Protein 4X7Q (pdb70)

Nearest PDB structures (foldseek):
  4x7q-assembly1_B  TM=1.004E+00  e=2.949E-51  Homo sapiens
  2iwi-assembly2_B  TM=9.816E-01  e=7.744E-43  Homo sapiens
  4k18-assembly1_A  TM=9.569E-01  e=2.328E-33  Homo sapiens
  4eny-assembly1_A  TM=9.696E-01  e=7.432E-33  Homo sapiens
  7zun-assembly1_A  TM=9.514E-01  e=7.432E-33  Homo sapiens

CATH classification: 3.30.200.20 (+1 more: 1.10.510.10)

B-factor: mean 42.1, std 15.11, range [13.43, 113.51]

GO terms:
  GO:0043066 negative regulation of apoptotic process (P, IDA)
  GO:0008285 negative regulation of cell population proliferation (P, IDA)
  GO:0000082 G1/S transition of mitotic cell cycle (P, IDA)
  GO:0050821 protein stabilization (P, IMP)
  GO:0005515 protein binding (F, IPI)
  GO:0004674 protein serine/threonine kinase activity (F, IDA)
  GO:0009615 response to virus (P, IEP)

Foldseek 3Di:
DPVVQKDFAAWPDQVLHTKTWIAGPPPRQIWIKHDDPDVAVLVVLLCLLPPPNHDPQAWHWDDADDCGMTTTHQAPPKDFQLVVCVVPNAPALVLLLVALVQNLVSQVSSVVSQKFQQADARNQWMQNPVVRYTHGDRSNQMDGHDQDWDLSGDYDVLLAALCCLPPVTGGRFLSSLSSSLQRSLCRHHVHGQADDSVCRNVLDGDHDPPDDVLSVVLSCQSRPNDSVSHDGSVVSCVRPSSD/DAWADWDDDDPQATWTWGPVPIKIKGDDPPCLVVLLVLCCPQLAWHFDDCDVITITHQQPPKDFQLVVCVPPNAQDLVLLLQALLSVLVSQVSSVVSVKFQQEDARRQWMARPVVGYTHGHDSVVIVPYDVLLFALCCLPPVDDDRQLRVLSSSLQRSLCNRHVDGQDDDNVCRQVVPGDRPDPQDPLSVVLSCQSSPNDSVSHDGSVVSCVRPSSD

Organism: Homo sapiens (NCBI:txid9606)

Solvent-accessible surface area: 20593 Å² total; per-residue (Å²): 97,13,155,69,67,6,40,85,29,99,104,106,24,75,104,78,17,30,34,41,9,1,46,65,81,129,92,138,75,53,0,10,0,5,46,29,95,141,107,32,88,6,9,46,0,7,52,100,0,19,64,86,77,25,48,87,4,7,4,28,37,64,41,108,30,68,144,60,19,0,0,19,46,52,16,110,71,40,53,30,0,90,70,53,14,97,126,143,23,60,20,32,34,46,68,0,69,67,25,0,15,52,1,0,37,0,2,47,22,0,25,97,73,22,0,0,5,14,14,3,29,7,78,8,0,27,8,14,77,75,101,38,22,2,20,1,43,28,1,46,29,4,7,92,48,59,148,104,52,12,46,60,11,80,28,33,120,28,15,2,1,9,8,21,9,5,68,46,55,5,49,4,87,32,2,6,1,0,8,0,0,0,0,0,22,6,0,1,24,27,84,25,26,4,112,135,32,44,71,0,11,78,12,88,20,131,37,48,113,112,9,34,112,79,0,16,56,0,0,122,88,0,3,14,86,49,34,112,78,15,4,55,16,96,79,0,49,125,8,90,1,26,159,130,63,109,31,101,95,100,23,24,10,81,79,11,37,30,48,5,1,84,75,151,56,0,10,12,10,38,45,98,287,134,10,29,55,11,7,204,104,6,80,58,105,5,10,7,42,41,94,64,119,132,133,90,0,3,17,42,31,9,98,72,37,38,26,0,16,49,48,14,83,118,87,22,80,20,34,33,43,66,0,70,62,17,0,13,45,1,0,37,0,2,55,31,1,51,81,111,56,0,28,4,93,17,2,31,10,32,9,0,27,1,2,73,67,189,28,32,1,20,1,40,34,1,40,28,3,73,138,41,30,23,2,12,13,2,13,12,58,19,60,148,114,97,91,125,24,50,22,5,5,5,0,11,0,0,0,0,0,16,6,0,14,22,28,55,12,23,0,58,73,29,97,61,1,86,118,15,38,16,151,41,60,99,176,14,34,114,69,0,22,49,0,0,127,90,0,2,13,76,52,48,115,73,19,6,50,13,87,91,0,65,144,11,98,4,20,119

Structure (mmCIF, N/CA/C/O backbone):
data_4X7Q
#
_entry.id   4X7Q
#
_cell.length_a   142.265
_cell.length_b   142.265
_cell.length_c   61.750
_cell.angle_alpha   90.000
_cell.angle_beta   90.000
_cell.angle_gamma   120.000
#
_symmetry.space_group_name_H-M   'H 3'
#
loop_
_entity.id
_entity.type
_entity.pdbx_description
1 polymer 'Serine/threonine-protein kinase pim-2'
2 non-polymer 2-(2,6-difluorophenyl)-N-{4-[(3S)-pyrrolidin-3-yloxy]pyridin-3-yl}-1,3-thiazole-4-carboxamide
3 non-polymer 'PHOSPHATE ION'
4 water water
#
loop_
_atom_site.group_PDB
_atom_site.id
_atom_site.type_symbol
_atom_site.label_atom_id
_atom_site.label_alt_id
_atom_site.label_comp_id
_atom_site.label_asym_id
_atom_site.label_entity_id
_atom_site.label_seq_id
_atom_site.pdbx_PDB_ins_code
_atom_site.Cartn_x
_atom_site.Cartn_y
_atom_site.Cartn_z
_atom_site.occupancy
_atom_site.B_iso_or_equiv
_atom_site.auth_seq_id
_atom_site.auth_comp_id
_atom_site.auth_asym_id
_atom_site.auth_atom_id
_atom_site.pdbx_PDB_model_num
ATOM 1 N N . ALA A 1 28 ? 64.739 0.252 0.246 1.00 60.63 27 ALA B N 1
ATOM 2 C CA . ALA A 1 28 ? 65.072 1.243 -0.829 1.00 61.79 27 ALA B CA 1
ATOM 3 C C . ALA A 1 28 ? 64.882 2.694 -0.393 1.00 61.16 27 ALA B C 1
ATOM 4 O O . ALA A 1 28 ? 65.748 3.531 -0.661 1.00 61.14 27 ALA B O 1
ATOM 6 N N . PHE A 1 29 ? 63.773 3.007 0.276 1.00 57.33 28 PHE B N 1
ATOM 7 C CA . PHE A 1 29 ? 63.572 4.377 0.695 1.00 58.45 28 PHE B CA 1
ATOM 8 C C . PHE A 1 29 ? 64.743 4.778 1.559 1.00 57.75 28 PHE B C 1
ATOM 9 O O . PHE A 1 29 ? 65.422 5.747 1.280 1.00 53.74 28 PHE B O 1
ATOM 17 N N . GLU A 1 30 ? 64.945 4.003 2.619 1.00 61.35 29 GLU B N 1
ATOM 18 C CA . GLU A 1 30 ? 65.986 4.247 3.600 1.00 63.74 29 GLU B CA 1
ATOM 19 C C . GLU A 1 30 ? 67.385 4.140 3.001 1.00 60.02 29 GLU B C 1
ATOM 20 O O . GLU A 1 30 ? 68.352 4.539 3.640 1.00 57.14 29 GLU B O 1
ATOM 26 N N . ALA A 1 31 ? 67.488 3.613 1.783 1.00 58.75 30 ALA B N 1
ATOM 27 C CA . ALA A 1 31 ? 68.738 3.666 1.037 1.00 58.88 30 ALA B CA 1
ATOM 28 C C . ALA A 1 31 ? 68.960 5.022 0.378 1.00 53.25 30 ALA B C 1
ATOM 29 O O . ALA A 1 31 ? 70.051 5.544 0.489 1.00 53.02 30 ALA B O 1
ATOM 31 N N . GLU A 1 32 ? 67.964 5.586 -0.310 1.00 50.47 31 GLU B N 1
ATOM 32 C CA . GLU A 1 32 ? 68.169 6.865 -1.057 1.00 49.61 31 GLU B CA 1
ATOM 33 C C . GLU A 1 32 ? 67.940 8.204 -0.322 1.00 45.50 31 GLU B C 1
ATOM 34 O O . GLU A 1 32 ? 68.230 9.260 -0.889 1.00 42.14 31 GLU B O 1
ATOM 40 N N . TYR A 1 33 ? 67.411 8.167 0.898 1.00 41.69 32 TYR B N 1
ATOM 41 C CA . TYR A 1 33 ? 66.902 9.360 1.551 1.00 43.13 32 TYR B CA 1
ATOM 42 C C . TYR A 1 33 ? 67.062 9.208 3.040 1.00 45.17 32 TYR B C 1
ATOM 43 O O . TYR A 1 33 ? 66.903 8.109 3.568 1.00 49.25 32 TYR B O 1
ATOM 52 N N . ARG A 1 34 ? 67.414 10.308 3.698 1.00 45.71 33 ARG B N 1
ATOM 53 C CA . ARG A 1 34 ? 67.502 10.361 5.149 1.00 47.81 33 ARG B CA 1
ATOM 54 C C . ARG A 1 34 ? 66.465 11.364 5.654 1.00 48.93 33 ARG B C 1
ATOM 55 O O . ARG A 1 34 ? 66.430 12.509 5.218 1.00 49.12 33 ARG B O 1
ATOM 57 N N . LEU A 1 35 ? 65.598 10.897 6.540 1.00 50.69 34 LEU B N 1
ATOM 58 C CA . LEU A 1 35 ? 64.591 11.717 7.148 1.00 51.64 34 LEU B CA 1
ATOM 59 C C . LEU A 1 35 ? 65.269 12.562 8.188 1.00 48.31 34 LEU B C 1
ATOM 60 O O . LEU A 1 35 ? 66.048 12.049 8.993 1.00 46.69 34 LEU B O 1
ATOM 65 N N . GLY A 1 36 ? 64.940 13.846 8.177 1.00 42.87 35 GLY B N 1
ATOM 66 C CA . GLY A 1 36 ? 65.362 14.763 9.201 1.00 40.19 35 GLY B CA 1
ATOM 67 C C . GLY A 1 36 ? 64.167 15.186 10.018 1.00 39.38 35 GLY B C 1
ATOM 68 O O . GLY A 1 36 ? 63.198 14.435 10.172 1.00 38.01 35 GLY B O 1
ATOM 69 N N . PRO A 1 37 ? 64.212 16.409 10.539 1.00 39.47 36 PRO B N 1
ATOM 70 C CA . PRO A 1 37 ? 63.175 16.800 11.483 1.00 39.48 36 PRO B CA 1
ATOM 71 C C . PRO A 1 37 ? 61.751 16.888 10.900 1.00 37.05 36 PRO B C 1
ATOM 72 O O . PRO A 1 37 ? 61.541 17.233 9.742 1.00 36.31 36 PRO B O 1
ATOM 76 N N . LEU A 1 38 ? 60.802 16.540 11.743 1.00 35.66 37 LEU B N 1
ATOM 77 C CA . LEU A 1 38 ? 59.397 16.754 11.522 1.00 36.54 37 LEU B CA 1
ATOM 78 C C . LEU A 1 38 ? 59.102 18.237 11.261 1.00 36.92 37 LEU B C 1
ATOM 79 O O . LEU A 1 38 ? 59.480 19.086 12.037 1.00 36.04 37 LEU B O 1
ATOM 84 N N . LEU A 1 39 ? 58.464 18.540 10.136 1.00 38.52 38 LEU B N 1
ATOM 85 C CA . LEU A 1 39 ? 58.079 19.917 9.788 1.00 41.20 38 LEU B CA 1
ATOM 86 C C . LEU A 1 39 ? 56.576 20.188 10.032 1.00 47.63 38 LEU B C 1
ATOM 87 O O . LEU A 1 39 ? 56.163 21.327 10.241 1.00 50.35 38 LEU B O 1
ATOM 92 N N . GLY A 1 40 ? 55.756 19.143 9.991 1.00 54.17 39 GLY B N 1
ATOM 93 C CA . GLY A 1 40 ? 54.348 19.275 10.327 1.00 58.41 39 GLY B CA 1
ATOM 94 C C . GLY A 1 40 ? 53.673 17.936 10.188 1.00 62.67 39 GLY B C 1
ATOM 95 O O . GLY A 1 40 ? 54.064 17.148 9.326 1.00 64.24 39 GLY B O 1
ATOM 96 N N . LYS A 1 41 ? 52.653 17.700 11.018 1.00 69.10 40 LYS B N 1
ATOM 97 C CA . LYS A 1 41 ? 51.961 16.396 11.129 1.00 74.17 40 LYS B CA 1
ATOM 98 C C . LYS A 1 41 ? 50.445 16.464 10.894 1.00 73.50 40 LYS B C 1
ATOM 99 O O . LYS A 1 41 ? 49.895 17.498 10.534 1.00 71.54 40 LYS B O 1
ATOM 101 N N . GLY A 1 43 ? 46.961 15.987 9.329 1.00 72.28 42 GLY B N 1
ATOM 102 C CA . GLY A 1 43 ? 45.841 16.013 8.376 1.00 73.82 42 GLY B CA 1
ATOM 103 C C . GLY A 1 43 ? 46.289 15.470 7.028 1.00 71.57 42 GLY B C 1
ATOM 104 O O . GLY A 1 43 ? 45.830 14.432 6.573 1.00 73.32 42 GLY B O 1
ATOM 105 N N . PHE A 1 44 ? 47.209 16.196 6.409 1.00 69.85 43 PHE B N 1
ATOM 106 C CA . PHE A 1 44 ? 47.952 15.736 5.231 1.00 67.71 43 PHE B CA 1
ATOM 107 C C . PHE A 1 44 ? 48.582 14.347 5.407 1.00 70.23 43 PHE B C 1
ATOM 108 O O . PHE A 1 44 ? 48.754 13.582 4.447 1.00 72.74 43 PHE B O 1
ATOM 116 N N . GLY A 1 45 ? 48.896 14.024 6.654 1.00 68.65 44 GLY B N 1
ATOM 117 C CA . GLY A 1 45 ? 49.811 12.956 6.965 1.00 66.25 44 GLY B CA 1
ATOM 118 C C . GLY A 1 45 ? 50.929 13.652 7.707 1.00 61.31 44 GLY B C 1
ATOM 119 O O . GLY A 1 45 ? 50.708 14.217 8.791 1.00 59.53 44 GLY B O 1
ATOM 120 N N . THR A 1 46 ? 52.117 13.675 7.114 1.00 53.06 45 THR B N 1
ATOM 121 C CA . THR A 1 46 ? 53.278 14.119 7.855 1.00 46.94 45 THR B CA 1
ATOM 122 C C . THR A 1 46 ? 54.426 14.450 6.969 1.00 39.58 45 THR B C 1
ATOM 123 O O . THR A 1 46 ? 54.772 13.674 6.113 1.00 45.01 45 THR B O 1
ATOM 127 N N . VAL A 1 47 ? 55.015 15.608 7.178 1.00 35.91 46 VAL B N 1
ATOM 128 C CA . VAL A 1 47 ? 56.093 16.103 6.339 1.00 36.13 46 VAL B CA 1
ATOM 129 C C . VAL A 1 47 ? 57.390 16.301 7.119 1.00 35.77 46 VAL B C 1
ATOM 130 O O . VAL A 1 47 ? 57.382 16.836 8.240 1.00 34.10 46 VAL B O 1
ATOM 134 N N . PHE A 1 48 ? 58.488 15.885 6.503 1.00 33.06 47 PHE B N 1
ATOM 135 C CA . PHE A 1 48 ? 59.773 15.914 7.169 1.00 35.62 47 PHE B CA 1
ATOM 136 C C . PHE A 1 48 ? 60.696 16.715 6.312 1.00 34.38 47 PHE B C 1
ATOM 137 O O . PHE A 1 48 ? 60.515 16.739 5.090 1.00 35.17 47 PHE B O 1
ATOM 145 N N . ALA A 1 49 ? 61.702 17.315 6.931 1.00 31.53 48 ALA B N 1
ATOM 146 C CA . ALA A 1 49 ? 62.854 17.718 6.160 1.00 33.88 48 ALA B CA 1
ATOM 147 C C . ALA A 1 49 ? 63.679 16.458 5.914 1.00 36.54 48 ALA B C 1
ATOM 148 O O . ALA A 1 49 ? 63.699 15.527 6.719 1.00 40.02 48 ALA B O 1
ATOM 150 N N . GLY A 1 50 ? 64.315 16.376 4.768 1.00 36.48 49 GLY B N 1
ATOM 151 C CA . GLY A 1 50 ? 65.277 15.322 4.588 1.00 35.85 49 GLY B CA 1
ATOM 152 C C . GLY A 1 50 ? 66.347 15.679 3.602 1.00 33.79 49 GLY B C 1
ATOM 153 O O . GLY A 1 50 ? 66.427 16.817 3.133 1.00 29.95 49 GLY B O 1
ATOM 154 N N . HIS A 1 51 ? 67.158 14.678 3.284 1.00 35.17 50 HIS B N 1
ATOM 155 C CA . HIS A 1 51 ? 68.158 14.808 2.231 1.00 37.08 50 HIS B CA 1
ATOM 156 C C . HIS A 1 51 ? 68.105 13.592 1.353 1.00 36.62 50 HIS B C 1
ATOM 157 O O . HIS A 1 51 ? 67.792 12.503 1.803 1.00 37.28 50 HIS B O 1
ATOM 164 N N . ARG A 1 52 ? 68.382 13.775 0.079 1.00 37.78 51 ARG B N 1
ATOM 165 C CA . ARG A 1 52 ? 68.619 12.637 -0.783 1.00 40.05 51 ARG B CA 1
ATOM 166 C C . ARG A 1 52 ? 70.080 12.220 -0.538 1.00 39.97 51 ARG B C 1
ATOM 167 O O . ARG A 1 52 ? 70.988 13.021 -0.675 1.00 38.58 51 ARG B O 1
ATOM 175 N N . LEU A 1 53 ? 70.278 10.973 -0.143 1.00 40.81 52 LEU B N 1
ATOM 176 C CA . LEU A 1 53 ? 71.582 10.469 0.250 1.00 44.34 52 LEU B CA 1
ATOM 177 C C . LEU A 1 53 ? 72.721 10.738 -0.718 1.00 43.66 52 LEU B C 1
ATOM 178 O O . LEU A 1 53 ? 73.750 11.240 -0.303 1.00 44.10 52 LEU B O 1
ATOM 183 N N . THR A 1 54 ? 72.553 10.421 -1.993 1.00 42.46 53 THR B N 1
ATOM 184 C CA . THR A 1 54 ? 73.685 10.440 -2.908 1.00 44.55 53 THR B CA 1
ATOM 185 C C . THR A 1 54 ? 74.396 11.785 -2.970 1.00 42.84 53 THR B C 1
ATOM 186 O O . THR A 1 54 ? 75.627 11.851 -2.895 1.00 40.54 53 THR B O 1
ATOM 190 N N . ASP A 1 55 ? 73.615 12.834 -3.152 1.00 42.83 54 ASP B N 1
ATOM 191 C CA . ASP A 1 55 ? 74.137 14.183 -3.365 1.00 45.08 54 ASP B CA 1
ATOM 192 C C . ASP A 1 55 ? 73.728 15.183 -2.267 1.00 43.43 54 ASP B C 1
ATOM 193 O O . ASP A 1 55 ? 73.943 16.381 -2.409 1.00 43.82 54 ASP B O 1
ATOM 198 N N . ARG A 1 56 ? 73.103 14.693 -1.203 1.00 43.97 55 ARG B N 1
ATOM 199 C CA . ARG A 1 56 ? 72.528 15.548 -0.158 1.00 44.86 55 ARG B CA 1
ATOM 200 C C . ARG A 1 56 ? 71.673 16.722 -0.628 1.00 40.84 55 ARG B C 1
ATOM 201 O O . ARG A 1 56 ? 71.612 17.746 0.026 1.00 39.70 55 ARG B O 1
ATOM 209 N N . LEU A 1 57 ? 70.998 16.571 -1.745 1.00 39.00 56 LEU B N 1
ATOM 210 C CA . LEU A 1 57 ? 69.925 17.486 -2.052 1.00 39.17 56 LEU B CA 1
ATOM 211 C C . LEU A 1 57 ? 68.910 17.476 -0.896 1.00 37.44 56 LEU B C 1
ATOM 212 O O . LEU A 1 57 ? 68.462 16.405 -0.446 1.00 35.41 56 LEU B O 1
ATOM 217 N N . GLN A 1 58 ? 68.545 18.680 -0.471 1.00 36.29 57 GLN B N 1
ATOM 218 C CA . GLN A 1 58 ? 67.498 18.917 0.498 1.00 36.94 57 GLN B CA 1
ATOM 219 C C . GLN A 1 58 ? 66.161 18.687 -0.140 1.00 34.05 57 GLN B C 1
ATOM 220 O O . GLN A 1 58 ? 65.896 19.134 -1.241 1.00 34.07 57 GLN B O 1
ATOM 226 N N . VAL A 1 59 ? 65.325 17.977 0.581 1.00 33.38 58 VAL B N 1
ATOM 227 C CA . VAL A 1 59 ? 64.008 17.627 0.139 1.00 32.99 58 VAL B CA 1
ATOM 228 C C . VAL A 1 59 ? 63.080 17.638 1.338 1.00 32.74 58 VAL B C 1
ATOM 229 O O . VAL A 1 59 ? 63.496 17.740 2.511 1.00 34.92 58 VAL B O 1
ATOM 233 N N . ALA A 1 60 ? 61.816 17.456 1.043 1.00 32.40 59 ALA B N 1
ATOM 234 C CA . ALA A 1 60 ? 60.833 17.246 2.072 1.00 31.86 59 ALA B CA 1
ATOM 235 C C . ALA A 1 60 ? 60.217 15.907 1.714 1.00 31.50 59 ALA B C 1
ATOM 236 O O . ALA A 1 60 ? 60.097 15.554 0.571 1.00 33.28 59 ALA B O 1
ATOM 238 N N . ILE A 1 61 ? 59.852 15.164 2.709 1.00 32.36 60 ILE B N 1
ATOM 239 C CA . ILE A 1 61 ? 59.379 13.826 2.539 1.00 34.01 60 ILE B CA 1
ATOM 240 C C . ILE A 1 61 ? 58.070 13.809 3.224 1.00 32.94 60 ILE B C 1
ATOM 241 O O . ILE A 1 61 ? 58.008 14.133 4.394 1.00 32.89 60 ILE B O 1
ATOM 246 N N . LYS A 1 62 ? 57.019 13.478 2.482 1.00 33.08 61 LYS B N 1
ATOM 247 C CA . LYS A 1 62 ? 55.676 13.530 3.035 1.00 33.46 61 LYS B CA 1
ATOM 248 C C . LYS A 1 62 ? 55.193 12.111 3.150 1.00 36.20 61 LYS B C 1
ATOM 249 O O . LYS A 1 62 ? 55.151 11.379 2.181 1.00 35.40 61 LYS B O 1
ATOM 255 N N . VAL A 1 63 ? 54.838 11.730 4.353 1.00 41.64 62 VAL B N 1
ATOM 256 C CA . VAL A 1 63 ? 54.384 10.387 4.613 1.00 46.23 62 VAL B CA 1
ATOM 257 C C . VAL A 1 63 ? 52.878 10.415 4.613 1.00 48.93 62 VAL B C 1
ATOM 258 O O . VAL A 1 63 ? 52.278 11.293 5.237 1.00 45.23 62 VAL B O 1
ATOM 262 N N . ILE A 1 64 ? 52.284 9.448 3.914 1.00 54.92 63 ILE B N 1
ATOM 263 C CA . ILE A 1 64 ? 50.831 9.201 3.950 1.00 59.48 63 ILE B CA 1
ATOM 264 C C . ILE A 1 64 ? 50.544 7.715 4.287 1.00 65.02 63 ILE B C 1
ATOM 265 O O . ILE A 1 64 ? 51.252 6.823 3.792 1.00 66.92 63 ILE B O 1
ATOM 270 N N . PRO A 1 65 ? 49.515 7.444 5.125 1.00 71.88 64 PRO B N 1
ATOM 271 C CA . PRO A 1 65 ? 48.977 6.084 5.331 1.00 75.63 64 PRO B CA 1
ATOM 272 C C . PRO A 1 65 ? 47.614 5.810 4.648 1.00 75.69 64 PRO B C 1
ATOM 273 O O . PRO A 1 65 ? 46.712 6.645 4.722 1.00 71.76 64 PRO B O 1
ATOM 277 N N . ARG A 1 66 ? 47.460 4.640 4.023 1.00 78.97 65 ARG B N 1
ATOM 278 C CA . ARG A 1 66 ? 46.158 4.196 3.505 1.00 77.41 65 ARG B CA 1
ATOM 279 C C . ARG A 1 66 ? 45.613 5.122 2.402 1.00 79.22 65 ARG B C 1
ATOM 280 O O . ARG A 1 66 ? 44.781 6.010 2.645 1.00 76.76 65 ARG B O 1
ATOM 282 N N . CYS A 1 81 ? 47.778 3.677 -5.581 1.00 78.22 80 CYS B N 1
ATOM 283 C CA . CYS A 1 81 ? 48.599 4.897 -5.580 1.00 79.04 80 CYS B CA 1
ATOM 284 C C . CYS A 1 81 ? 47.777 6.169 -5.274 1.00 70.02 80 CYS B C 1
ATOM 285 O O . CYS A 1 81 ? 46.729 6.389 -5.860 1.00 68.38 80 CYS B O 1
ATOM 288 N N . PRO A 1 82 ? 48.260 7.028 -4.367 1.00 67.37 81 PRO B N 1
ATOM 289 C CA . PRO A 1 82 ? 47.325 8.064 -3.978 1.00 63.67 81 PRO B CA 1
ATOM 290 C C . PRO A 1 82 ? 47.242 9.128 -5.050 1.00 58.22 81 PRO B C 1
ATOM 291 O O . PRO A 1 82 ? 48.194 9.298 -5.836 1.00 53.75 81 PRO B O 1
ATOM 295 N N . LEU A 1 83 ? 46.107 9.834 -5.056 1.00 53.26 82 LEU B N 1
ATOM 296 C CA . LEU A 1 83 ? 45.785 10.832 -6.086 1.00 48.46 82 LEU B CA 1
ATOM 297 C C . LEU A 1 83 ? 46.856 11.916 -6.161 1.00 43.41 82 LEU B C 1
ATOM 298 O O . LEU A 1 83 ? 47.201 12.396 -7.233 1.00 41.88 82 LEU B O 1
ATOM 303 N N . GLU A 1 84 ? 47.390 12.265 -5.005 1.00 40.68 83 GLU B N 1
ATOM 304 C CA . GLU A 1 84 ? 48.355 13.334 -4.895 1.00 41.19 83 GLU B CA 1
ATOM 305 C C . GLU A 1 84 ? 49.545 13.129 -5.811 1.00 40.20 83 GLU B C 1
ATOM 306 O O . GLU A 1 84 ? 50.032 14.093 -6.397 1.00 39.18 83 GLU B O 1
ATOM 312 N N . VAL A 1 85 ? 50.004 11.888 -5.938 1.00 38.16 84 VAL B N 1
ATOM 313 C CA . VAL A 1 85 ? 51.150 11.630 -6.782 1.00 40.08 84 VAL B CA 1
ATOM 314 C C . VAL A 1 85 ? 50.792 11.955 -8.230 1.00 39.34 84 VAL B C 1
ATOM 315 O O . VAL A 1 85 ? 51.600 12.511 -8.984 1.00 37.90 84 VAL B O 1
ATOM 319 N N . ALA A 1 86 ? 49.568 11.614 -8.607 1.00 40.61 85 ALA B N 1
ATOM 320 C CA . ALA A 1 86 ? 49.116 11.797 -9.991 1.00 41.52 85 ALA B CA 1
ATOM 321 C C . ALA A 1 86 ? 48.929 13.268 -10.271 1.00 39.62 85 ALA B C 1
ATOM 322 O O . ALA A 1 86 ? 49.352 13.775 -11.310 1.00 41.49 85 ALA B O 1
ATOM 324 N N . LEU A 1 87 ? 48.315 13.965 -9.328 1.00 36.31 86 LEU B N 1
ATOM 325 C CA . LEU A 1 87 ? 48.105 15.383 -9.504 1.00 33.76 86 LEU B CA 1
ATOM 326 C C . LEU A 1 87 ? 49.427 16.093 -9.537 1.00 33.10 86 LEU B C 1
ATOM 327 O O . LEU A 1 87 ? 49.623 16.984 -10.364 1.00 31.50 86 LEU B O 1
ATOM 332 N N . LEU A 1 88 ? 50.345 15.717 -8.651 1.00 33.41 87 LEU B N 1
ATOM 333 C CA . LEU A 1 88 ? 51.656 16.361 -8.682 1.00 34.88 87 LEU B CA 1
ATOM 334 C C . LEU A 1 88 ? 52.335 16.069 -10.024 1.00 38.23 87 LEU B C 1
ATOM 335 O O . LEU A 1 88 ? 52.913 16.966 -10.641 1.00 40.05 87 LEU B O 1
ATOM 340 N N . TRP A 1 89 ? 52.241 14.826 -10.484 1.00 41.51 88 TRP B N 1
ATOM 341 C CA . TRP A 1 89 ? 52.820 14.451 -11.776 1.00 44.37 88 TRP B CA 1
ATOM 342 C C . TRP A 1 89 ? 52.307 15.365 -12.870 1.00 43.87 88 TRP B C 1
ATOM 343 O O . TRP A 1 89 ? 53.098 16.036 -13.530 1.00 44.76 88 TRP B O 1
ATOM 345 N N . LYS A 1 90 ? 50.982 15.449 -13.008 1.00 43.41 89 LYS B N 1
ATOM 346 C CA . LYS A 1 90 ? 50.368 16.226 -14.091 1.00 44.40 89 LYS B CA 1
ATOM 347 C C . LYS A 1 90 ? 50.831 17.669 -14.119 1.00 42.03 89 LYS B C 1
ATOM 348 O O . LYS A 1 90 ? 51.059 18.249 -15.192 1.00 42.09 89 LYS B O 1
ATOM 354 N N . VAL A 1 91 ? 50.991 18.243 -12.936 1.00 39.85 90 VAL B N 1
ATOM 355 C CA . VAL A 1 91 ? 51.301 19.660 -12.797 1.00 38.84 90 VAL B CA 1
ATOM 356 C C . VAL A 1 91 ? 52.807 19.894 -12.838 1.00 39.18 90 VAL B C 1
ATOM 357 O O . VAL A 1 91 ? 53.257 20.997 -13.113 1.00 38.30 90 VAL B O 1
ATOM 361 N N . GLY A 1 92 ? 53.591 18.861 -12.546 1.00 40.97 91 GLY B N 1
ATOM 362 C CA . GLY A 1 92 ? 55.047 18.956 -12.646 1.00 44.97 91 GLY B CA 1
ATOM 363 C C . GLY A 1 92 ? 55.537 18.720 -14.075 1.00 48.17 91 GLY B C 1
ATOM 364 O O . GLY A 1 92 ? 56.110 19.598 -14.698 1.00 51.97 91 GLY B O 1
ATOM 365 N N . ALA A 1 93 ? 55.305 17.518 -14.584 1.00 51.84 92 ALA B N 1
ATOM 366 C CA . ALA A 1 93 ? 55.577 17.155 -15.992 1.00 53.00 92 ALA B CA 1
ATOM 367 C C . ALA A 1 93 ? 56.093 18.310 -16.832 1.00 52.37 92 ALA B C 1
ATOM 368 O O . ALA A 1 93 ? 55.380 19.312 -17.035 1.00 50.08 92 ALA B O 1
ATOM 370 N N . GLY A 1 94 ? 57.334 18.152 -17.294 1.00 53.41 93 GLY B N 1
ATOM 371 C CA . GLY A 1 94 ? 57.973 19.077 -18.205 1.00 57.46 93 GLY B CA 1
ATOM 372 C C . GLY A 1 94 ? 58.132 20.462 -17.635 1.00 58.81 93 GLY B C 1
ATOM 373 O O . GLY A 1 94 ? 57.687 21.433 -18.243 1.00 61.30 93 GLY B O 1
ATOM 374 N N . GLY A 1 95 ? 58.757 20.548 -16.462 1.00 59.87 94 GLY B N 1
ATOM 375 C CA . GLY A 1 95 ? 58.926 21.828 -15.753 1.00 60.53 94 GLY B CA 1
ATOM 376 C C . GLY A 1 95 ? 58.334 21.736 -14.351 1.00 62.01 94 GLY B C 1
ATOM 377 O O . GLY A 1 95 ? 59.075 21.599 -13.366 1.00 65.87 94 GLY B O 1
ATOM 378 N N . GLY A 1 96 ? 57.015 21.852 -14.204 1.00 59.19 95 GLY B N 1
ATOM 379 C CA . GLY A 1 96 ? 56.134 22.504 -15.156 1.00 56.88 95 GLY B CA 1
ATOM 380 C C . GLY A 1 96 ? 56.022 23.951 -14.719 1.00 52.39 95 GLY B C 1
ATOM 381 O O . GLY A 1 96 ? 55.911 24.848 -15.579 1.00 50.43 95 GLY B O 1
ATOM 382 N N . HIS A 1 97 ? 56.068 24.184 -13.389 1.00 47.31 96 HIS B N 1
ATOM 383 C CA . HIS A 1 97 ? 55.825 25.521 -12.852 1.00 45.05 96 HIS B CA 1
ATOM 384 C C . HIS A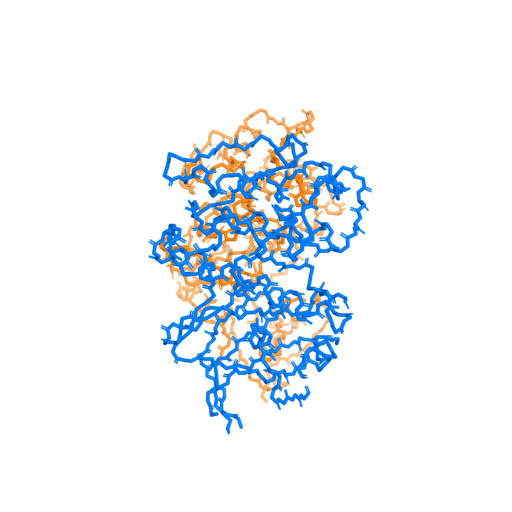 1 97 ? 56.563 25.932 -11.580 1.00 46.35 96 HIS B C 1
ATOM 385 O O . HIS A 1 97 ? 56.642 25.164 -10.590 1.00 46.60 96 HIS B O 1
ATOM 392 N N . PRO A 1 98 ? 57.058 27.184 -11.575 1.00 43.83 97 PRO B N 1
ATOM 393 C CA . PRO A 1 98 ? 57.816 27.596 -10.423 1.00 40.83 97 PRO B CA 1
ATOM 394 C C . PRO A 1 98 ? 56.955 27.947 -9.225 1.00 38.76 97 PRO B C 1
ATOM 395 O O . PRO A 1 98 ? 57.476 28.023 -8.135 1.00 39.96 97 PRO B O 1
ATOM 399 N N . GLY A 1 99 ? 55.676 28.223 -9.426 1.00 36.23 98 GLY B N 1
ATOM 400 C CA . GLY A 1 99 ? 54.719 28.314 -8.344 1.00 32.78 98 GLY B CA 1
ATOM 401 C C . GLY A 1 99 ? 54.202 26.998 -7.790 1.00 31.50 98 GLY B C 1
ATOM 402 O O . GLY A 1 99 ? 53.283 26.993 -7.018 1.00 27.98 98 GLY B O 1
ATOM 403 N N . VAL A 1 100 ? 54.807 25.871 -8.124 1.00 32.99 99 VAL B N 1
ATOM 404 C CA . VAL A 1 100 ? 54.334 24.608 -7.572 1.00 32.54 99 VAL B CA 1
ATOM 405 C C . VAL A 1 100 ? 55.476 23.759 -7.094 1.00 32.51 99 VAL B C 1
ATOM 406 O O . VAL A 1 100 ? 56.408 23.558 -7.818 1.00 34.55 99 VAL B O 1
ATOM 410 N N . ILE A 1 101 ? 55.435 23.297 -5.846 1.00 33.19 100 ILE B N 1
ATOM 411 C CA . ILE A 1 101 ? 56.511 22.456 -5.334 1.00 33.85 100 ILE B CA 1
ATOM 412 C C . ILE A 1 101 ? 56.491 21.212 -6.228 1.00 35.39 100 ILE B C 1
ATOM 413 O O . ILE A 1 101 ? 55.447 20.658 -6.501 1.00 38.41 100 ILE B O 1
ATOM 418 N N . ARG A 1 102 ? 57.650 20.831 -6.727 1.00 36.53 101 ARG B N 1
ATOM 419 C CA . ARG A 1 102 ? 57.827 19.668 -7.577 1.00 37.20 101 ARG B CA 1
ATOM 420 C C . ARG A 1 102 ? 57.859 18.375 -6.755 1.00 36.90 101 ARG B C 1
ATOM 421 O O . ARG A 1 102 ? 58.371 18.349 -5.662 1.00 38.00 101 ARG B O 1
ATOM 423 N N . LEU A 1 103 ? 57.267 17.313 -7.287 1.00 37.82 102 LEU B N 1
ATOM 424 C CA . LEU A 1 103 ? 57.432 15.947 -6.774 1.00 38.45 102 LEU B CA 1
ATOM 425 C C . LEU A 1 103 ? 58.715 15.418 -7.396 1.00 38.98 102 LEU B C 1
ATOM 426 O O . LEU A 1 103 ? 58.948 15.642 -8.577 1.00 37.96 102 LEU B O 1
ATOM 431 N N . LEU A 1 104 ? 59.572 14.771 -6.621 1.00 39.07 103 LEU B N 1
ATOM 432 C CA . LEU A 1 104 ? 60.789 14.200 -7.207 1.00 42.93 103 LEU B CA 1
ATOM 433 C C . LEU A 1 104 ? 60.809 12.671 -7.192 1.00 42.90 103 LEU B C 1
ATOM 434 O O . LEU A 1 104 ? 61.507 12.078 -7.988 1.00 43.91 103 LEU B O 1
ATOM 439 N N . ASP A 1 105 ? 60.036 12.031 -6.319 1.00 42.43 104 ASP B N 1
ATOM 440 C CA . ASP A 1 105 ? 60.133 10.580 -6.135 1.00 45.36 104 ASP B CA 1
ATOM 441 C C . ASP A 1 105 ? 59.005 10.120 -5.211 1.00 43.28 104 ASP B C 1
ATOM 442 O O . ASP A 1 105 ? 58.525 10.912 -4.403 1.00 41.48 104 ASP B O 1
ATOM 447 N N . TRP A 1 106 ? 58.568 8.863 -5.329 1.00 45.00 105 TRP B N 1
ATOM 448 C CA . TRP A 1 106 ? 57.650 8.291 -4.332 1.00 45.16 105 TRP B CA 1
ATOM 449 C C . TRP A 1 106 ? 57.839 6.787 -4.084 1.00 47.87 105 TRP B C 1
ATOM 450 O O . TRP A 1 106 ? 58.396 6.098 -4.914 1.00 47.33 105 TRP B O 1
ATOM 461 N N . PHE A 1 107 ? 57.403 6.315 -2.911 1.00 49.99 106 PHE B N 1
ATOM 462 C CA . PHE A 1 107 ? 57.657 4.953 -2.428 1.00 55.68 106 PHE B CA 1
ATOM 463 C C . PHE A 1 107 ? 56.474 4.404 -1.654 1.00 59.16 106 PHE B C 1
ATOM 464 O O . PHE A 1 107 ? 55.733 5.175 -1.039 1.00 56.27 106 PHE B O 1
ATOM 472 N N . GLU A 1 108 ? 56.349 3.071 -1.626 1.00 63.25 107 GLU B N 1
ATOM 473 C CA . GLU A 1 108 ? 55.155 2.407 -1.074 1.00 69.66 107 GLU B CA 1
ATOM 474 C C . GLU A 1 108 ? 55.179 2.147 0.442 1.00 73.28 107 GLU B C 1
ATOM 475 O O . GLU A 1 108 ? 54.408 2.761 1.184 1.00 79.21 107 GLU B O 1
ATOM 477 N N . THR A 1 109 ? 56.041 1.246 0.904 1.00 75.33 108 THR B N 1
ATOM 478 C CA . THR A 1 109 ? 55.984 0.763 2.299 1.00 79.85 108 THR B CA 1
ATOM 479 C C . THR A 1 109 ? 54.563 0.752 2.897 1.00 77.67 108 THR B C 1
ATOM 480 O O . THR A 1 109 ? 54.374 0.530 4.098 1.00 73.68 108 THR B O 1
ATOM 484 N N . PHE A 1 113 ? 52.993 5.071 2.132 1.00 50.12 112 PHE B N 1
ATOM 485 C CA . PHE A 1 113 ? 53.309 5.946 0.990 1.00 52.06 112 PHE B CA 1
ATOM 486 C C . PHE A 1 113 ? 54.163 7.140 1.358 1.00 50.48 112 PHE B C 1
ATOM 487 O O . PHE A 1 113 ? 53.854 7.846 2.307 1.00 51.70 112 PHE B O 1
ATOM 495 N N . MET A 1 114 ? 55.200 7.398 0.571 1.00 49.30 113 MET B N 1
ATOM 496 C CA . MET A 1 114 ? 56.097 8.473 0.856 1.00 49.40 113 MET B CA 1
ATOM 497 C C . MET A 1 114 ? 56.483 9.249 -0.367 1.00 46.60 113 MET B C 1
ATOM 498 O O . MET A 1 114 ? 57.020 8.680 -1.301 1.00 43.14 113 MET B O 1
ATOM 503 N N . LEU A 1 115 ? 56.208 10.558 -0.335 1.00 45.11 114 LEU B N 1
ATOM 504 C CA . LEU A 1 115 ? 56.499 11.474 -1.456 1.00 41.85 114 LEU B CA 1
ATOM 505 C C . LEU A 1 115 ? 57.713 12.324 -1.150 1.00 37.69 114 LEU B C 1
ATOM 506 O O . LEU A 1 115 ? 57.843 12.893 -0.068 1.00 37.46 114 LEU B O 1
ATOM 511 N N . VAL A 1 116 ? 58.571 12.449 -2.136 1.00 36.74 115 VAL B N 1
ATOM 512 C CA . VAL A 1 116 ? 59.788 13.220 -1.987 1.00 35.97 115 VAL B CA 1
ATOM 513 C C . VAL A 1 116 ? 59.564 14.479 -2.759 1.00 33.26 115 VAL B C 1
ATOM 514 O O . VAL A 1 116 ? 59.351 14.445 -3.959 1.00 33.20 115 VAL B O 1
ATOM 518 N N . LEU A 1 117 ? 59.570 15.586 -2.054 1.00 31.23 116 LEU B N 1
ATOM 519 C CA . LEU A 1 117 ? 59.228 16.866 -2.647 1.00 31.28 116 LEU B CA 1
ATOM 520 C C . LEU A 1 117 ? 60.421 17.795 -2.698 1.00 31.48 116 LEU B C 1
ATOM 521 O O . LEU A 1 117 ? 61.307 17.703 -1.841 1.00 31.04 116 LEU B O 1
ATOM 526 N N . GLU A 1 118 ? 60.445 18.756 -3.607 1.00 32.50 117 GLU B N 1
ATOM 527 C CA . GLU A 1 118 ? 61.491 19.747 -3.439 1.00 35.55 117 GLU B CA 1
ATOM 528 C C . GLU A 1 118 ? 61.343 20.489 -2.108 1.00 35.50 117 GLU B C 1
ATOM 529 O O . GLU A 1 118 ? 60.242 20.619 -1.534 1.00 31.98 117 GLU B O 1
ATOM 535 N N . ARG A 1 119 ? 62.473 20.962 -1.613 1.00 35.46 118 ARG B N 1
ATOM 536 C CA . ARG A 1 119 ? 62.478 21.825 -0.446 1.00 34.35 118 ARG B CA 1
ATOM 537 C C . ARG A 1 119 ? 63.354 23.038 -0.700 1.00 33.46 118 ARG B C 1
ATOM 538 O O . ARG A 1 119 ? 64.558 22.957 -0.701 1.00 34.94 118 ARG B O 1
ATOM 546 N N . PRO A 1 120 ? 62.741 24.181 -0.938 1.00 33.79 119 PRO B N 1
ATOM 547 C CA . PRO A 1 120 ? 63.585 25.353 -1.113 1.00 33.42 119 PRO B CA 1
ATOM 548 C C . PRO A 1 120 ? 64.258 25.684 0.188 1.00 34.99 119 PRO B C 1
ATOM 549 O O . PRO A 1 120 ? 63.714 25.444 1.259 1.00 36.00 119 PRO B O 1
ATOM 553 N N . LEU A 1 121 ? 65.435 26.242 0.087 1.00 38.54 120 LEU B N 1
ATOM 554 C CA . LEU A 1 121 ? 66.264 26.502 1.227 1.00 43.00 120 LEU B CA 1
ATOM 555 C C . LEU A 1 121 ? 66.700 27.946 1.054 1.00 42.68 120 LEU B C 1
ATOM 556 O O . LEU A 1 121 ? 67.476 28.217 0.146 1.00 44.18 120 LEU B O 1
ATOM 561 N N . PRO A 1 122 ? 66.230 28.873 1.888 1.00 41.07 121 PRO B N 1
ATOM 562 C CA . PRO A 1 122 ? 65.400 28.596 3.047 1.00 40.03 121 PRO B CA 1
ATOM 563 C C . PRO A 1 122 ? 63.942 28.916 2.739 1.00 38.68 121 PRO B C 1
ATOM 564 O O . PRO A 1 122 ? 63.660 29.730 1.871 1.00 38.40 121 PRO B O 1
ATOM 568 N N . ALA A 1 123 ? 63.024 28.294 3.464 1.00 37.12 122 ALA B N 1
ATOM 569 C CA . ALA A 1 123 ? 61.614 28.402 3.131 1.00 34.92 122 ALA B CA 1
ATOM 570 C C . ALA A 1 123 ? 60.760 28.455 4.378 1.00 34.95 122 ALA B C 1
ATOM 571 O O . ALA A 1 123 ? 61.124 27.957 5.457 1.00 32.81 122 ALA B O 1
ATOM 573 N N . GLN A 1 124 ? 59.594 29.047 4.222 1.00 33.77 123 GLN B N 1
ATOM 574 C CA . GLN A 1 124 ? 58.681 29.168 5.328 1.00 34.36 123 GLN B CA 1
ATOM 575 C C . GLN A 1 124 ? 57.323 29.222 4.731 1.00 30.38 123 GLN B C 1
ATOM 576 O O . GLN A 1 124 ? 57.128 29.927 3.756 1.00 29.35 123 GLN B O 1
ATOM 582 N N . ASP A 1 125 ? 56.359 28.516 5.296 1.00 28.62 124 ASP B N 1
ATOM 583 C CA . ASP A 1 125 ? 55.038 28.777 4.839 1.00 29.18 124 ASP B CA 1
ATOM 584 C C . ASP A 1 125 ? 54.536 30.150 5.265 1.00 25.82 124 ASP B C 1
ATOM 585 O O . ASP A 1 125 ? 55.052 30.780 6.195 1.00 24.44 124 ASP B O 1
ATOM 590 N N . LEU A 1 126 ? 53.504 30.567 4.558 1.00 22.71 125 LEU B N 1
ATOM 591 C CA . LEU A 1 126 ? 52.965 31.863 4.678 1.00 22.98 125 LEU B CA 1
ATOM 592 C C . LEU A 1 126 ? 52.245 32.047 6.015 1.00 22.79 125 LEU B C 1
ATOM 593 O O . LEU A 1 126 ? 52.247 33.152 6.568 1.00 22.58 125 LEU B O 1
ATOM 598 N N . PHE A 1 127 ? 51.635 30.997 6.532 1.00 22.36 126 PHE B N 1
ATOM 599 C CA . PHE A 1 127 ? 50.963 31.111 7.820 1.00 23.62 126 PHE B CA 1
ATOM 600 C C . PHE A 1 127 ? 51.971 31.515 8.910 1.00 25.90 126 PHE B C 1
ATOM 601 O O . PHE A 1 127 ? 51.738 32.491 9.676 1.00 25.65 126 PHE B O 1
ATOM 609 N N . ASP A 1 128 ? 53.094 30.788 8.963 1.00 28.34 127 ASP B N 1
ATOM 610 C CA . ASP A 1 128 ? 54.169 31.078 9.939 1.00 29.60 127 ASP B CA 1
ATOM 611 C C . ASP A 1 128 ? 54.815 32.425 9.685 1.00 28.08 127 ASP B C 1
ATOM 612 O O . ASP A 1 128 ? 55.197 33.120 10.622 1.00 27.04 127 ASP B O 1
ATOM 617 N N . TYR A 1 129 ? 55.008 32.767 8.417 1.00 26.76 128 TYR B N 1
ATOM 618 C CA . TYR A 1 129 ? 55.487 34.072 8.104 1.00 27.20 128 TYR B CA 1
ATOM 619 C C . TYR A 1 129 ? 54.586 35.154 8.755 1.00 25.55 128 TYR B C 1
ATOM 620 O O . TYR A 1 129 ? 55.049 36.059 9.484 1.00 24.09 128 TYR B O 1
ATOM 629 N N . ILE A 1 130 ? 53.304 35.060 8.475 1.00 24.56 129 ILE B N 1
ATOM 630 C CA . ILE A 1 130 ? 52.354 36.028 8.983 1.00 25.79 129 ILE B CA 1
ATOM 631 C C . ILE A 1 130 ? 52.333 36.003 10.508 1.00 26.71 129 ILE B C 1
ATOM 632 O O . ILE A 1 130 ? 52.311 37.016 11.134 1.00 28.26 129 ILE B O 1
ATOM 637 N N . THR A 1 131 ? 52.413 34.838 11.093 1.00 27.48 130 THR B N 1
ATOM 638 C CA . THR A 1 131 ? 52.478 34.751 12.552 1.00 29.03 1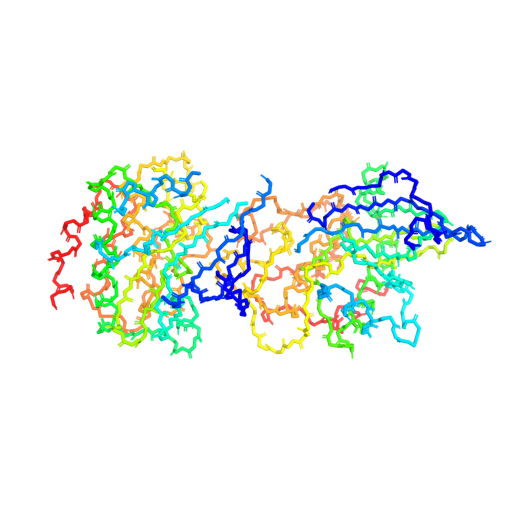30 THR B CA 1
ATOM 639 C C . THR A 1 131 ? 53.627 35.548 13.100 1.00 28.22 130 THR B C 1
ATOM 640 O O . THR A 1 131 ? 53.464 36.222 14.069 1.00 27.36 130 THR B O 1
ATOM 644 N N . GLU A 1 132 ? 54.781 35.478 12.449 1.00 28.44 131 GLU B N 1
ATOM 645 C CA . GLU A 1 132 ? 55.963 36.080 12.966 1.00 29.94 131 GLU B CA 1
ATOM 646 C C . GLU A 1 132 ? 56.050 37.543 12.607 1.00 28.61 131 GLU B C 1
ATOM 647 O O . GLU A 1 132 ? 56.584 38.345 13.378 1.00 27.55 131 GLU B O 1
ATOM 653 N N . LYS A 1 133 ? 55.515 37.906 11.451 1.00 28.01 132 LYS B N 1
ATOM 654 C CA . LYS A 1 133 ? 55.797 39.211 10.871 1.00 29.39 132 LYS B CA 1
ATOM 655 C C . LYS A 1 133 ? 54.588 40.076 10.654 1.00 26.82 132 LYS B C 1
ATOM 656 O O . LYS A 1 133 ? 54.725 41.238 10.368 1.00 27.26 132 LYS B O 1
ATOM 662 N N . GLY A 1 134 ? 53.402 39.528 10.815 1.00 25.60 133 GLY B N 1
ATOM 663 C CA . GLY A 1 134 ? 52.196 40.286 10.618 1.00 25.78 133 GLY B CA 1
ATOM 664 C C . GLY A 1 134 ? 51.778 40.261 9.178 1.00 26.81 133 GLY B C 1
ATOM 665 O O . GLY A 1 134 ? 52.416 39.591 8.373 1.00 25.22 133 GLY B O 1
ATOM 666 N N . PRO A 1 135 ? 50.709 41.008 8.834 1.00 27.67 134 PRO B N 1
ATOM 667 C CA . PRO A 1 135 ? 50.254 40.996 7.463 1.00 28.04 134 PRO B CA 1
ATOM 668 C C . PRO A 1 135 ? 51.354 41.457 6.519 1.00 28.46 134 PRO B C 1
ATOM 669 O O . PRO A 1 135 ? 52.178 42.277 6.891 1.00 27.72 134 PRO B O 1
ATOM 673 N N . LEU A 1 136 ? 51.339 40.935 5.307 1.00 27.97 135 LEU B N 1
ATOM 674 C CA . LEU A 1 136 ? 52.319 41.295 4.322 1.00 30.58 135 LEU B CA 1
ATOM 675 C C . LEU A 1 136 ? 52.223 42.736 3.891 1.00 31.39 135 LEU B C 1
ATOM 676 O O . LEU A 1 136 ? 53.203 43.302 3.498 1.00 36.28 135 LEU B O 1
ATOM 681 N N . GLY A 1 137 ? 51.092 43.390 3.912 1.00 32.04 136 GLY B N 1
ATOM 682 C CA . GLY A 1 137 ? 51.210 44.755 3.332 1.00 35.58 136 GLY B CA 1
ATOM 683 C C . GLY A 1 137 ? 51.105 44.671 1.790 1.00 33.16 136 GLY B C 1
ATOM 684 O O . GLY A 1 137 ? 51.472 43.660 1.162 1.00 30.32 136 GLY B O 1
ATOM 685 N N . GLU A 1 138 ? 50.524 45.697 1.200 1.00 32.13 137 GLU B N 1
ATOM 686 C CA . GLU A 1 138 ? 49.865 45.490 -0.091 1.00 33.15 137 GLU B CA 1
ATOM 687 C C . GLU A 1 138 ? 50.860 45.292 -1.240 1.00 32.49 137 GLU B C 1
ATOM 688 O O . GLU A 1 138 ? 50.598 44.517 -2.113 1.00 33.28 137 GLU B O 1
ATOM 694 N N . GLY A 1 139 ? 52.008 45.950 -1.200 1.00 32.64 138 GLY B N 1
ATOM 695 C CA . GLY A 1 139 ? 53.043 45.729 -2.190 1.00 32.40 138 GLY B CA 1
ATOM 696 C C . GLY A 1 139 ? 53.513 44.303 -2.349 1.00 30.86 138 GLY B C 1
ATOM 697 O O . GLY A 1 139 ? 53.442 43.746 -3.408 1.00 30.28 138 GLY B O 1
ATOM 698 N N . PRO A 1 140 ? 53.982 43.679 -1.280 1.00 32.14 139 PRO B N 1
ATOM 699 C CA . PRO A 1 140 ? 54.345 42.249 -1.429 1.00 31.08 139 PRO B CA 1
ATOM 700 C C . PRO A 1 140 ? 53.197 41.217 -1.557 1.00 30.66 139 PRO B C 1
ATOM 701 O O . PRO A 1 140 ? 53.394 40.128 -2.106 1.00 32.08 139 PRO B O 1
ATOM 705 N N . SER A 1 141 ? 52.019 41.522 -1.022 1.00 30.25 140 SER B N 1
ATOM 706 C CA . SER A 1 141 ? 50.837 40.714 -1.260 1.00 28.93 140 SER B CA 1
ATOM 707 C C . SER A 1 141 ? 50.499 40.635 -2.727 1.00 29.91 140 SER B C 1
ATOM 708 O O . SER A 1 141 ? 50.241 39.586 -3.265 1.00 30.54 140 SER B O 1
ATOM 711 N N . ARG A 1 142 ? 50.509 41.765 -3.386 1.00 33.27 141 ARG B N 1
ATOM 712 C CA . ARG A 1 142 ? 50.201 41.828 -4.815 1.00 37.38 141 ARG B CA 1
ATOM 713 C C . ARG A 1 142 ? 51.088 40.852 -5.593 1.00 35.89 141 ARG B C 1
ATOM 714 O O . ARG A 1 142 ? 50.621 39.972 -6.310 1.00 34.75 141 ARG B O 1
ATOM 722 N N . CYS A 1 143 ? 52.374 40.944 -5.352 1.00 37.07 142 CYS B N 1
ATOM 723 C CA . CYS A 1 143 ? 53.330 40.036 -5.959 1.00 38.39 142 CYS B CA 1
ATOM 724 C C . CYS A 1 143 ? 53.087 38.584 -5.603 1.00 34.17 142 CYS B C 1
ATOM 725 O O . CYS A 1 143 ? 53.011 37.744 -6.511 1.00 32.96 142 CYS B O 1
ATOM 728 N N . PHE A 1 144 ? 52.937 38.266 -4.311 1.00 30.27 143 PHE B N 1
ATOM 729 C CA . PHE A 1 144 ? 52.671 36.879 -3.916 1.00 29.37 143 PHE B CA 1
ATOM 730 C C . PHE A 1 144 ? 51.298 36.422 -4.347 1.00 28.00 143 PHE B C 1
ATOM 731 O O . PHE A 1 144 ? 51.127 35.271 -4.773 1.00 27.94 143 PHE B O 1
ATOM 739 N N . PHE A 1 145 ? 50.312 37.309 -4.277 1.00 26.18 144 PHE B N 1
ATOM 740 C CA . PHE A 1 145 ? 48.993 36.920 -4.665 1.00 26.26 144 PHE B CA 1
ATOM 741 C C . PHE A 1 145 ? 49.003 36.590 -6.137 1.00 27.06 144 PHE B C 1
ATOM 742 O O . PHE A 1 145 ? 48.465 35.575 -6.559 1.00 27.76 144 PHE B O 1
ATOM 750 N N . GLY A 1 146 ? 49.601 37.482 -6.908 1.00 29.69 145 GLY B N 1
ATOM 751 C CA . GLY A 1 146 ? 49.887 37.242 -8.327 1.00 30.32 145 GLY B CA 1
ATOM 752 C C . GLY A 1 146 ? 50.498 35.890 -8.591 1.00 29.71 145 GLY B C 1
ATOM 753 O O . GLY A 1 146 ? 50.000 35.137 -9.416 1.00 28.71 145 GLY B O 1
ATOM 754 N N . GLN A 1 147 ? 51.578 35.554 -7.887 1.00 30.18 146 GLN B N 1
ATOM 755 C CA . GLN A 1 147 ? 52.201 34.262 -8.124 1.00 29.17 146 GLN B CA 1
ATOM 756 C C . GLN A 1 147 ? 51.237 33.128 -7.845 1.00 27.24 146 GLN B C 1
ATOM 757 O O . GLN A 1 147 ? 51.173 32.203 -8.599 1.00 26.40 146 GLN B O 1
ATOM 763 N N . VAL A 1 148 ? 50.451 33.213 -6.769 1.00 26.03 147 VAL B N 1
ATOM 764 C CA . VAL A 1 148 ? 49.564 32.101 -6.435 1.00 24.96 147 VAL B CA 1
ATOM 765 C C . VAL A 1 148 ? 48.548 31.931 -7.522 1.00 24.53 147 VAL B C 1
ATOM 766 O O . VAL A 1 148 ? 48.259 30.820 -7.958 1.00 25.22 147 VAL B O 1
ATOM 770 N N . VAL A 1 149 ? 47.984 33.033 -7.964 1.00 24.89 148 VAL B N 1
ATOM 771 C CA . VAL A 1 149 ? 47.004 32.945 -9.005 1.00 26.32 148 VAL B CA 1
ATOM 772 C C . VAL A 1 149 ? 47.572 32.271 -10.251 1.00 27.86 148 VAL B C 1
ATOM 773 O O . VAL A 1 149 ? 46.906 31.437 -10.835 1.00 29.05 148 VAL B O 1
ATOM 777 N N . ALA A 1 150 ? 48.794 32.608 -10.650 1.00 27.96 149 ALA B N 1
ATOM 778 C CA . ALA A 1 150 ? 49.375 31.977 -11.836 1.00 29.38 149 ALA B CA 1
ATOM 779 C C . ALA A 1 150 ? 49.644 30.497 -11.610 1.00 28.94 149 ALA B C 1
ATOM 780 O O . ALA A 1 150 ? 49.498 29.685 -12.526 1.00 29.72 149 ALA B O 1
ATOM 782 N N . ALA A 1 151 ? 50.062 30.133 -10.406 1.00 27.18 150 ALA B N 1
ATOM 783 C CA . ALA A 1 151 ? 50.245 28.712 -10.092 1.00 27.25 150 ALA B CA 1
ATOM 784 C C . ALA A 1 151 ? 48.891 27.971 -10.244 1.00 27.17 150 ALA B C 1
ATOM 785 O O . ALA A 1 151 ? 48.802 26.864 -10.806 1.00 28.85 150 ALA B O 1
ATOM 787 N N . ILE A 1 152 ? 47.830 28.613 -9.799 1.00 26.44 151 ILE B N 1
ATOM 788 C CA . ILE A 1 152 ? 46.485 28.024 -9.881 1.00 27.09 151 ILE B CA 1
ATOM 789 C C . ILE A 1 152 ? 46.029 27.920 -11.339 1.00 29.28 151 ILE B C 1
ATOM 790 O O . ILE A 1 152 ? 45.591 26.861 -11.808 1.00 29.63 151 ILE B O 1
ATOM 795 N N . GLN A 1 153 ? 46.133 29.011 -12.064 1.00 30.88 152 GLN B N 1
ATOM 796 C CA . GLN A 1 153 ? 45.928 28.943 -13.510 1.00 36.03 152 GLN B CA 1
ATOM 797 C C . GLN A 1 153 ? 46.727 27.826 -14.143 1.00 35.00 152 GLN B C 1
ATOM 798 O O . GLN A 1 153 ? 46.207 27.065 -14.940 1.00 37.09 152 GLN B O 1
ATOM 804 N N . HIS A 1 154 ? 47.997 27.724 -13.793 1.00 34.48 153 HIS B N 1
ATOM 805 C CA . HIS A 1 154 ? 48.827 26.642 -14.333 1.00 35.20 153 HIS B CA 1
ATOM 806 C C . HIS A 1 154 ? 48.174 25.310 -14.069 1.00 34.23 153 HIS B C 1
ATOM 807 O O . HIS A 1 154 ? 47.917 24.566 -15.006 1.00 34.72 153 HIS B O 1
ATOM 814 N N . CYS A 1 155 ? 47.895 25.020 -12.793 1.00 32.84 154 CYS B N 1
ATOM 815 C CA . CYS A 1 155 ? 47.221 23.792 -12.394 1.00 32.23 154 CYS B CA 1
ATOM 816 C C . CYS A 1 155 ? 45.939 23.513 -13.151 1.00 32.88 154 CYS B C 1
ATOM 817 O O . CYS A 1 155 ? 45.713 22.388 -13.576 1.00 31.16 154 CYS B O 1
ATOM 820 N N . HIS A 1 156 ? 45.097 24.524 -13.300 1.00 34.73 155 HIS B N 1
ATOM 821 C CA . HIS A 1 156 ? 43.874 24.362 -14.017 1.00 38.11 155 HIS B CA 1
ATOM 822 C C . HIS A 1 156 ? 44.191 23.949 -15.471 1.00 40.34 155 HIS B C 1
ATOM 823 O O . HIS A 1 156 ? 43.523 23.076 -16.020 1.00 38.43 155 HIS B O 1
ATOM 830 N N . SER A 1 157 ? 45.234 24.538 -16.065 1.00 41.89 156 SER B N 1
ATOM 831 C CA . SER A 1 157 ? 45.717 24.131 -17.433 1.00 44.52 156 SER B CA 1
ATOM 832 C C . SER A 1 157 ? 46.115 22.663 -17.557 1.00 43.25 156 SER B C 1
ATOM 833 O O . SER A 1 157 ? 46.077 22.112 -18.634 1.00 41.97 156 SER B O 1
ATOM 836 N N . ARG A 1 158 ? 46.546 22.056 -16.458 1.00 40.75 157 ARG B N 1
ATOM 837 C CA . ARG A 1 158 ? 46.832 20.642 -16.446 1.00 40.09 157 ARG B CA 1
ATOM 838 C C . ARG A 1 158 ? 45.608 19.843 -16.017 1.00 39.72 157 ARG B C 1
ATOM 839 O O . ARG A 1 158 ? 45.737 18.655 -15.740 1.00 41.31 157 ARG B O 1
ATOM 847 N N . GLY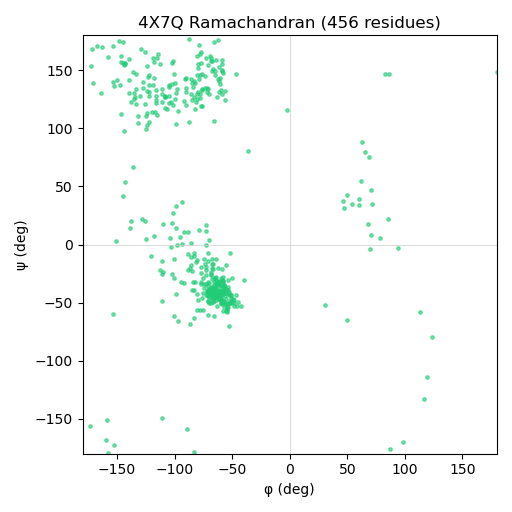 A 1 159 ? 44.440 20.493 -15.946 1.00 38.25 158 GLY B N 1
ATOM 848 C CA . GLY A 1 159 ? 43.232 19.899 -15.380 1.00 38.00 158 GLY B CA 1
ATOM 849 C C . GLY A 1 159 ? 43.309 19.471 -13.923 1.00 36.93 158 GLY B C 1
ATOM 850 O O . GLY A 1 159 ? 42.714 18.464 -13.555 1.00 37.23 158 GLY B O 1
ATOM 851 N N . VAL A 1 160 ? 43.984 20.258 -13.077 1.00 35.03 159 VAL B N 1
ATOM 852 C CA . VAL A 1 160 ? 44.056 19.988 -11.643 1.00 31.89 159 VAL B CA 1
ATOM 853 C C . VAL A 1 160 ? 43.523 21.164 -10.845 1.00 31.54 159 VAL B C 1
ATOM 854 O O . VAL A 1 160 ? 43.914 22.318 -11.069 1.00 30.95 159 VAL B O 1
ATOM 858 N N . VAL A 1 161 ? 42.641 20.856 -9.889 1.00 31.66 160 VAL B N 1
ATOM 859 C CA . VAL A 1 161 ? 42.160 21.808 -8.890 1.00 31.43 160 VAL B CA 1
ATOM 860 C C . VAL A 1 161 ? 42.773 21.420 -7.559 1.00 29.30 160 VAL B C 1
ATOM 861 O O . VAL A 1 161 ? 42.653 20.304 -7.126 1.00 29.78 160 VAL B O 1
ATOM 865 N N . HIS A 1 162 ? 43.413 22.372 -6.916 1.00 27.10 161 HIS B N 1
ATOM 866 C CA . HIS A 1 162 ? 44.107 22.135 -5.697 1.00 25.61 161 HIS B CA 1
ATOM 867 C C . HIS A 1 162 ? 43.102 21.878 -4.551 1.00 26.85 161 HIS B C 1
ATOM 868 O O . HIS A 1 162 ? 43.245 20.889 -3.821 1.00 25.91 161 HIS B O 1
ATOM 875 N N . ARG A 1 163 ? 42.092 22.763 -4.430 1.00 27.40 162 ARG B N 1
ATOM 876 C CA . ARG A 1 163 ? 40.967 22.667 -3.463 1.00 27.47 162 ARG B CA 1
ATOM 877 C C . ARG A 1 163 ? 41.259 22.885 -2.014 1.00 26.82 162 ARG B C 1
ATOM 878 O O . ARG A 1 163 ? 40.395 22.704 -1.162 1.00 30.01 162 ARG B O 1
ATOM 886 N N . ASP A 1 164 ? 42.458 23.301 -1.724 1.00 25.27 163 ASP B N 1
ATOM 887 C CA . ASP A 1 164 ? 42.861 23.570 -0.384 1.00 25.20 163 ASP B CA 1
ATOM 888 C C . ASP A 1 164 ? 43.826 24.743 -0.368 1.00 23.62 163 ASP B C 1
ATOM 889 O O . ASP A 1 164 ? 44.835 24.743 0.317 1.00 23.09 163 ASP B O 1
ATOM 894 N N . ILE A 1 165 ? 43.528 25.758 -1.168 1.00 24.36 164 ILE B N 1
ATOM 895 C CA . ILE A 1 165 ? 44.323 26.951 -1.159 1.00 23.96 164 ILE B CA 1
ATOM 896 C C . ILE A 1 165 ? 44.183 27.567 0.243 1.00 23.50 164 ILE B C 1
ATOM 897 O O . ILE A 1 165 ? 43.092 27.702 0.758 1.00 24.20 164 ILE B O 1
ATOM 902 N N . LYS A 1 166 ? 45.298 27.841 0.894 1.00 22.96 165 LYS B N 1
ATOM 903 C CA . LYS A 1 166 ? 45.276 28.573 2.146 1.00 21.80 165 LYS B CA 1
ATOM 904 C C . LYS A 1 166 ? 46.678 28.879 2.503 1.00 21.73 165 LYS B C 1
ATOM 905 O O . LYS A 1 166 ? 47.595 28.339 1.929 1.00 20.78 165 LYS B O 1
ATOM 911 N N . ASP A 1 167 ? 46.866 29.752 3.482 1.00 23.44 166 ASP B N 1
ATOM 912 C CA . ASP A 1 167 ? 48.216 30.205 3.750 1.00 23.03 166 ASP B CA 1
ATOM 913 C C . ASP A 1 167 ? 49.170 29.158 4.331 1.00 22.82 166 ASP B C 1
ATOM 914 O O . ASP A 1 167 ? 50.382 29.217 4.079 1.00 22.89 166 ASP B O 1
ATOM 919 N N . GLU A 1 168 ? 48.638 28.155 4.994 1.00 22.88 167 GLU B N 1
ATOM 920 C CA . GLU A 1 168 ? 49.461 26.996 5.387 1.00 24.85 167 GLU B CA 1
ATOM 921 C C . GLU A 1 168 ? 50.032 26.238 4.194 1.00 24.02 167 GLU B C 1
ATOM 922 O O . GLU A 1 168 ? 51.002 25.497 4.357 1.00 23.37 167 GLU B O 1
ATOM 928 N N . ASN A 1 169 ? 49.413 26.419 3.016 1.00 22.49 168 ASN B N 1
ATOM 929 C CA . ASN A 1 169 ? 49.751 25.686 1.823 1.00 22.96 168 ASN B CA 1
ATOM 930 C C . ASN A 1 169 ? 50.418 26.484 0.754 1.00 23.36 168 ASN B C 1
ATOM 931 O O . ASN A 1 169 ? 50.443 26.087 -0.401 1.00 23.73 168 ASN B O 1
ATOM 936 N N . ILE A 1 170 ? 50.943 27.635 1.138 1.00 23.53 169 ILE B N 1
ATOM 937 C CA . ILE A 1 170 ? 51.737 28.438 0.270 1.00 23.32 169 ILE B CA 1
ATOM 938 C C . ILE A 1 170 ? 53.119 28.454 0.941 1.00 25.48 169 ILE B C 1
ATOM 939 O O . ILE A 1 170 ? 53.274 28.850 2.095 1.00 25.40 169 ILE B O 1
ATOM 944 N N . LEU A 1 171 ? 54.130 27.999 0.223 1.00 27.31 170 LEU B N 1
ATOM 945 C CA . LEU A 1 171 ? 55.452 28.024 0.751 1.00 30.58 170 LEU B CA 1
ATOM 946 C C . LEU A 1 171 ? 56.139 29.222 0.193 1.00 31.19 170 LEU B C 1
ATOM 947 O O . LEU A 1 171 ? 56.083 29.411 -0.992 1.00 31.60 170 LEU B O 1
ATOM 952 N N . ILE A 1 172 ? 56.775 30.038 1.034 1.00 32.59 171 ILE B N 1
ATOM 953 C CA . ILE A 1 172 ? 57.548 31.173 0.568 1.00 34.07 171 ILE B CA 1
ATOM 954 C C . ILE A 1 172 ? 59.024 30.748 0.502 1.00 37.95 171 ILE B C 1
ATOM 955 O O . ILE A 1 172 ? 59.627 30.412 1.519 1.00 38.01 171 ILE B O 1
ATOM 960 N N . ASP A 1 173 ? 59.586 30.724 -0.704 1.00 41.74 172 ASP B N 1
ATOM 961 C CA . ASP A 1 173 ? 61.011 30.419 -0.905 1.00 44.07 172 ASP B CA 1
ATOM 962 C C . ASP A 1 173 ? 61.703 31.753 -0.764 1.00 48.15 172 ASP B C 1
ATOM 963 O O . ASP A 1 173 ? 61.609 32.611 -1.662 1.00 47.63 172 ASP B O 1
ATOM 968 N N . LEU A 1 174 ? 62.375 31.928 0.377 1.00 51.21 173 LEU B N 1
ATOM 969 C CA . LEU A 1 174 ? 62.786 33.258 0.856 1.00 54.51 173 LEU B CA 1
ATOM 970 C C . LEU A 1 174 ? 64.081 33.742 0.221 1.00 57.00 173 LEU B C 1
ATOM 971 O O . LEU A 1 174 ? 64.443 34.894 0.398 1.00 60.23 173 LEU B O 1
ATOM 976 N N . ARG A 1 175 ? 64.783 32.865 -0.497 1.00 59.76 174 ARG B N 1
ATOM 977 C CA . ARG A 1 175 ? 65.930 33.281 -1.310 1.00 60.46 174 ARG B CA 1
ATOM 978 C C . ARG A 1 175 ? 65.433 33.984 -2.573 1.00 60.46 174 ARG B C 1
ATOM 979 O O . ARG A 1 175 ? 65.783 35.141 -2.820 1.00 62.05 174 ARG B O 1
ATOM 981 N N . ARG A 1 176 ? 64.589 33.294 -3.345 1.00 56.91 175 ARG B N 1
ATOM 982 C CA . ARG A 1 176 ? 64.090 3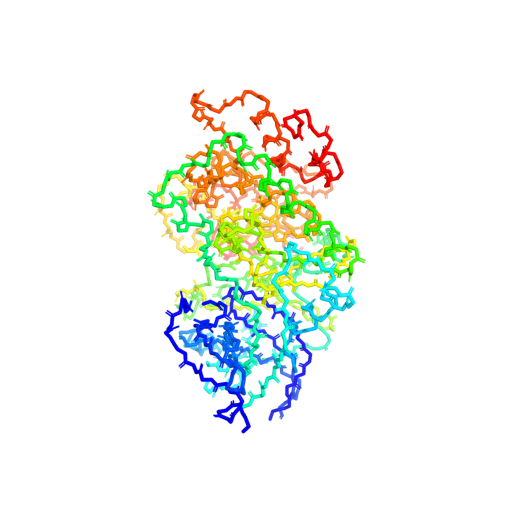3.808 -4.628 1.00 55.14 175 ARG B CA 1
ATOM 983 C C . ARG A 1 176 ? 62.876 34.764 -4.563 1.00 53.02 175 ARG B C 1
ATOM 984 O O . ARG A 1 176 ? 62.513 35.326 -5.587 1.00 52.68 175 ARG B O 1
ATOM 987 N N . GLY A 1 177 ? 62.267 34.952 -3.386 1.00 50.89 176 GLY B N 1
ATOM 988 C CA . GLY A 1 177 ? 61.090 35.818 -3.230 1.00 50.01 176 GLY B CA 1
ATOM 989 C C . GLY A 1 177 ? 59.819 35.271 -3.865 1.00 49.99 176 GLY B C 1
ATOM 990 O O . GLY A 1 177 ? 59.057 35.983 -4.521 1.00 49.22 176 GLY B O 1
ATOM 991 N N . CYS A 1 178 ? 59.538 34.008 -3.616 1.00 49.30 177 CYS B N 1
ATOM 992 C CA . CYS A 1 178 ? 58.652 33.291 -4.492 1.00 48.11 177 CYS B CA 1
ATOM 993 C C . CYS A 1 178 ? 57.688 32.363 -3.738 1.00 41.12 177 CYS B C 1
ATOM 994 O O . CYS A 1 178 ? 58.109 31.599 -2.842 1.00 38.14 177 CYS B O 1
ATOM 997 N N . ALA A 1 179 ? 56.399 32.467 -4.079 1.00 34.59 178 ALA B N 1
ATOM 998 C CA . ALA A 1 179 ? 55.349 31.617 -3.502 1.00 32.74 178 ALA B CA 1
ATOM 999 C C . ALA A 1 179 ? 55.258 30.321 -4.257 1.00 32.32 178 ALA B C 1
ATOM 1000 O O . ALA A 1 179 ? 55.324 30.305 -5.485 1.00 35.43 178 ALA B O 1
ATOM 1002 N N . LYS A 1 180 ? 55.091 29.228 -3.532 1.00 29.66 179 LYS B N 1
ATOM 1003 C CA . LYS A 1 180 ? 54.877 27.950 -4.157 1.00 29.74 179 LYS B CA 1
ATOM 1004 C C . LYS A 1 180 ? 53.729 27.236 -3.494 1.00 27.91 179 LYS B C 1
ATOM 1005 O O . LYS A 1 180 ? 53.676 27.211 -2.271 1.00 28.59 179 LYS B O 1
ATOM 1011 N N . LEU A 1 181 ? 52.823 26.673 -4.289 1.00 25.24 180 LEU B N 1
ATOM 1012 C CA . LEU A 1 181 ? 51.765 25.812 -3.801 1.00 25.29 180 LEU B CA 1
ATOM 1013 C C . LEU A 1 181 ? 52.244 24.443 -3.313 1.00 24.92 180 LEU B C 1
ATOM 1014 O O . LEU A 1 181 ? 52.972 23.765 -3.998 1.00 23.90 180 LEU B O 1
ATOM 1019 N N . ILE A 1 182 ? 51.768 24.016 -2.146 1.00 24.70 181 ILE B N 1
ATOM 1020 C CA . ILE A 1 182 ? 52.061 22.699 -1.623 1.00 23.65 181 ILE B CA 1
ATOM 1021 C C . ILE A 1 182 ? 50.783 22.043 -1.231 1.00 24.68 181 ILE B C 1
ATOM 1022 O O . ILE A 1 182 ? 49.712 22.693 -1.219 1.00 24.64 181 ILE B O 1
ATOM 1027 N N . ASP A 1 183 ? 50.899 20.747 -0.968 1.00 26.23 182 ASP B N 1
ATOM 1028 C CA . ASP A 1 183 ? 49.828 19.888 -0.438 1.00 29.73 182 ASP B CA 1
ATOM 1029 C C . ASP A 1 183 ? 48.655 19.606 -1.368 1.00 29.87 182 ASP B C 1
ATOM 1030 O O . ASP A 1 183 ? 47.554 20.068 -1.124 1.00 35.00 182 ASP B O 1
ATOM 1035 N N . PHE A 1 184 ? 48.874 18.743 -2.346 1.00 28.36 183 PHE B N 1
ATOM 1036 C CA . PHE A 1 184 ? 47.829 18.376 -3.264 1.00 27.50 183 PHE B CA 1
ATOM 1037 C C . PHE A 1 184 ? 47.014 17.215 -2.784 1.00 28.82 183 PHE B C 1
ATOM 1038 O O . PHE A 1 184 ? 46.164 16.708 -3.511 1.00 28.71 183 PHE B O 1
ATOM 1046 N N . GLY A 1 185 ? 47.210 16.853 -1.526 1.00 30.07 184 GLY B N 1
ATOM 1047 C CA . GLY A 1 185 ? 46.493 15.737 -0.938 1.00 32.45 184 GLY B CA 1
ATOM 1048 C C . GLY A 1 185 ? 44.974 15.770 -0.984 1.00 33.02 184 GLY B C 1
ATOM 1049 O O . GLY A 1 185 ? 44.351 14.741 -0.804 1.00 36.84 184 GLY B O 1
ATOM 1050 N N . SER A 1 186 ? 44.370 16.920 -1.222 1.00 31.43 185 SER B N 1
ATOM 1051 C CA . SER A 1 186 ? 42.939 16.993 -1.274 1.00 32.50 185 SER B CA 1
ATOM 1052 C C . SER A 1 186 ? 42.393 17.623 -2.575 1.00 30.55 185 SER B C 1
ATOM 1053 O O . SER A 1 186 ? 41.250 18.032 -2.647 1.00 30.48 185 SER B O 1
ATOM 1056 N N . GLY A 1 187 ? 43.220 17.619 -3.620 1.00 30.54 186 GLY B N 1
ATOM 1057 C CA . GLY A 1 187 ? 42.861 18.129 -4.918 1.00 29.47 186 GLY B CA 1
ATOM 1058 C C . GLY A 1 187 ? 42.099 17.080 -5.698 1.00 31.03 186 GLY B C 1
ATOM 1059 O O . GLY A 1 187 ? 41.831 15.963 -5.235 1.00 30.48 186 GLY B O 1
ATOM 1060 N N . ALA A 1 188 ? 41.765 17.464 -6.910 1.00 31.29 187 ALA B N 1
ATOM 1061 C CA . ALA A 1 188 ? 41.052 16.615 -7.809 1.00 33.35 187 ALA B CA 1
ATOM 1062 C C . ALA A 1 188 ? 41.384 17.032 -9.238 1.00 35.24 187 ALA B C 1
ATOM 1063 O O . ALA A 1 188 ? 42.011 18.053 -9.462 1.00 33.44 187 ALA B O 1
ATOM 1065 N N . LEU A 1 189 ? 40.942 16.220 -10.187 1.00 40.14 188 LEU B N 1
ATOM 1066 C CA . LEU A 1 189 ? 40.989 16.569 -11.591 1.00 44.33 188 LEU B CA 1
ATOM 1067 C C . LEU A 1 189 ? 39.907 17.605 -11.833 1.00 47.15 188 LEU B C 1
ATOM 1068 O O . LEU A 1 189 ? 38.864 17.584 -11.204 1.00 48.14 188 LEU B O 1
ATOM 1073 N N . LEU A 1 190 ? 40.175 18.536 -12.730 1.00 51.41 189 LEU B N 1
ATOM 1074 C CA . LEU A 1 190 ? 39.303 19.677 -12.913 1.00 54.98 189 LEU B CA 1
ATOM 1075 C C . LEU A 1 190 ? 38.175 19.347 -13.863 1.00 59.29 189 LEU B C 1
ATOM 1076 O O . LEU A 1 190 ? 38.423 18.837 -14.937 1.00 59.66 189 LEU B O 1
ATOM 1081 N N . HIS A 1 191 ? 36.938 19.637 -13.459 1.00 63.96 190 HIS B N 1
ATOM 1082 C CA . HIS A 1 191 ? 35.791 19.619 -14.364 1.00 66.25 190 HIS B CA 1
ATOM 1083 C C . HIS A 1 191 ? 34.757 20.739 -14.084 1.00 69.82 190 HIS B C 1
ATOM 1084 O O . HIS A 1 191 ? 34.682 21.317 -12.982 1.00 64.35 190 HIS B O 1
ATOM 1091 N N . ASP A 1 192 ? 34.007 21.044 -15.142 1.00 74.01 191 ASP B N 1
ATOM 1092 C CA . ASP A 1 192 ? 32.794 21.872 -15.114 1.00 73.82 191 ASP B CA 1
ATOM 1093 C C . ASP A 1 192 ? 31.772 21.402 -14.080 1.00 71.14 191 ASP B C 1
ATOM 1094 O O . ASP A 1 192 ? 31.133 22.209 -13.407 1.00 67.34 191 ASP B O 1
ATOM 1099 N N . GLU A 1 193 ? 31.614 20.085 -13.990 1.00 73.29 192 GLU B N 1
ATOM 1100 C CA . GLU A 1 193 ? 30.658 19.446 -13.088 1.00 75.73 192 GLU B CA 1
ATOM 1101 C C . GLU A 1 193 ? 31.020 19.776 -11.629 1.00 71.44 192 GLU B C 1
ATOM 1102 O O . GLU A 1 193 ? 32.186 19.880 -11.277 1.00 75.22 192 GLU B O 1
ATOM 1108 N N . PRO A 1 194 ? 30.016 19.990 -10.794 1.00 70.17 193 PRO B N 1
ATOM 1109 C CA . PRO A 1 194 ? 30.197 20.207 -9.361 1.00 68.97 193 PRO B CA 1
ATOM 1110 C C . PRO A 1 194 ? 30.695 19.011 -8.546 1.00 63.63 193 PRO B C 1
ATOM 1111 O O . PRO A 1 194 ? 30.521 17.855 -8.943 1.00 66.07 193 PRO B O 1
ATOM 1115 N N . TYR A 1 195 ? 31.282 19.307 -7.388 1.00 56.65 194 TYR B N 1
ATOM 1116 C CA . TYR A 1 195 ? 31.763 18.277 -6.481 1.00 53.69 194 TYR B CA 1
ATOM 1117 C C . TYR A 1 195 ? 31.020 18.220 -5.132 1.00 53.46 194 TYR B C 1
ATOM 1118 O O . TYR A 1 195 ? 30.249 19.125 -4.739 1.00 52.71 194 TYR B O 1
ATOM 1127 N N . THR A 1 196 ? 31.257 17.070 -4.495 1.00 55.04 195 THR B N 1
ATOM 1128 C CA . THR A 1 196 ? 30.979 16.747 -3.088 1.00 54.56 195 THR B CA 1
ATOM 1129 C C . THR A 1 196 ? 31.975 15.705 -2.550 1.00 55.80 195 THR B C 1
ATOM 1130 O O . THR A 1 196 ? 31.829 15.209 -1.436 1.00 59.57 195 THR B O 1
ATOM 1134 N N . ASP A 1 197 ? 32.930 15.329 -3.400 1.00 56.10 196 ASP B N 1
ATOM 1135 C CA . ASP A 1 197 ? 34.210 14.718 -3.047 1.00 53.78 196 ASP B CA 1
ATOM 1136 C C . ASP A 1 197 ? 35.040 15.497 -1.973 1.00 50.93 196 ASP B C 1
ATOM 1137 O O . ASP A 1 197 ? 36.084 15.029 -1.508 1.00 49.12 196 ASP B O 1
ATOM 1142 N N . PHE A 1 198 ? 34.582 16.692 -1.611 1.00 48.55 197 PHE B N 1
ATOM 1143 C CA . PHE A 1 198 ? 35.422 17.714 -0.968 1.00 44.28 197 PHE B CA 1
ATOM 1144 C C . PHE A 1 198 ? 35.696 17.427 0.505 1.00 47.43 197 PHE B C 1
ATOM 1145 O O . PHE A 1 198 ? 34.763 17.099 1.270 1.00 50.08 197 PHE B O 1
ATOM 1153 N N . ASP A 1 199 ? 36.975 17.548 0.881 1.00 49.52 198 ASP B N 1
ATOM 1154 C CA . ASP A 1 199 ? 37.407 17.571 2.283 1.00 51.23 198 ASP B CA 1
ATOM 1155 C C . ASP A 1 199 ? 38.452 18.666 2.513 1.00 48.56 198 ASP B C 1
ATOM 1156 O O . ASP A 1 199 ? 39.621 18.403 2.776 1.00 51.96 198 ASP B O 1
ATOM 1161 N N . GLY A 1 200 ? 38.044 19.914 2.376 1.00 49.13 199 GLY B N 1
ATOM 1162 C CA . GLY A 1 200 ? 39.013 21.002 2.463 1.00 45.44 199 GLY B CA 1
ATOM 1163 C C . GLY A 1 200 ? 39.169 21.481 3.890 1.00 42.24 199 GLY B C 1
ATOM 1164 O O . GLY A 1 200 ? 38.881 20.770 4.870 1.00 40.82 199 GLY B O 1
ATOM 1165 N N . THR A 1 201 ? 39.666 22.701 3.981 1.00 38.40 200 THR B N 1
ATOM 1166 C CA . THR A 1 201 ? 39.676 23.454 5.206 1.00 33.84 200 THR B CA 1
ATOM 1167 C C . THR A 1 201 ? 38.404 24.256 5.218 1.00 31.11 200 THR B C 1
ATOM 1168 O O . THR A 1 201 ? 38.161 25.039 4.293 1.00 27.08 200 THR B O 1
ATOM 1172 N N . ARG A 1 202 ? 37.618 24.070 6.267 1.00 29.92 201 ARG B N 1
ATOM 1173 C CA . ARG A 1 202 ? 36.353 24.731 6.419 1.00 31.74 201 ARG B CA 1
ATOM 1174 C C . ARG A 1 202 ? 36.392 26.241 6.267 1.00 29.78 201 ARG B C 1
ATOM 1175 O O . ARG A 1 202 ? 35.575 26.828 5.532 1.00 27.63 201 ARG B O 1
ATOM 1183 N N . VAL A 1 203 ? 37.339 26.892 6.949 1.00 28.16 202 VAL B N 1
ATOM 1184 C CA . VAL A 1 203 ? 37.357 28.350 6.956 1.00 25.29 202 VAL B CA 1
ATOM 1185 C C . VAL A 1 203 ? 37.694 28.936 5.593 1.00 24.49 202 VAL B C 1
ATOM 1186 O O . VAL A 1 203 ? 37.517 30.131 5.401 1.00 25.35 202 VAL B O 1
ATOM 1190 N N . TYR A 1 204 ? 38.172 28.115 4.650 1.00 22.34 203 TYR B N 1
ATOM 1191 C CA . TYR A 1 204 ? 38.406 28.542 3.285 1.00 22.08 203 TYR B CA 1
ATOM 1192 C C . TYR A 1 204 ? 37.364 28.055 2.287 1.00 21.66 203 TYR B C 1
ATOM 1193 O O . TYR A 1 204 ? 37.508 28.257 1.098 1.00 21.19 203 TYR B O 1
ATOM 1202 N N . SER A 1 205 ? 36.327 27.416 2.797 1.00 22.05 204 SER B N 1
ATOM 1203 C CA . SER A 1 205 ? 35.262 26.895 2.028 1.00 21.73 204 SER B CA 1
ATOM 1204 C C . SER A 1 205 ? 34.182 27.964 1.907 1.00 21.25 204 SER B C 1
ATOM 1205 O O . SER A 1 205 ? 33.882 28.682 2.877 1.00 20.71 204 SER B O 1
ATOM 1208 N N . PRO A 1 206 ? 33.557 28.031 0.735 1.00 19.61 205 PRO B N 1
ATOM 1209 C CA . PRO A 1 206 ? 32.576 29.037 0.405 1.00 19.37 205 PRO B CA 1
ATOM 1210 C C . PRO A 1 206 ? 31.228 28.700 0.984 1.00 19.54 205 PRO B C 1
ATOM 1211 O O . PRO A 1 206 ? 31.012 27.590 1.342 1.00 19.72 205 PRO B O 1
ATOM 1215 N N . PRO A 1 207 ? 30.333 29.680 1.081 1.00 19.73 206 PRO B N 1
ATOM 1216 C CA . PRO A 1 207 ? 29.057 29.537 1.697 1.00 20.66 206 PRO B CA 1
ATOM 1217 C C . PRO A 1 207 ? 28.214 28.417 1.107 1.00 22.22 206 PRO B C 1
ATOM 1218 O O . PRO A 1 207 ? 27.496 27.766 1.846 1.00 22.16 206 PRO B O 1
ATOM 1222 N N . GLU A 1 208 ? 28.277 28.241 -0.219 1.00 23.32 207 GLU B N 1
ATOM 1223 C CA . GLU A 1 208 ? 27.440 27.269 -0.895 1.00 25.41 207 GLU B CA 1
ATOM 1224 C C . GLU A 1 208 ? 27.925 25.867 -0.617 1.00 25.91 207 GLU B C 1
ATOM 1225 O O . GLU A 1 208 ? 27.215 24.907 -0.873 1.00 27.16 207 GLU B O 1
ATOM 1231 N N . TRP A 1 209 ? 29.147 25.711 -0.131 1.00 25.90 208 TRP B N 1
ATOM 1232 C CA . TRP A 1 209 ? 29.569 24.410 0.344 1.00 26.88 208 TRP B CA 1
ATOM 1233 C C . TRP A 1 209 ? 29.015 24.221 1.729 1.00 27.43 208 TRP B C 1
ATOM 1234 O O . TRP A 1 209 ? 28.572 23.137 2.049 1.00 28.65 208 TRP B O 1
ATOM 1245 N N . ILE A 1 210 ? 29.089 25.262 2.554 1.00 27.04 209 ILE B N 1
ATOM 1246 C CA . ILE A 1 210 ? 28.667 25.155 3.949 1.00 27.67 209 ILE B CA 1
ATOM 1247 C C . ILE A 1 210 ? 27.176 24.997 3.925 1.00 27.79 209 ILE B C 1
ATOM 1248 O O . ILE A 1 210 ? 26.641 24.194 4.652 1.00 28.16 209 ILE B O 1
ATOM 1253 N N . SER A 1 211 ? 26.508 25.764 3.079 1.00 27.52 210 SER B N 1
ATOM 1254 C CA . SER A 1 211 ? 25.073 25.776 3.115 1.00 28.90 210 SER B CA 1
ATOM 1255 C C . SER A 1 211 ? 24.462 24.593 2.311 1.00 31.43 210 SER B C 1
ATOM 1256 O O . SER A 1 211 ? 23.493 23.985 2.759 1.00 32.40 210 SER B O 1
ATOM 1259 N N . ARG A 1 212 ? 25.048 24.258 1.169 1.00 32.19 211 ARG B N 1
ATOM 1260 C CA . ARG A 1 212 ? 24.402 23.367 0.210 1.00 35.21 211 ARG B CA 1
ATOM 1261 C C . ARG A 1 212 ? 25.215 22.161 -0.180 1.00 36.44 211 ARG B C 1
ATOM 1262 O O . ARG A 1 212 ? 24.803 21.395 -1.027 1.00 37.55 211 ARG B O 1
ATOM 1270 N N . HIS A 1 213 ? 26.367 21.975 0.438 1.00 36.34 212 HIS B N 1
ATOM 1271 C CA . HIS A 1 213 ? 27.250 20.933 0.013 1.00 38.66 212 HIS B CA 1
ATOM 1272 C C . HIS A 1 213 ? 27.548 21.055 -1.508 1.00 38.17 212 HIS B C 1
ATOM 1273 O O . HIS A 1 213 ? 27.701 20.065 -2.210 1.00 40.88 212 HIS B O 1
ATOM 1280 N N . GLN A 1 214 ? 27.619 22.281 -1.999 1.00 39.12 213 GLN B N 1
ATOM 1281 C CA . GLN A 1 214 ? 27.862 22.542 -3.408 1.00 41.28 213 GLN B CA 1
ATOM 1282 C C . GLN A 1 214 ? 29.285 23.010 -3.550 1.00 37.20 213 GLN B C 1
ATOM 1283 O O . GLN A 1 214 ? 29.675 23.987 -2.920 1.00 35.19 213 GLN B O 1
ATOM 1289 N N . TYR A 1 215 ? 30.062 22.291 -4.352 1.00 36.81 214 TYR B N 1
ATOM 1290 C CA . TYR A 1 215 ? 31.457 22.624 -4.618 1.00 35.60 214 TYR B CA 1
ATOM 1291 C C . TYR A 1 215 ? 31.653 22.765 -6.141 1.00 35.80 214 TYR B C 1
ATOM 1292 O O . TYR A 1 215 ? 31.698 21.777 -6.861 1.00 39.17 214 TYR B O 1
ATOM 1301 N N . HIS A 1 216 ? 31.726 24.002 -6.604 1.00 34.55 215 HIS B N 1
ATOM 1302 C CA . HIS A 1 216 ? 32.061 24.329 -7.968 1.00 34.19 215 HIS B CA 1
ATOM 1303 C C . HIS A 1 216 ? 33.518 24.772 -8.006 1.00 32.13 215 HIS B C 1
ATOM 1304 O O . HIS A 1 216 ? 33.921 25.738 -7.317 1.00 29.63 215 HIS B O 1
ATOM 1311 N N . ALA A 1 217 ? 34.321 24.051 -8.778 1.00 32.02 216 ALA B N 1
ATOM 1312 C CA . ALA A 1 217 ? 35.777 24.138 -8.640 1.00 32.52 216 ALA B CA 1
ATOM 1313 C C . ALA A 1 217 ? 36.265 25.575 -8.747 1.00 30.97 216 ALA B C 1
ATOM 1314 O O . ALA A 1 217 ? 36.936 26.074 -7.840 1.00 29.51 216 ALA B O 1
ATOM 1316 N N . LEU A 1 218 ? 35.894 26.260 -9.830 1.00 30.27 217 LEU B N 1
ATOM 1317 C CA . LEU A 1 218 ? 36.435 27.593 -10.060 1.00 29.84 217 LEU B CA 1
ATOM 1318 C C . LEU A 1 218 ? 35.910 28.613 -9.073 1.00 28.22 217 LEU B C 1
ATOM 1319 O O . LEU A 1 218 ? 36.706 29.339 -8.493 1.00 26.64 217 LEU B O 1
ATOM 1324 N N . PRO A 1 219 ? 34.562 28.694 -8.882 1.00 26.45 218 PRO B N 1
ATOM 1325 C CA . PRO A 1 219 ? 34.091 29.678 -7.927 1.00 24.43 218 PRO B CA 1
ATOM 1326 C C . PRO A 1 219 ? 34.591 29.428 -6.489 1.00 22.89 218 PRO B C 1
ATOM 1327 O O . PRO A 1 219 ? 34.725 30.399 -5.700 1.00 20.82 218 PRO B O 1
ATOM 1331 N N . ALA A 1 220 ? 34.772 28.152 -6.132 1.00 22.02 219 ALA B N 1
ATOM 1332 C CA . ALA A 1 220 ? 35.231 27.802 -4.787 1.00 21.78 219 ALA B CA 1
ATOM 1333 C C . ALA A 1 220 ? 36.715 28.102 -4.631 1.00 20.85 219 ALA B C 1
ATOM 1334 O O . ALA A 1 220 ? 37.131 28.537 -3.567 1.00 20.39 219 ALA B O 1
ATOM 1336 N N . THR A 1 221 ? 37.477 27.932 -5.705 1.00 20.64 220 THR B N 1
ATOM 1337 C CA . THR A 1 221 ? 38.875 28.352 -5.751 1.00 20.08 220 THR B CA 1
ATOM 1338 C C . THR A 1 221 ? 39.043 29.865 -5.549 1.00 19.70 220 THR B C 1
ATOM 1339 O O . THR A 1 221 ? 39.897 30.343 -4.769 1.00 18.69 220 THR B O 1
ATOM 1343 N N . VAL A 1 222 ? 38.238 30.607 -6.268 1.00 18.82 221 VAL B N 1
ATOM 1344 C CA . VAL A 1 222 ? 38.278 32.020 -6.165 1.00 18.55 221 VAL B CA 1
ATOM 1345 C C . VAL A 1 222 ? 37.835 32.516 -4.780 1.00 17.38 221 VAL B C 1
ATOM 1346 O O . VAL A 1 222 ? 38.403 33.445 -4.249 1.00 17.67 221 VAL B O 1
ATOM 1350 N N . TRP A 1 223 ? 36.806 31.921 -4.217 1.00 16.69 222 TRP B N 1
ATOM 1351 C CA . TRP A 1 223 ? 36.413 32.223 -2.875 1.00 15.87 222 TRP B CA 1
ATOM 1352 C C . TRP A 1 223 ? 37.650 32.057 -1.976 1.00 16.28 222 TRP B C 1
ATOM 1353 O O . TRP A 1 223 ? 38.012 32.958 -1.221 1.00 16.53 222 TRP B O 1
ATOM 1364 N N . SER A 1 224 ? 38.328 30.927 -2.094 1.00 16.63 223 SER B N 1
ATOM 1365 C CA . SER A 1 224 ? 39.442 30.653 -1.207 1.00 16.51 223 SER B CA 1
ATOM 1366 C C . SER A 1 224 ? 40.594 31.630 -1.426 1.00 15.77 223 SER B C 1
ATOM 1367 O O . SER A 1 224 ? 41.332 31.963 -0.487 1.00 15.13 223 SER B O 1
ATOM 1370 N N . LEU A 1 225 ? 40.765 32.084 -2.662 1.00 15.91 224 LEU B N 1
ATOM 1371 C CA . LEU A 1 225 ? 41.736 33.150 -2.974 1.00 15.85 224 LEU B CA 1
ATOM 1372 C C . LEU A 1 225 ? 41.390 34.469 -2.261 1.00 16.03 224 LEU B C 1
ATOM 1373 O O . LEU A 1 225 ? 42.255 35.253 -1.915 1.00 16.03 224 LEU B O 1
ATOM 1378 N N . GLY A 1 226 ? 40.113 34.704 -2.058 1.00 16.39 225 GLY B N 1
ATOM 1379 C CA . GLY A 1 226 ? 39.669 35.893 -1.385 1.00 16.39 225 GLY B CA 1
ATOM 1380 C C . GLY A 1 226 ? 39.933 35.804 0.082 1.00 15.92 225 GLY B C 1
ATOM 1381 O O . GLY A 1 226 ? 40.258 36.772 0.737 1.00 15.99 225 GLY B O 1
ATOM 1382 N N . ILE A 1 227 ? 39.757 34.615 0.612 1.00 16.00 226 ILE B N 1
ATOM 1383 C CA . ILE A 1 227 ? 40.114 34.370 1.982 1.00 16.06 226 ILE B CA 1
ATOM 1384 C C . ILE A 1 227 ? 41.613 34.592 2.167 1.00 16.15 226 ILE B C 1
ATOM 1385 O O . ILE A 1 227 ? 42.047 35.218 3.146 1.00 16.49 226 ILE B O 1
ATOM 1390 N N . LEU A 1 228 ? 42.389 34.073 1.223 1.00 15.71 227 LEU B N 1
ATOM 1391 C CA . LEU A 1 228 ? 43.817 34.088 1.339 1.00 15.55 227 LEU B CA 1
ATOM 1392 C C . LEU A 1 228 ? 44.273 35.526 1.255 1.00 16.77 227 LEU B C 1
ATOM 1393 O O . LEU A 1 228 ? 45.124 35.983 2.037 1.00 16.87 227 LEU B O 1
ATOM 1398 N N . LEU A 1 229 ? 43.742 36.259 0.272 1.00 17.16 228 LEU B N 1
ATOM 1399 C CA . LEU A 1 229 ? 44.161 37.599 0.130 1.00 17.71 228 LEU B CA 1
ATOM 1400 C C . LEU A 1 229 ? 43.793 38.397 1.384 1.00 17.57 228 LEU B C 1
ATOM 1401 O O . LEU A 1 229 ? 44.578 39.264 1.841 1.00 17.01 228 LEU B O 1
ATOM 1406 N N . TYR A 1 230 ? 42.600 38.189 1.913 1.00 16.86 229 TYR B N 1
ATOM 1407 C CA . TYR A 1 230 ? 42.248 38.919 3.139 1.00 17.75 229 TYR B CA 1
ATOM 1408 C C . TYR A 1 230 ? 43.245 38.540 4.238 1.00 17.99 229 TYR B C 1
ATOM 1409 O O . TYR A 1 230 ? 43.724 39.381 4.973 1.00 17.45 229 TYR B O 1
ATOM 1418 N N . ASP A 1 231 ? 43.526 37.249 4.351 1.00 19.33 230 ASP B N 1
ATOM 1419 C CA . ASP A 1 231 ? 44.522 36.750 5.260 1.00 22.48 230 ASP B CA 1
ATOM 1420 C C . ASP A 1 231 ? 45.819 37.529 5.147 1.00 23.77 230 ASP B C 1
ATOM 1421 O O . ASP A 1 231 ? 46.362 37.996 6.153 1.00 25.68 230 ASP B O 1
ATOM 1426 N N . MET A 1 232 ? 46.324 37.641 3.924 1.00 23.21 231 MET B N 1
ATOM 1427 C CA . MET A 1 232 ? 47.640 38.205 3.665 1.00 24.51 231 MET B CA 1
ATOM 1428 C C . MET A 1 232 ? 47.731 39.686 4.041 1.00 23.38 231 MET B C 1
ATOM 1429 O O . MET A 1 232 ? 48.715 40.092 4.635 1.00 21.77 231 MET B O 1
ATOM 1434 N N . VAL A 1 233 ? 46.725 40.480 3.669 1.00 22.42 232 VAL B N 1
ATOM 1435 C CA . VAL A 1 233 ? 46.751 41.856 3.947 1.00 23.68 232 VAL B CA 1
ATOM 1436 C C . VAL A 1 233 ? 46.238 42.232 5.314 1.00 25.49 232 VAL B C 1
ATOM 1437 O O . VAL A 1 233 ? 46.566 43.330 5.774 1.00 25.48 232 VAL B O 1
ATOM 1441 N N . CYS A 1 234 ? 45.489 41.348 5.994 1.00 26.00 233 CYS B N 1
ATOM 1442 C CA . CYS A 1 234 ? 44.914 41.688 7.346 1.00 25.68 233 CYS B CA 1
ATOM 1443 C C . CYS A 1 234 ? 45.533 40.960 8.476 1.00 25.69 233 CYS B C 1
A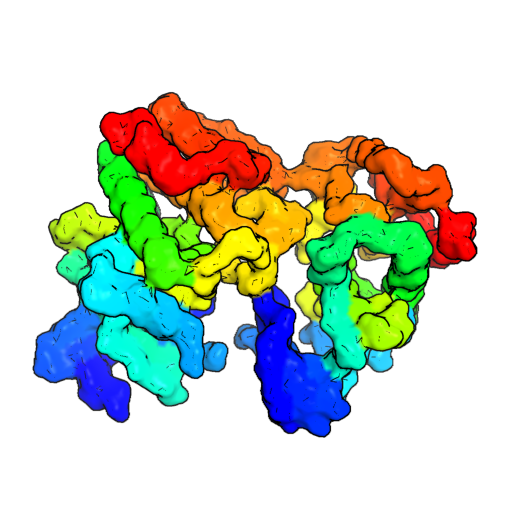TOM 1444 O O . CYS A 1 234 ? 45.440 41.400 9.604 1.00 28.12 233 CYS B O 1
ATOM 1447 N N . GLY A 1 235 ? 46.116 39.811 8.191 1.00 26.52 234 GLY B N 1
ATOM 1448 C CA . GLY A 1 235 ? 46.798 39.024 9.180 1.00 27.78 234 GLY B CA 1
ATOM 1449 C C . GLY A 1 235 ? 45.917 37.970 9.808 1.00 29.32 234 GLY B C 1
ATOM 1450 O O . GLY A 1 235 ? 46.382 37.226 10.626 1.00 31.05 234 GLY B O 1
ATOM 1451 N N . ASP A 1 236 ? 44.647 37.914 9.445 1.00 31.46 235 ASP B N 1
ATOM 1452 C CA . ASP A 1 236 ? 43.791 36.821 9.898 1.00 32.13 235 ASP B CA 1
ATOM 1453 C C . ASP A 1 236 ? 42.775 36.480 8.839 1.00 29.04 235 ASP B C 1
ATOM 1454 O O . ASP A 1 236 ? 42.496 37.261 7.941 1.00 27.95 235 ASP B O 1
ATOM 1459 N N . ILE A 1 237 ? 42.198 35.306 8.948 1.00 28.41 236 ILE B N 1
ATOM 1460 C CA . ILE A 1 237 ? 41.029 34.980 8.128 1.00 27.99 236 ILE B CA 1
ATOM 1461 C C . ILE A 1 237 ? 39.797 35.821 8.469 1.00 25.72 236 ILE B C 1
ATOM 1462 O O . ILE A 1 237 ? 39.606 36.231 9.585 1.00 26.01 236 ILE B O 1
ATOM 1467 N N . PRO A 1 238 ? 38.930 36.055 7.492 1.00 23.67 237 PRO B N 1
ATOM 1468 C CA . PRO A 1 238 ? 37.751 36.894 7.758 1.00 24.13 237 PRO B CA 1
ATOM 1469 C C . PRO A 1 238 ? 36.644 36.216 8.569 1.00 25.61 237 PRO B C 1
ATOM 1470 O O . PRO A 1 238 ? 35.879 36.899 9.250 1.00 24.54 237 PRO B O 1
ATOM 1474 N N . PHE A 1 239 ? 36.543 34.897 8.456 1.00 26.08 238 PHE B N 1
ATOM 1475 C CA . PHE A 1 239 ? 35.384 34.191 8.986 1.00 27.70 238 PHE B CA 1
ATOM 1476 C C . PHE A 1 239 ? 35.920 33.011 9.749 1.00 30.01 238 PHE B C 1
ATOM 1477 O O . PHE A 1 239 ? 36.628 32.211 9.183 1.00 30.98 238 PHE B O 1
ATOM 1485 N N . GLU A 1 240 ? 35.629 32.919 11.034 1.00 34.81 239 GLU B N 1
ATOM 1486 C CA . GLU A 1 240 ? 36.100 31.780 11.815 1.00 41.06 239 GLU B CA 1
ATOM 1487 C C . GLU A 1 240 ? 35.070 30.643 11.923 1.00 39.09 239 GLU B C 1
ATOM 1488 O O . GLU A 1 240 ? 35.457 29.507 12.013 1.00 41.61 239 GLU B O 1
ATOM 1494 N N . ARG A 1 241 ? 33.780 30.975 11.945 1.00 42.11 240 ARG B N 1
ATOM 1495 C CA . ARG A 1 241 ? 32.671 30.045 12.215 1.00 41.54 240 ARG B CA 1
ATOM 1496 C C . ARG A 1 241 ? 31.812 29.920 10.970 1.00 37.29 240 ARG B C 1
ATOM 1497 O O . ARG A 1 241 ? 31.828 30.801 10.146 1.00 34.84 240 ARG B O 1
ATOM 1505 N N . ASP A 1 242 ? 31.018 28.851 10.881 1.00 37.26 241 ASP B N 1
ATOM 1506 C CA . ASP A 1 242 ? 30.132 28.579 9.741 1.00 35.90 241 ASP B CA 1
ATOM 1507 C C . ASP A 1 242 ? 29.181 29.733 9.511 1.00 34.05 241 ASP B C 1
ATOM 1508 O O . ASP A 1 242 ? 28.973 30.172 8.394 1.00 29.89 241 ASP B O 1
ATOM 1513 N N . GLN A 1 243 ? 28.626 30.229 10.598 1.00 35.05 242 GLN B N 1
ATOM 1514 C CA . GLN A 1 243 ? 27.669 31.323 10.544 1.00 36.92 242 GLN B CA 1
ATOM 1515 C C . GLN A 1 243 ? 28.305 32.555 9.895 1.00 34.03 242 GLN B C 1
ATOM 1516 O O . GLN A 1 243 ? 27.655 33.282 9.122 1.00 30.24 242 GLN B O 1
ATOM 1522 N N . GLU A 1 244 ? 29.586 32.778 10.179 1.00 33.35 243 GLU B N 1
ATOM 1523 C CA . GLU A 1 244 ? 30.244 33.968 9.605 1.00 34.65 243 GLU B CA 1
ATOM 1524 C C . GLU A 1 244 ? 30.460 33.766 8.101 1.00 30.06 243 GLU B C 1
ATOM 1525 O O . GLU A 1 244 ? 30.202 34.665 7.305 1.00 27.70 243 GLU B O 1
ATOM 1531 N N . ILE A 1 245 ? 30.858 32.566 7.719 1.00 27.90 244 ILE B N 1
ATOM 1532 C CA . ILE A 1 245 ? 31.004 32.253 6.295 1.00 28.57 244 ILE B CA 1
ATOM 1533 C C . ILE A 1 245 ? 29.701 32.449 5.561 1.00 28.00 244 ILE B C 1
ATOM 1534 O O . ILE A 1 245 ? 29.664 33.123 4.540 1.00 27.60 244 ILE B O 1
ATOM 1539 N N . LEU A 1 246 ? 28.635 31.907 6.122 1.00 29.12 245 LEU B N 1
ATOM 1540 C CA . LEU A 1 246 ? 27.319 31.960 5.493 1.00 30.78 245 LEU B CA 1
ATOM 1541 C C . LEU A 1 246 ? 26.813 33.378 5.348 1.00 31.81 245 LEU B C 1
ATOM 1542 O O . LEU A 1 246 ? 26.181 33.679 4.337 1.00 30.80 245 LEU B O 1
ATOM 1547 N N . GLU A 1 247 ? 27.059 34.239 6.336 1.00 32.12 246 GLU B N 1
ATOM 1548 C CA . GLU A 1 247 ? 26.643 35.627 6.204 1.00 35.85 246 GLU B CA 1
ATOM 1549 C C . GLU A 1 247 ? 27.621 36.383 5.272 1.00 34.25 246 GLU B C 1
ATOM 1550 O O . GLU A 1 247 ? 27.244 37.298 4.561 1.00 32.81 246 GLU B O 1
ATOM 1556 N N . ALA A 1 248 ? 28.887 36.014 5.313 1.00 33.61 247 ALA B N 1
ATOM 1557 C CA . ALA A 1 248 ? 29.861 36.570 4.396 1.00 35.34 247 ALA B CA 1
ATOM 1558 C C . ALA A 1 248 ? 29.992 38.098 4.533 1.00 34.99 247 ALA B C 1
ATOM 1559 O O . ALA A 1 248 ? 30.189 38.783 3.521 1.00 34.29 247 ALA B O 1
ATOM 1561 N N . GLU A 1 249 ? 29.843 38.635 5.742 1.00 35.27 248 GLU B N 1
ATOM 1562 C CA . GLU A 1 249 ? 29.873 40.099 5.906 1.00 39.10 248 GLU B CA 1
ATOM 1563 C C . GLU A 1 249 ? 31.319 40.511 6.160 1.00 35.23 248 GLU B C 1
ATOM 1564 O O . GLU A 1 249 ? 32.012 39.920 6.974 1.00 31.14 248 GLU B O 1
ATOM 1570 N N . LEU A 1 250 ? 31.778 41.513 5.430 1.00 34.51 249 LEU B N 1
ATOM 1571 C CA . LEU A 1 250 ? 33.177 41.899 5.505 1.00 32.25 249 LEU B CA 1
ATOM 1572 C C . LEU A 1 250 ? 33.335 43.213 6.230 1.00 31.30 249 LEU B C 1
ATOM 1573 O O . LEU A 1 250 ? 32.712 44.163 5.885 1.00 30.56 249 LEU B O 1
ATOM 1578 N N . HIS A 1 251 ? 34.195 43.246 7.223 1.00 32.14 250 HIS B N 1
ATOM 1579 C CA . HIS A 1 251 ? 34.548 44.508 7.898 1.00 36.18 250 HIS B CA 1
ATOM 1580 C C . HIS A 1 251 ? 36.003 44.674 7.781 1.00 32.98 250 HIS B C 1
ATOM 1581 O O . HIS A 1 251 ? 36.738 43.979 8.409 1.00 33.97 250 HIS B O 1
ATOM 1588 N N . PHE A 1 252 ? 36.428 45.569 6.927 1.00 32.16 251 PHE B N 1
ATOM 1589 C CA . PHE A 1 252 ? 37.834 45.694 6.680 1.00 30.69 251 PHE B CA 1
ATOM 1590 C C . PHE A 1 252 ? 38.538 46.537 7.729 1.00 30.45 251 PHE B C 1
ATOM 1591 O O . PHE A 1 252 ? 38.051 47.563 8.145 1.00 31.25 251 PHE B O 1
ATOM 1599 N N . PRO A 1 253 ? 39.719 46.123 8.138 1.00 31.38 252 PRO B N 1
ATOM 1600 C CA . PRO A 1 253 ? 40.513 47.065 8.924 1.00 32.53 252 PRO B CA 1
ATOM 1601 C C . PRO A 1 253 ? 40.750 48.306 8.114 1.00 32.30 252 PRO B C 1
ATOM 1602 O O . PRO A 1 253 ? 40.698 48.260 6.898 1.00 31.88 252 PRO B O 1
ATOM 1606 N N . ALA A 1 254 ? 40.991 49.412 8.799 1.00 34.40 253 ALA B N 1
ATOM 1607 C CA . ALA A 1 254 ? 41.110 50.726 8.158 1.00 35.18 253 ALA B CA 1
ATOM 1608 C C . ALA A 1 254 ? 42.313 50.826 7.221 1.00 34.83 253 ALA B C 1
ATOM 1609 O O . ALA A 1 254 ? 42.278 51.568 6.218 1.00 34.93 253 ALA B O 1
ATOM 1611 N N . HIS A 1 255 ? 43.367 50.062 7.526 1.00 33.00 254 HIS B N 1
ATOM 1612 C CA . HIS A 1 255 ? 44.553 50.089 6.679 1.00 32.00 254 HIS B CA 1
ATOM 1613 C C . HIS A 1 255 ? 44.405 49.440 5.307 1.00 30.64 254 HIS B C 1
ATOM 1614 O O . HIS A 1 255 ? 45.269 49.619 4.491 1.00 30.10 254 HIS B O 1
ATOM 1621 N N . VAL A 1 256 ? 43.355 48.658 5.055 1.00 28.31 255 VAL B N 1
ATOM 1622 C CA . VAL A 1 256 ? 43.243 48.014 3.753 1.00 26.55 255 VAL B CA 1
ATOM 1623 C C . VAL A 1 256 ? 42.762 49.044 2.754 1.00 26.80 255 VAL B C 1
ATOM 1624 O O . VAL A 1 256 ? 41.751 49.690 2.935 1.00 26.92 255 VAL B O 1
ATOM 1628 N N . SER A 1 257 ? 43.499 49.181 1.682 1.00 28.86 256 SER B N 1
ATOM 1629 C CA . SER A 1 257 ? 43.099 50.082 0.603 1.00 30.67 256 SER B CA 1
ATOM 1630 C C . SER A 1 257 ? 41.748 49.684 0.041 1.00 31.09 256 SER B C 1
ATOM 1631 O O . SER A 1 257 ? 41.395 48.492 0.060 1.00 30.25 256 SER B O 1
ATOM 1634 N N . PRO A 1 258 ? 40.976 50.668 -0.460 1.00 32.87 257 PRO B N 1
ATOM 1635 C CA . PRO A 1 258 ? 39.726 50.354 -1.128 1.00 32.92 257 PRO B CA 1
ATOM 1636 C C . PRO A 1 258 ? 39.868 49.506 -2.386 1.00 31.51 257 PRO B C 1
ATOM 1637 O O . PRO A 1 258 ? 38.960 48.754 -2.714 1.00 33.06 257 PRO B O 1
ATOM 1641 N N . ASP A 1 259 ? 40.957 49.652 -3.111 1.00 32.02 258 ASP B N 1
ATOM 1642 C CA . ASP A 1 259 ? 41.240 48.761 -4.245 1.00 32.61 258 ASP B CA 1
ATOM 1643 C C . ASP A 1 259 ? 41.337 47.321 -3.742 1.00 29.77 258 ASP B C 1
ATOM 1644 O O . ASP A 1 259 ? 40.794 46.394 -4.333 1.00 27.95 258 ASP B O 1
ATOM 1649 N N . CYS A 1 260 ? 42.052 47.123 -2.649 1.00 27.96 259 CYS B N 1
ATOM 1650 C CA . CYS A 1 260 ? 42.212 45.780 -2.166 1.00 27.06 259 CYS B CA 1
ATOM 1651 C C . CYS A 1 260 ? 40.881 45.229 -1.657 1.00 25.60 259 CYS B C 1
ATOM 1652 O O . CYS A 1 260 ? 40.507 44.087 -1.973 1.00 22.89 259 CYS B O 1
ATOM 1655 N N . CYS A 1 261 ? 40.152 46.069 -0.915 1.00 26.29 260 CYS B N 1
ATOM 1656 C CA . CYS A 1 261 ? 38.773 45.755 -0.506 1.00 27.11 260 CYS B CA 1
ATOM 1657 C C . CYS A 1 261 ? 37.888 45.320 -1.642 1.00 25.36 260 CYS B C 1
ATOM 1658 O O . CYS A 1 261 ? 37.158 44.346 -1.503 1.00 26.33 260 CYS B O 1
ATOM 1661 N N . ALA A 1 262 ? 37.906 46.047 -2.746 1.00 24.97 261 ALA B N 1
ATOM 1662 C CA . ALA A 1 262 ? 36.918 45.808 -3.799 1.00 24.49 261 ALA B CA 1
ATOM 1663 C C . ALA A 1 262 ? 37.157 44.471 -4.421 1.00 23.56 261 ALA B C 1
ATOM 1664 O O . ALA A 1 262 ? 36.224 43.740 -4.655 1.00 24.47 261 ALA B O 1
ATOM 1666 N N . LEU A 1 263 ? 38.410 44.141 -4.668 1.00 23.27 262 LEU B N 1
ATOM 1667 C CA . LEU A 1 263 ? 38.794 42.822 -5.189 1.00 23.70 262 LEU B CA 1
ATOM 1668 C C . LEU A 1 263 ? 38.419 41.656 -4.261 1.00 23.36 262 LEU B C 1
ATOM 1669 O O . LEU A 1 263 ? 37.870 40.627 -4.699 1.00 23.53 262 LEU B O 1
ATOM 1674 N N . ILE A 1 264 ? 38.735 41.807 -2.981 1.00 22.95 263 ILE B N 1
ATOM 1675 C CA . ILE A 1 264 ? 38.363 40.807 -1.974 1.00 22.87 263 ILE B CA 1
ATOM 1676 C C . ILE A 1 264 ? 36.850 40.658 -1.880 1.00 23.79 263 ILE B C 1
ATOM 1677 O O . ILE A 1 264 ? 36.336 39.538 -1.834 1.00 23.52 263 ILE B O 1
ATOM 1682 N N . ARG A 1 265 ? 36.118 41.756 -1.850 1.00 26.14 264 ARG B N 1
ATOM 1683 C CA . ARG A 1 265 ? 34.653 41.640 -1.882 1.00 27.84 264 ARG B CA 1
ATOM 1684 C C . ARG A 1 265 ? 34.171 40.896 -3.117 1.00 27.14 264 ARG B C 1
ATOM 1685 O O . ARG A 1 265 ? 33.255 40.115 -3.001 1.00 26.06 264 ARG B O 1
ATOM 1693 N N . ARG A 1 266 ? 34.754 41.171 -4.283 1.00 28.21 265 ARG B N 1
ATOM 1694 C CA . ARG A 1 266 ? 34.441 40.438 -5.496 1.00 30.36 265 ARG B CA 1
ATOM 1695 C C . ARG A 1 266 ? 34.665 38.934 -5.339 1.00 28.59 265 ARG B C 1
ATOM 1696 O O . ARG A 1 266 ? 33.762 38.142 -5.654 1.00 26.29 265 ARG B O 1
ATOM 1704 N N . CYS A 1 267 ? 35.854 38.536 -4.860 1.00 27.06 266 CYS B N 1
ATOM 1705 C CA . CYS A 1 267 ? 36.137 37.118 -4.688 1.00 25.84 266 CYS B CA 1
ATOM 1706 C C . CYS A 1 267 ? 35.241 36.470 -3.661 1.00 24.15 266 CYS B C 1
ATOM 1707 O O . CYS A 1 267 ? 35.009 35.282 -3.718 1.00 23.68 266 CYS B O 1
ATOM 1710 N N . LEU A 1 268 ? 34.813 37.232 -2.670 1.00 23.34 267 LEU B N 1
ATOM 1711 C CA . LEU A 1 268 ? 33.993 36.688 -1.596 1.00 22.02 267 LEU B CA 1
ATOM 1712 C C . LEU A 1 268 ? 32.512 37.021 -1.784 1.00 22.97 267 LEU B C 1
ATOM 1713 O O . LEU A 1 268 ? 31.711 37.052 -0.843 1.00 21.94 267 LEU B O 1
ATOM 1718 N N . ALA A 1 269 ? 32.098 37.213 -3.023 1.00 24.89 268 ALA B N 1
ATOM 1719 C CA . ALA A 1 269 ? 30.679 37.348 -3.254 1.00 25.71 268 ALA B CA 1
ATOM 1720 C C . ALA A 1 269 ? 30.021 36.058 -2.790 1.00 27.21 268 ALA B C 1
ATOM 1721 O O . ALA A 1 269 ? 30.544 34.965 -3.068 1.00 27.41 268 ALA B O 1
ATOM 1723 N N . PRO A 1 270 ? 28.876 36.170 -2.104 1.00 27.84 269 PRO B N 1
ATOM 1724 C CA . PRO A 1 270 ? 28.115 35.047 -1.610 1.00 28.64 269 PRO B CA 1
ATOM 1725 C C . PRO A 1 270 ? 27.610 34.113 -2.707 1.00 29.08 269 PRO B C 1
ATOM 1726 O O . PRO A 1 270 ? 27.632 32.884 -2.545 1.00 29.59 269 PRO B O 1
ATOM 1730 N N . LYS A 1 271 ? 27.085 34.699 -3.773 1.00 29.90 270 LYS B N 1
ATOM 1731 C CA . LYS A 1 271 ? 26.613 33.917 -4.913 1.00 30.56 270 LYS B CA 1
ATOM 1732 C C . LYS A 1 271 ? 27.829 33.540 -5.760 1.00 28.84 270 LYS B C 1
ATOM 1733 O O . LYS A 1 271 ? 28.593 34.399 -6.183 1.00 29.64 270 LYS B O 1
ATOM 1735 N N . PRO A 1 272 ? 28.016 32.260 -6.016 1.00 28.36 271 PRO B N 1
ATOM 1736 C CA . PRO A 1 272 ? 29.238 31.854 -6.687 1.00 29.26 271 PRO B CA 1
ATOM 1737 C C . PRO A 1 272 ? 29.419 32.387 -8.134 1.00 31.33 271 PRO B C 1
ATOM 1738 O O . PRO A 1 272 ? 30.549 32.577 -8.566 1.00 31.30 271 PRO B O 1
ATOM 1742 N N . SER A 1 273 ? 28.339 32.650 -8.859 1.00 33.79 272 SER B N 1
ATOM 1743 C CA . SER A 1 273 ? 28.465 33.151 -10.232 1.00 37.01 272 SER B CA 1
ATOM 1744 C C . SER A 1 273 ? 28.749 34.659 -10.256 1.00 35.35 272 SER B C 1
ATOM 1745 O O . SER A 1 273 ? 29.130 35.195 -11.264 1.00 33.53 272 SER B O 1
ATOM 1748 N N . SER A 1 274 ? 28.584 35.348 -9.129 1.00 36.12 273 SER B N 1
ATOM 1749 C CA . SER A 1 274 ? 28.996 36.743 -9.059 1.00 34.55 273 SER B CA 1
ATOM 1750 C C . SER A 1 274 ? 30.525 36.841 -8.977 1.00 32.50 273 SER B C 1
ATOM 1751 O O . SER A 1 274 ? 31.067 37.932 -9.145 1.00 33.18 273 SER B O 1
ATOM 1754 N N . ARG A 1 275 ? 31.215 35.722 -8.727 1.00 28.37 274 ARG B N 1
ATOM 1755 C CA . ARG A 1 275 ? 32.642 35.789 -8.426 1.00 27.58 274 ARG B CA 1
ATOM 1756 C C . ARG A 1 275 ? 33.501 35.929 -9.661 1.00 28.48 274 ARG B C 1
ATOM 1757 O O . ARG A 1 275 ? 33.206 35.377 -10.701 1.00 31.24 274 ARG B O 1
ATOM 1765 N N . PRO A 1 276 ? 34.596 36.649 -9.550 1.00 28.31 275 PRO B N 1
ATOM 1766 C CA . PRO A 1 276 ? 35.359 36.734 -10.786 1.00 30.38 275 PRO B CA 1
ATOM 1767 C C . PRO A 1 276 ? 35.982 35.405 -11.187 1.00 31.38 275 PRO B C 1
ATOM 1768 O O . PRO A 1 276 ? 36.178 34.532 -10.370 1.00 31.23 275 PRO B O 1
ATOM 1772 N N . SER A 1 277 ? 36.339 35.282 -12.448 1.00 33.76 276 SER B N 1
ATOM 1773 C CA . SER A 1 277 ? 37.229 34.220 -12.871 1.00 33.95 276 SER B CA 1
ATOM 1774 C C . SER A 1 277 ? 38.647 34.621 -12.502 1.00 32.11 276 SER B C 1
ATOM 1775 O O . SER A 1 277 ? 38.882 35.754 -12.092 1.00 32.96 276 SER B O 1
ATOM 1778 N N . LEU A 1 278 ? 39.580 33.692 -12.660 1.00 32.25 277 LEU B N 1
ATOM 1779 C CA . LEU A 1 278 ? 41.004 33.952 -12.449 1.00 33.20 277 LEU B CA 1
ATOM 1780 C C . LEU A 1 278 ? 41.573 35.066 -13.301 1.00 35.11 277 LEU B C 1
ATOM 1781 O O . LEU A 1 278 ? 42.441 35.812 -12.834 1.00 36.01 277 LEU B O 1
ATOM 1786 N N . GLU A 1 279 ? 41.090 35.196 -14.540 1.00 36.63 278 GLU B N 1
ATOM 1787 C CA . GLU A 1 279 ? 41.582 36.238 -15.443 1.00 37.43 278 GLU B CA 1
ATOM 1788 C C . GLU A 1 279 ? 41.123 37.586 -14.999 1.00 35.07 278 GLU B C 1
ATOM 1789 O O . GLU A 1 279 ? 41.908 38.523 -14.990 1.00 34.27 278 GLU B O 1
ATOM 1795 N N . GLU A 1 280 ? 39.855 37.693 -14.631 1.00 33.87 279 GLU B N 1
ATOM 1796 C CA . GLU A 1 280 ? 39.359 38.935 -14.081 1.00 35.54 279 GLU B CA 1
ATOM 1797 C C . GLU A 1 280 ? 40.211 39.398 -12.901 1.00 33.97 279 GLU B C 1
ATOM 1798 O O . GLU A 1 280 ? 40.485 40.598 -12.757 1.00 32.37 279 GLU B O 1
ATOM 1804 N N . ILE A 1 281 ? 40.640 38.448 -12.057 1.00 32.26 280 ILE B N 1
ATOM 1805 C CA . ILE A 1 281 ? 41.387 38.791 -10.867 1.00 30.81 280 ILE B CA 1
ATOM 1806 C C . ILE A 1 281 ? 42.721 39.336 -11.286 1.00 30.87 280 ILE B C 1
ATOM 1807 O O . ILE A 1 281 ? 43.180 40.325 -10.721 1.00 29.26 280 ILE B O 1
ATOM 1812 N N . LEU A 1 282 ? 43.352 38.719 -12.278 1.00 32.12 281 LEU B N 1
ATOM 1813 C CA . LEU A 1 282 ? 44.667 39.196 -12.700 1.00 34.58 281 LEU B CA 1
ATOM 1814 C C . LEU A 1 282 ? 44.592 40.557 -13.330 1.00 35.28 281 LEU B C 1
ATOM 1815 O O . LEU A 1 282 ? 45.604 41.261 -13.428 1.00 34.65 281 LEU B O 1
ATOM 1820 N N . LEU A 1 283 ? 43.403 40.908 -13.790 1.00 36.11 282 LEU B N 1
ATOM 1821 C CA . LEU A 1 283 ? 43.212 42.176 -14.456 1.00 39.90 282 LEU B CA 1
ATOM 1822 C C . LEU A 1 283 ? 42.659 43.203 -13.550 1.00 38.16 282 LEU B C 1
ATOM 1823 O O . LEU A 1 283 ? 42.481 44.327 -13.956 1.00 40.00 282 LEU B O 1
ATOM 1828 N N . ASP A 1 284 ? 42.413 42.836 -12.303 1.00 36.81 283 ASP B N 1
ATOM 1829 C CA . ASP A 1 284 ? 41.899 43.780 -11.349 1.00 34.93 283 ASP B CA 1
ATOM 1830 C C . ASP A 1 284 ? 42.864 44.936 -11.123 1.00 33.95 283 ASP B C 1
ATOM 1831 O O . ASP A 1 284 ? 44.065 44.726 -11.058 1.00 31.34 283 ASP B O 1
ATOM 1836 N N . PRO A 1 285 ? 42.326 46.161 -10.990 1.00 34.14 284 PRO B N 1
ATOM 1837 C CA . PRO A 1 285 ? 43.211 47.309 -10.825 1.00 35.93 284 PRO B CA 1
ATOM 1838 C C . PRO A 1 285 ? 44.148 47.209 -9.605 1.00 35.66 284 PRO B C 1
ATOM 1839 O O . PRO A 1 285 ? 45.280 47.710 -9.661 1.00 36.44 284 PRO B O 1
ATOM 1843 N N . TRP A 1 286 ? 43.711 46.558 -8.531 1.00 33.81 285 TRP B N 1
ATOM 1844 C CA . TRP A 1 286 ? 44.609 46.377 -7.378 1.00 33.79 285 TRP B CA 1
ATOM 1845 C C . TRP A 1 286 ? 45.791 45.526 -7.769 1.00 34.86 285 TRP B C 1
ATOM 1846 O O . TRP A 1 286 ? 46.841 45.755 -7.281 1.00 32.75 285 TRP B O 1
ATOM 1857 N N . MET A 1 287 ? 45.598 44.559 -8.672 1.00 38.96 286 MET B N 1
ATOM 1858 C CA . MET A 1 287 ? 46.684 43.711 -9.178 1.00 42.29 286 MET B CA 1
ATOM 1859 C C . MET A 1 287 ? 47.663 44.375 -10.138 1.00 47.29 286 MET B C 1
ATOM 1860 O O . MET A 1 287 ? 48.454 43.672 -10.763 1.00 50.08 286 MET B O 1
ATOM 1865 N N . GLN A 1 288 ? 47.625 45.693 -10.281 1.00 51.51 287 GLN B N 1
ATOM 1866 C CA . GLN A 1 288 ? 48.652 46.384 -11.059 1.00 57.28 287 GLN B CA 1
ATOM 1867 C C . GLN A 1 288 ? 49.255 47.532 -10.245 1.00 59.31 287 GLN B C 1
ATOM 1868 O O . GLN A 1 288 ? 48.597 48.554 -10.017 1.00 62.90 287 GLN B O 1
ATOM 1874 N N . TYR B 1 33 ? 36.229 -9.984 2.591 1.00 72.35 32 TYR A N 1
ATOM 1875 C CA . TYR B 1 33 ? 35.735 -8.670 2.066 1.00 73.84 32 TYR A CA 1
ATOM 1876 C C . TYR B 1 33 ? 36.610 -8.050 0.965 1.00 74.53 32 TYR A C 1
ATOM 1877 O O . TYR B 1 33 ? 37.727 -7.625 1.242 1.00 79.69 32 TYR A O 1
ATOM 1886 N N . ARG B 1 34 ? 36.108 -7.974 -0.267 1.00 72.35 33 ARG A N 1
ATOM 1887 C CA . ARG B 1 34 ? 36.818 -7.256 -1.348 1.00 74.82 33 ARG A CA 1
ATOM 1888 C C . ARG B 1 34 ? 36.388 -5.784 -1.405 1.00 70.66 33 ARG A C 1
ATOM 1889 O O . ARG B 1 34 ? 35.216 -5.500 -1.601 1.00 68.15 33 ARG A O 1
ATOM 1891 N N . LEU B 1 35 ? 37.327 -4.855 -1.234 1.00 69.81 34 LEU A N 1
ATOM 1892 C CA . LEU B 1 35 ? 37.013 -3.428 -1.356 1.00 70.69 34 LEU A CA 1
ATOM 1893 C C . LEU B 1 35 ? 36.540 -3.155 -2.754 1.00 69.32 34 LEU A C 1
ATOM 1894 O O . LEU B 1 35 ? 36.545 -4.044 -3.595 1.00 76.90 34 LEU A O 1
ATOM 1899 N N . GLY B 1 36 ? 36.142 -1.917 -3.014 1.00 65.78 35 GLY A N 1
ATOM 1900 C CA . GLY B 1 36 ? 35.768 -1.532 -4.358 1.00 58.27 35 GLY A CA 1
ATOM 1901 C C . GLY B 1 36 ? 35.846 -0.048 -4.561 1.00 53.63 35 GLY A C 1
ATOM 1902 O O . GLY B 1 36 ? 36.657 0.623 -3.945 1.00 54.62 35 GLY A O 1
ATOM 1903 N N . PRO B 1 37 ? 35.012 0.471 -5.456 1.00 49.87 36 PRO A N 1
ATOM 1904 C CA . PRO B 1 37 ? 35.109 1.860 -5.772 1.00 48.01 36 PRO A CA 1
ATOM 1905 C C . PRO B 1 37 ? 34.625 2.771 -4.653 1.00 48.32 36 PRO A C 1
ATOM 1906 O O . PRO B 1 37 ? 33.814 2.381 -3.802 1.00 48.42 36 PRO A O 1
ATOM 1910 N N . LEU B 1 38 ? 35.169 3.983 -4.658 1.00 46.37 37 LEU A N 1
ATOM 1911 C CA . LEU B 1 38 ? 34.903 4.966 -3.628 1.00 45.81 37 LEU A CA 1
ATOM 1912 C C . LEU B 1 38 ? 33.474 5.473 -3.820 1.00 43.23 37 LEU A C 1
ATOM 1913 O O . LEU B 1 38 ? 33.057 5.791 -4.932 1.00 42.61 37 LEU A O 1
ATOM 1918 N N . LEU B 1 39 ? 32.715 5.486 -2.738 1.00 41.59 38 LEU A N 1
ATOM 1919 C CA . LEU B 1 39 ? 31.342 5.951 -2.745 1.00 39.97 38 LEU A CA 1
ATOM 1920 C C . LEU B 1 39 ? 31.202 7.350 -2.206 1.00 41.54 38 LEU A C 1
ATOM 1921 O O . LEU B 1 39 ? 30.269 8.057 -2.579 1.00 46.66 38 LEU A O 1
ATOM 1926 N N . GLY B 1 40 ? 32.096 7.747 -1.308 1.00 41.38 39 GLY A N 1
ATOM 1927 C CA . GLY B 1 40 ? 31.918 8.986 -0.557 1.00 40.27 39 GLY A CA 1
ATOM 1928 C C . GLY B 1 40 ? 33.176 9.302 0.206 1.00 39.23 39 GLY A C 1
ATOM 1929 O O . GLY B 1 40 ? 33.813 8.394 0.720 1.00 39.98 39 GLY A O 1
ATOM 1930 N N . LYS B 1 41 ? 33.564 10.577 0.228 1.00 40.09 40 LYS A N 1
ATOM 1931 C CA . LYS B 1 41 ? 34.726 11.044 1.014 1.00 42.10 40 LYS A CA 1
ATOM 1932 C C . LYS B 1 41 ? 34.333 12.332 1.730 1.00 42.85 40 LYS A C 1
ATOM 1933 O O . LYS B 1 41 ? 33.770 13.242 1.125 1.00 45.73 40 LYS A O 1
ATOM 1935 N N . GLY B 1 42 ? 34.593 12.409 3.020 1.00 44.32 41 GLY A N 1
ATOM 1936 C CA . GLY B 1 42 ? 34.394 13.674 3.734 1.00 45.99 41 GLY A CA 1
ATOM 1937 C C . GLY B 1 42 ? 34.883 13.608 5.169 1.00 49.10 41 GLY A C 1
ATOM 1938 O O . GLY B 1 42 ? 35.728 12.779 5.517 1.00 49.55 41 GLY A O 1
ATOM 1939 N N . GLY B 1 43 ? 34.331 14.480 6.007 1.00 52.82 42 GLY A N 1
ATOM 1940 C CA . GLY B 1 43 ? 34.644 14.503 7.437 1.00 55.62 42 GLY A CA 1
ATOM 1941 C C . GLY B 1 43 ? 34.325 13.188 8.118 1.00 58.50 42 GLY A C 1
ATOM 1942 O O . GLY B 1 43 ? 34.993 12.798 9.098 1.00 60.80 42 GLY A O 1
ATOM 1943 N N . PHE B 1 44 ? 33.301 12.501 7.601 1.00 54.85 43 PHE A N 1
ATOM 1944 C CA . PHE B 1 44 ? 32.925 11.171 8.122 1.00 52.06 43 PHE A CA 1
ATOM 1945 C C . PHE B 1 44 ? 34.068 10.165 8.023 1.00 51.54 43 PHE A C 1
ATOM 1946 O O . PHE B 1 44 ? 34.091 9.186 8.753 1.00 56.91 43 PHE A O 1
ATOM 1954 N N . GLY B 1 45 ? 35.025 10.428 7.141 1.00 49.93 44 GLY A N 1
ATOM 1955 C CA . GLY B 1 45 ? 36.052 9.467 6.804 1.00 48.99 44 GLY A CA 1
ATOM 1956 C C . GLY B 1 45 ? 35.845 9.153 5.336 1.00 48.58 44 GLY A C 1
ATOM 1957 O O . GLY B 1 45 ? 35.657 10.046 4.501 1.00 44.10 44 GLY A O 1
ATOM 1958 N N . THR B 1 46 ? 35.860 7.872 5.020 1.00 49.51 45 THR A N 1
ATOM 1959 C CA . THR B 1 46 ? 35.682 7.444 3.663 1.00 48.87 45 THR A CA 1
ATOM 1960 C C . THR B 1 46 ? 34.741 6.274 3.632 1.00 47.47 45 THR A C 1
ATOM 1961 O O . THR B 1 46 ? 34.717 5.469 4.568 1.00 49.77 45 THR A O 1
ATOM 1965 N N . VAL B 1 47 ? 33.988 6.166 2.543 1.00 45.01 46 VAL A N 1
ATOM 1966 C CA . VAL B 1 47 ? 33.142 4.999 2.299 1.00 43.46 46 VAL A CA 1
ATOM 1967 C C . VAL B 1 47 ? 33.379 4.380 0.920 1.00 40.48 46 VAL A C 1
ATOM 1968 O O . VAL B 1 47 ? 33.463 5.076 -0.111 1.00 36.34 46 VAL A O 1
ATOM 1972 N N . PHE B 1 48 ? 33.491 3.058 0.933 1.00 41.03 47 PHE A N 1
ATOM 1973 C CA . PHE B 1 48 ? 33.773 2.256 -0.236 1.00 42.47 47 PHE A CA 1
ATOM 1974 C C . PHE B 1 48 ? 32.701 1.212 -0.473 1.00 43.56 47 PHE A C 1
ATOM 1975 O O . PHE B 1 48 ? 32.164 0.648 0.466 1.00 41.66 47 PHE A O 1
ATOM 1983 N N . ALA B 1 49 ? 32.414 0.944 -1.740 1.00 46.69 48 ALA A N 1
ATOM 1984 C CA . ALA B 1 49 ? 31.629 -0.233 -2.104 1.00 48.79 48 ALA A CA 1
ATOM 1985 C C . ALA B 1 49 ? 32.536 -1.444 -1.998 1.00 52.26 48 ALA A C 1
ATOM 1986 O O . ALA B 1 49 ? 33.736 -1.348 -2.216 1.00 57.42 48 ALA A O 1
ATOM 1988 N N . GLY B 1 50 ? 31.966 -2.578 -1.625 1.00 56.50 49 GLY A N 1
ATOM 1989 C CA . GLY B 1 50 ? 32.711 -3.822 -1.574 1.00 57.83 49 GLY A CA 1
ATOM 1990 C C . GLY B 1 50 ? 31.798 -5.027 -1.603 1.00 60.76 49 GLY A C 1
ATOM 1991 O O . GLY B 1 50 ? 30.608 -4.907 -1.886 1.00 62.12 49 GLY A O 1
ATOM 1992 N N . HIS B 1 51 ? 32.370 -6.193 -1.309 1.00 66.31 50 HIS A N 1
ATOM 1993 C CA . HIS B 1 51 ? 31.625 -7.447 -1.229 1.00 69.10 50 HIS A CA 1
ATOM 1994 C C . HIS B 1 51 ? 32.108 -8.290 -0.072 1.00 71.21 50 HIS A C 1
ATOM 1995 O O . HIS B 1 51 ? 33.306 -8.362 0.185 1.00 74.86 50 HIS A O 1
ATOM 2002 N N . ARG B 1 52 ? 31.175 -8.947 0.603 1.00 72.70 51 ARG A N 1
ATOM 2003 C CA . ARG B 1 52 ? 31.485 -9.792 1.751 1.00 74.28 51 ARG A CA 1
ATOM 2004 C C . ARG B 1 52 ? 31.605 -11.255 1.363 1.00 73.84 51 ARG A C 1
ATOM 2005 O O . ARG B 1 52 ? 30.873 -12.087 1.906 1.00 71.46 51 ARG A O 1
ATOM 2007 N N . LEU B 1 57 ? 26.331 -9.784 0.555 1.00 59.66 56 LEU A N 1
ATOM 2008 C CA . LEU B 1 57 ? 27.246 -9.847 -0.590 1.00 62.24 56 LEU A CA 1
ATOM 2009 C C . LEU B 1 57 ? 27.755 -8.447 -1.004 1.00 62.86 56 LEU A C 1
ATOM 2010 O O . LEU B 1 57 ? 28.967 -8.225 -0.981 1.00 66.44 56 LEU A O 1
ATOM 2015 N N . GLN B 1 58 ? 26.867 -7.531 -1.402 1.00 60.70 57 GLN A N 1
ATOM 2016 C CA . GLN B 1 58 ? 27.288 -6.141 -1.619 1.00 59.09 57 GLN A CA 1
ATOM 2017 C C . GLN B 1 58 ? 27.354 -5.464 -0.257 1.00 56.55 57 GLN A C 1
ATOM 2018 O O . GLN B 1 58 ? 26.408 -5.550 0.534 1.00 55.60 57 GLN A O 1
ATOM 2024 N N . VAL B 1 59 ? 28.457 -4.776 0.019 1.00 53.56 58 VAL A N 1
ATOM 2025 C CA . VAL B 1 59 ? 28.576 -4.052 1.281 1.00 53.00 58 VAL A CA 1
ATOM 2026 C C . VAL B 1 59 ? 29.236 -2.676 1.111 1.00 47.79 58 VAL A C 1
ATOM 2027 O O . VAL B 1 59 ? 29.917 -2.404 0.120 1.00 43.27 58 VAL A O 1
ATOM 2031 N N . ALA B 1 60 ? 29.010 -1.816 2.090 1.00 43.64 59 ALA A N 1
ATOM 2032 C CA . ALA B 1 60 ? 29.680 -0.546 2.135 1.00 42.36 59 ALA A CA 1
ATOM 2033 C C . ALA B 1 60 ? 30.674 -0.649 3.264 1.00 44.36 59 ALA A C 1
ATOM 2034 O O . ALA B 1 60 ? 30.343 -1.021 4.400 1.00 46.56 59 ALA A O 1
ATOM 2036 N N . ILE B 1 61 ? 31.911 -0.349 2.947 1.00 44.21 60 ILE A N 1
ATOM 2037 C CA . ILE B 1 61 ? 32.951 -0.418 3.920 1.00 46.25 60 ILE A CA 1
ATOM 2038 C C . ILE B 1 61 ? 33.347 1.001 4.242 1.00 46.76 60 ILE A C 1
ATOM 2039 O O . ILE B 1 61 ? 33.838 1.728 3.373 1.00 43.67 60 ILE A O 1
ATOM 2044 N N . LYS B 1 62 ? 33.145 1.381 5.498 1.00 47.77 61 LYS A N 1
ATOM 2045 C CA . LYS B 1 62 ? 33.502 2.702 5.949 1.00 48.72 61 LYS A CA 1
ATOM 2046 C C . LYS B 1 62 ? 34.803 2.690 6.741 1.00 52.36 61 LYS A C 1
ATOM 2047 O O . LYS B 1 62 ? 35.025 1.813 7.597 1.00 55.00 61 LYS A O 1
ATOM 2053 N N . VAL B 1 63 ? 35.638 3.694 6.481 1.00 52.88 62 VAL A N 1
ATOM 2054 C CA . VAL B 1 63 ? 36.963 3.772 7.074 1.00 56.45 62 VAL A CA 1
ATOM 2055 C C . VAL B 1 63 ? 37.073 5.041 7.905 1.00 60.17 62 VAL A C 1
ATOM 2056 O O . VAL B 1 63 ? 36.999 6.148 7.373 1.00 56.52 62 VAL A O 1
ATOM 2060 N N . ILE B 1 64 ? 37.212 4.839 9.217 1.00 69.31 63 ILE A N 1
ATOM 2061 C CA . ILE B 1 64 ? 37.353 5.898 10.218 1.00 77.00 63 ILE A CA 1
ATOM 2062 C C . ILE B 1 64 ? 38.828 5.921 10.654 1.00 83.49 63 ILE A C 1
ATOM 2063 O O . ILE B 1 64 ? 39.375 4.872 11.022 1.00 84.06 63 ILE A O 1
ATOM 2068 N N . PRO B 1 65 ? 39.480 7.102 10.606 1.00 85.85 64 PRO A N 1
ATOM 2069 C CA . PRO B 1 65 ? 40.893 7.211 11.033 1.00 87.38 64 PRO A CA 1
ATOM 2070 C C . PRO B 1 65 ? 41.162 7.228 12.562 1.00 90.08 64 PRO A C 1
ATOM 2071 O O . PRO B 1 65 ? 40.234 7.409 13.368 1.00 82.51 64 PRO A O 1
ATOM 2075 N N . ARG B 1 66 ? 42.437 7.034 12.925 1.00 91.40 65 ARG A N 1
ATOM 2076 C CA . ARG B 1 66 ? 42.920 7.132 14.314 1.00 93.65 65 ARG A CA 1
ATOM 2077 C C . ARG B 1 66 ? 42.191 8.250 15.061 1.00 92.92 65 ARG A C 1
ATOM 2078 O O . ARG B 1 66 ? 41.435 8.010 15.999 1.00 91.61 65 ARG A O 1
ATOM 2086 N N . LEU B 1 83 ? 31.982 4.685 18.585 1.00 59.20 82 LEU A N 1
ATOM 2087 C CA . LEU B 1 83 ? 30.671 5.159 18.983 1.00 66.95 82 LEU A CA 1
ATOM 2088 C C . LEU B 1 83 ? 29.600 4.743 17.991 1.00 65.84 82 LEU A C 1
ATOM 2089 O O . LEU B 1 83 ? 28.612 4.115 18.358 1.00 69.28 82 LEU A O 1
ATOM 2094 N N . GLU B 1 84 ? 29.782 5.159 16.745 1.00 61.77 83 GLU A N 1
ATOM 2095 C CA . GLU B 1 84 ? 28.845 4.859 15.685 1.00 59.84 83 GLU A CA 1
ATOM 2096 C C . GLU B 1 84 ? 28.468 3.399 15.719 1.00 56.28 83 GLU A C 1
ATOM 2097 O O . GLU B 1 84 ? 27.315 3.040 15.596 1.00 54.60 83 GLU A O 1
ATOM 2103 N N . VAL B 1 85 ? 29.468 2.557 15.904 1.00 56.40 84 VAL A N 1
ATOM 2104 C CA . VAL B 1 85 ? 29.266 1.127 16.066 1.00 57.34 84 VAL A CA 1
ATOM 2105 C C . VAL B 1 85 ? 28.220 0.819 17.137 1.00 57.05 84 VAL A C 1
ATOM 2106 O O . VAL B 1 85 ? 27.368 -0.053 16.947 1.00 54.95 84 VAL A O 1
ATOM 2110 N N . ALA B 1 86 ? 28.306 1.535 18.255 1.00 57.74 85 ALA A N 1
ATOM 2111 C CA . ALA B 1 86 ? 27.453 1.283 19.404 1.00 60.21 85 ALA A CA 1
ATOM 2112 C C . ALA B 1 86 ? 26.025 1.697 19.096 1.00 59.31 85 ALA A C 1
ATOM 2113 O O . ALA B 1 86 ? 25.071 0.990 19.443 1.00 61.07 85 ALA A O 1
ATOM 2115 N N . LEU B 1 87 ? 25.882 2.826 18.417 1.00 56.51 86 LEU A N 1
ATOM 2116 C CA . LEU B 1 87 ? 24.563 3.334 18.076 1.00 54.59 86 LEU A CA 1
ATOM 2117 C C . LEU B 1 87 ? 23.886 2.396 17.096 1.00 55.59 86 LEU A C 1
ATOM 2118 O O . LEU B 1 87 ? 22.711 2.058 17.254 1.00 52.47 86 LEU A O 1
ATOM 2123 N N . LEU B 1 88 ? 24.654 1.941 16.113 1.00 58.16 87 LEU A N 1
ATOM 2124 C CA . LEU B 1 88 ? 24.148 1.006 15.114 1.00 61.16 87 LEU A CA 1
ATOM 2125 C C . LEU B 1 88 ? 23.816 -0.381 15.675 1.00 63.85 87 LEU A C 1
ATOM 2126 O O . LEU B 1 88 ? 23.123 -1.145 15.006 1.00 62.68 87 LEU A O 1
ATOM 2131 N N . TRP B 1 89 ? 24.311 -0.719 16.869 1.00 67.36 88 TRP A N 1
ATOM 2132 C CA . TRP B 1 89 ? 23.831 -1.917 17.557 1.00 70.57 88 TRP A CA 1
ATOM 2133 C C . TRP B 1 89 ? 22.527 -1.598 18.244 1.00 66.33 88 TRP A C 1
ATOM 2134 O O . TRP B 1 89 ? 21.525 -2.264 17.981 1.00 70.64 88 TRP A O 1
ATOM 2145 N N . LYS B 1 90 ? 22.519 -0.583 19.109 1.00 62.20 89 LYS A N 1
ATOM 2146 C CA . LYS B 1 90 ? 21.268 -0.167 19.756 1.00 60.68 89 LYS A CA 1
ATOM 2147 C C . LYS B 1 90 ? 20.148 -0.162 18.727 1.00 59.15 89 LYS A C 1
ATOM 2148 O O . LYS B 1 90 ? 19.113 -0.765 18.934 1.00 60.08 89 LYS A O 1
ATOM 2154 N N . VAL B 1 91 ? 20.364 0.529 17.610 1.00 57.01 90 VAL A N 1
ATOM 2155 C CA . VAL B 1 91 ? 19.350 0.624 16.561 1.00 55.75 90 VAL A CA 1
ATOM 2156 C C . VAL B 1 91 ? 19.120 -0.686 15.815 1.00 55.54 90 VAL A C 1
ATOM 2157 O O . VAL B 1 91 ? 17.990 -0.982 15.455 1.00 57.05 90 VAL A O 1
ATOM 2161 N N . GLY B 1 92 ? 20.178 -1.453 15.552 1.00 55.75 91 GLY A N 1
ATOM 2162 C CA . GLY B 1 92 ? 20.053 -2.694 14.771 1.00 56.11 91 GLY A CA 1
ATOM 2163 C C . GLY B 1 92 ? 19.984 -3.953 15.623 1.00 57.62 91 GLY A C 1
ATOM 2164 O O . GLY B 1 92 ? 19.097 -4.112 16.449 1.00 55.67 91 GLY A O 1
ATOM 2165 N N . HIS B 1 97 ? 12.302 1.624 10.289 1.00 52.37 96 HIS A N 1
ATOM 2166 C CA . HIS B 1 97 ? 12.870 0.753 11.330 1.00 59.48 96 HIS A CA 1
ATOM 2167 C C . HIS B 1 97 ? 13.920 -0.252 10.792 1.00 59.09 96 HIS A C 1
ATOM 2168 O O . HIS B 1 97 ? 14.797 -0.712 11.522 1.00 58.45 96 HIS A O 1
ATOM 2170 N N . PRO B 1 98 ? 13.741 -0.657 9.529 1.00 58.17 97 PRO A N 1
ATOM 2171 C CA . PRO B 1 98 ? 14.705 -0.837 8.460 1.00 54.94 97 PRO A CA 1
ATOM 2172 C C . PRO B 1 98 ? 14.792 0.452 7.580 1.00 53.04 97 PRO A C 1
ATOM 2173 O O . PRO B 1 98 ? 14.934 0.409 6.348 1.00 49.02 97 PRO A O 1
ATOM 2177 N N . GLY B 1 99 ? 14.676 1.599 8.225 1.00 49.71 98 GLY A N 1
ATOM 2178 C CA . GLY B 1 99 ? 14.968 2.851 7.582 1.00 46.68 98 GLY A CA 1
ATOM 2179 C C . GLY B 1 99 ? 16.321 3.261 8.078 1.00 45.12 98 GLY A C 1
ATOM 2180 O O . GLY B 1 99 ? 16.674 4.422 7.977 1.00 43.78 98 GLY A O 1
ATOM 2181 N N . VAL B 1 100 ? 17.070 2.303 8.628 1.00 44.87 99 VAL A N 1
ATOM 2182 C CA . VAL B 1 100 ? 18.398 2.555 9.164 1.00 44.17 99 VAL A CA 1
ATOM 2183 C C . VAL B 1 100 ? 19.355 1.529 8.590 1.00 44.86 99 VAL A C 1
ATOM 2184 O O . VAL B 1 100 ? 19.093 0.336 8.659 1.00 45.24 99 VAL A O 1
ATOM 2188 N N . ILE B 1 101 ? 20.458 1.988 8.019 1.00 44.01 100 ILE A N 1
ATOM 2189 C CA . ILE B 1 101 ? 21.460 1.076 7.464 1.00 46.56 100 ILE A CA 1
ATOM 2190 C C . ILE B 1 101 ? 21.958 0.152 8.564 1.00 48.53 100 ILE A C 1
ATOM 2191 O O . ILE B 1 101 ? 22.333 0.605 9.647 1.00 49.34 100 ILE A O 1
ATOM 2196 N N . ARG B 1 102 ? 21.950 -1.146 8.277 1.00 50.91 101 ARG A N 1
ATOM 2197 C CA . ARG B 1 102 ? 22.361 -2.169 9.243 1.00 52.63 101 ARG A CA 1
ATOM 2198 C C . ARG B 1 102 ? 23.893 -2.378 9.283 1.00 51.93 101 ARG A C 1
ATOM 2199 O O . ARG B 1 102 ? 24.569 -2.365 8.259 1.00 49.44 101 ARG A O 1
ATOM 2201 N N . LEU B 1 103 ? 24.422 -2.581 10.483 1.00 56.01 102 LEU A N 1
ATOM 2202 C CA . LEU B 1 103 ? 25.829 -2.969 10.670 1.00 58.45 102 LEU A CA 1
ATOM 2203 C C . LEU B 1 103 ? 26.003 -4.471 10.545 1.00 61.75 102 LEU A C 1
ATOM 2204 O O . LEU B 1 103 ? 25.364 -5.232 11.274 1.00 65.51 102 LEU A O 1
ATOM 2209 N N . LEU B 1 104 ? 26.876 -4.899 9.641 1.00 62.27 103 LEU A N 1
ATOM 2210 C CA . LEU B 1 104 ? 27.100 -6.321 9.406 1.00 63.09 103 LEU A CA 1
ATOM 2211 C C . LEU B 1 104 ? 28.336 -6.826 10.122 1.00 67.50 103 LEU A C 1
ATOM 2212 O O . LEU B 1 104 ? 28.305 -7.907 10.690 1.00 70.09 103 LEU A O 1
ATOM 2217 N N . ASP B 1 105 ? 29.424 -6.065 10.099 1.00 68.11 104 ASP A N 1
ATOM 2218 C CA . ASP B 1 105 ? 30.616 -6.449 10.865 1.00 72.88 104 ASP A CA 1
ATOM 2219 C C . ASP B 1 105 ? 31.478 -5.219 11.133 1.00 70.88 104 ASP A C 1
ATOM 2220 O O . ASP B 1 105 ? 31.080 -4.123 10.750 1.00 72.58 104 ASP A O 1
ATOM 2225 N N . TRP B 1 106 ? 32.615 -5.386 11.820 1.00 71.54 105 TRP A N 1
ATOM 2226 C CA . TRP B 1 106 ? 33.604 -4.296 12.006 1.00 73.35 105 TRP A CA 1
ATOM 2227 C C . TRP B 1 106 ? 34.978 -4.741 12.561 1.00 74.95 105 TRP A C 1
ATOM 2228 O O . TRP B 1 106 ? 35.137 -5.890 12.965 1.00 72.36 105 TRP A O 1
ATOM 2239 N N . PHE B 1 107 ? 35.956 -3.821 12.559 1.00 74.19 106 PHE A N 1
ATOM 2240 C CA . PHE B 1 107 ? 37.358 -4.128 12.864 1.00 74.81 106 PHE A CA 1
ATOM 2241 C C . PHE B 1 107 ? 38.095 -2.915 13.425 1.00 74.91 106 PHE A C 1
ATOM 2242 O O . PHE B 1 107 ? 37.999 -1.809 12.884 1.00 76.32 106 PHE A O 1
ATOM 2250 N N . PHE B 1 113 ? 39.529 2.470 12.035 1.00 81.73 112 PHE A N 1
ATOM 2251 C CA . PHE B 1 113 ? 38.417 1.522 12.195 1.00 84.28 112 PHE A CA 1
ATOM 2252 C C . PHE B 1 113 ? 37.707 1.309 10.870 1.00 78.84 112 PHE A C 1
ATOM 2253 O O . PHE B 1 113 ? 37.544 2.247 10.088 1.00 72.80 112 PHE A O 1
ATOM 2261 N N . MET B 1 114 ? 37.265 0.078 10.640 1.00 76.89 113 MET A N 1
ATOM 2262 C CA . MET B 1 114 ? 36.521 -0.245 9.447 1.00 73.45 113 MET A CA 1
ATOM 2263 C C . MET B 1 114 ? 35.186 -0.890 9.781 1.00 71.55 113 MET A C 1
ATOM 2264 O O . MET B 1 114 ? 35.136 -2.009 10.278 1.00 64.32 113 MET A O 1
ATOM 2269 N N . LEU B 1 115 ? 34.112 -0.136 9.523 1.00 68.33 114 LEU A N 1
ATOM 2270 C CA . LEU B 1 115 ? 32.728 -0.604 9.676 1.00 64.50 114 LEU A CA 1
ATOM 2271 C C . LEU B 1 115 ? 32.255 -1.220 8.376 1.00 60.65 114 LEU A C 1
ATOM 2272 O O . LEU B 1 115 ? 32.580 -0.719 7.305 1.00 62.95 114 LEU A O 1
ATOM 2277 N N . VAL B 1 116 ? 31.466 -2.286 8.472 1.00 58.37 115 VAL A N 1
ATOM 2278 C CA . VAL B 1 116 ? 30.954 -2.991 7.301 1.00 55.69 115 VAL A CA 1
ATOM 2279 C C . VAL B 1 116 ? 29.445 -2.839 7.303 1.00 54.46 115 VAL A C 1
ATOM 2280 O O . VAL B 1 116 ? 28.778 -3.367 8.182 1.00 55.19 115 VAL A O 1
ATOM 2284 N N . LEU B 1 117 ? 28.91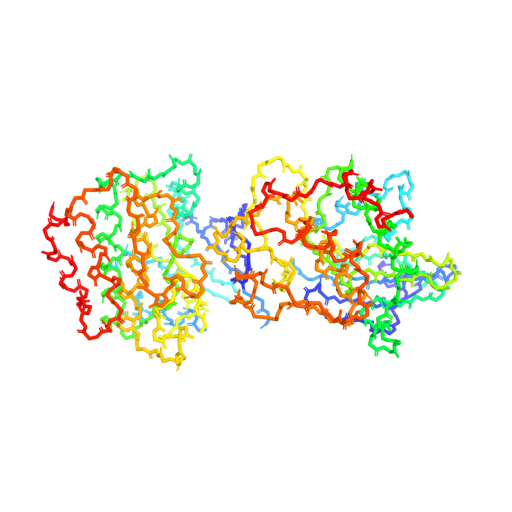1 -2.083 6.342 1.00 50.78 116 LEU A N 1
ATOM 2285 C CA . LEU B 1 117 ? 27.497 -1.765 6.350 1.00 49.23 116 LEU A CA 1
ATOM 2286 C C . LEU B 1 117 ? 26.847 -2.328 5.123 1.00 47.82 116 LEU A C 1
ATOM 2287 O O . LEU B 1 117 ? 27.517 -2.562 4.120 1.00 49.70 116 LEU A O 1
ATOM 2292 N N . GLU B 1 118 ? 25.538 -2.542 5.185 1.00 48.11 117 GLU A N 1
ATOM 2293 C CA . GLU B 1 118 ? 24.828 -2.990 4.003 1.00 49.16 117 GLU A CA 1
ATOM 2294 C C . GLU B 1 118 ? 24.896 -1.899 2.932 1.00 46.52 117 GLU A C 1
ATOM 2295 O O . GLU B 1 118 ? 25.128 -0.726 3.199 1.00 44.51 117 GLU A O 1
ATOM 2301 N N . ARG B 1 119 ? 24.696 -2.332 1.711 1.00 46.59 118 ARG A N 1
ATOM 2302 C CA . ARG B 1 119 ? 24.791 -1.489 0.561 1.00 46.21 118 ARG A CA 1
ATOM 2303 C C . ARG B 1 119 ? 23.705 -2.033 -0.327 1.00 45.87 118 ARG A C 1
ATOM 2304 O O . ARG B 1 119 ? 23.905 -3.059 -0.991 1.00 45.29 118 ARG A O 1
ATOM 2312 N N . PRO B 1 120 ? 22.531 -1.375 -0.287 1.00 43.35 119 PRO A N 1
ATOM 2313 C CA . PRO B 1 120 ? 21.541 -1.640 -1.310 1.00 42.71 119 PRO A CA 1
ATOM 2314 C C . PRO B 1 120 ? 22.183 -1.342 -2.640 1.00 41.76 119 PRO A C 1
ATOM 2315 O O . PRO B 1 120 ? 23.026 -0.464 -2.736 1.00 40.16 119 PRO A O 1
ATOM 2319 N N . LEU B 1 121 ? 21.782 -2.080 -3.652 1.00 42.79 120 LEU A N 1
ATOM 2320 C CA . LEU B 1 121 ? 22.311 -1.896 -4.970 1.00 44.53 120 LEU A CA 1
ATOM 2321 C C . LEU B 1 121 ? 21.136 -1.927 -5.915 1.00 44.56 120 LEU A C 1
ATOM 2322 O O . LEU B 1 121 ? 20.347 -2.859 -5.837 1.00 47.06 120 LEU A O 1
ATOM 2327 N N . PRO B 1 122 ? 20.948 -0.896 -6.748 1.00 43.08 121 PRO A N 1
ATOM 2328 C CA . PRO B 1 122 ? 21.666 0.389 -6.674 1.00 40.94 121 PRO A CA 1
ATOM 2329 C C . PRO B 1 122 ? 21.142 1.354 -5.612 1.00 39.54 121 PRO A C 1
ATOM 2330 O O . PRO B 1 122 ? 19.959 1.327 -5.241 1.00 42.01 121 PRO A O 1
ATOM 2334 N N . ALA B 1 123 ? 22.013 2.245 -5.174 1.00 38.31 122 ALA A N 1
ATOM 2335 C CA . ALA B 1 123 ? 21.673 3.204 -4.130 1.00 37.80 122 ALA A CA 1
ATOM 2336 C C . ALA B 1 123 ? 22.362 4.525 -4.375 1.00 35.60 122 ALA A C 1
ATOM 2337 O O . ALA B 1 123 ? 23.377 4.584 -5.017 1.00 34.46 122 ALA A O 1
ATOM 2339 N N . GLN B 1 124 ? 21.784 5.576 -3.829 1.00 35.14 123 GLN A N 1
ATOM 2340 C CA . GLN B 1 124 ? 22.288 6.928 -3.984 1.00 35.43 123 GLN A CA 1
ATOM 2341 C C . GLN B 1 124 ? 21.813 7.654 -2.751 1.00 32.57 123 GLN A C 1
ATOM 2342 O O . GLN B 1 124 ? 20.667 7.429 -2.312 1.00 30.85 123 GLN A O 1
ATOM 2348 N N . ASP B 1 125 ? 22.657 8.512 -2.184 1.00 31.97 124 ASP A N 1
ATOM 2349 C CA . ASP B 1 125 ? 22.186 9.428 -1.152 1.00 32.80 124 ASP A CA 1
ATOM 2350 C C . ASP B 1 125 ? 21.254 10.439 -1.784 1.00 30.87 124 ASP A C 1
ATOM 2351 O O . ASP B 1 125 ? 21.260 10.679 -3.021 1.00 27.06 124 ASP A O 1
ATOM 2356 N N . LEU B 1 126 ? 20.426 11.005 -0.920 1.00 28.69 125 LEU A N 1
ATOM 2357 C CA . LEU B 1 126 ? 19.348 11.854 -1.361 1.00 29.23 125 LEU A CA 1
ATOM 2358 C C . LEU B 1 126 ? 19.853 13.160 -1.893 1.00 29.08 125 LEU A C 1
ATOM 2359 O O . LEU B 1 126 ? 19.222 13.729 -2.789 1.00 30.86 125 LEU A O 1
ATOM 2364 N N . PHE B 1 127 ? 20.963 13.667 -1.345 1.00 28.08 126 PHE A N 1
ATOM 2365 C CA . PHE B 1 127 ? 21.585 14.846 -1.938 1.00 27.74 126 PHE A CA 1
ATOM 2366 C C . PHE B 1 127 ? 21.893 14.579 -3.415 1.00 27.56 126 PHE A C 1
ATOM 2367 O O . PHE B 1 127 ? 21.552 15.371 -4.257 1.00 29.11 126 PHE A O 1
ATOM 2375 N N . ASP B 1 128 ? 22.537 13.484 -3.725 1.00 28.21 127 ASP A N 1
ATOM 2376 C CA . AS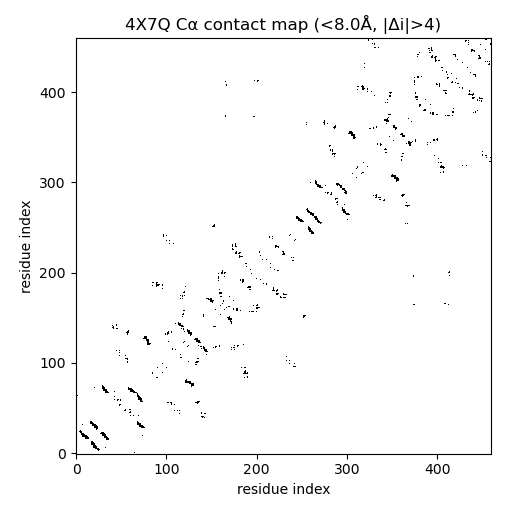P B 1 128 ? 22.895 13.198 -5.109 1.00 31.81 127 ASP A CA 1
ATOM 2377 C C . ASP B 1 128 ? 21.672 12.932 -5.973 1.00 31.35 127 ASP A C 1
ATOM 2378 O O . ASP B 1 128 ? 21.698 13.228 -7.165 1.00 27.43 127 ASP A O 1
ATOM 2383 N N . TYR B 1 129 ? 20.615 12.400 -5.365 1.00 30.41 128 TYR A N 1
ATOM 2384 C CA . TYR B 1 129 ? 19.420 12.114 -6.110 1.00 33.32 128 TYR A CA 1
ATOM 2385 C C . TYR B 1 129 ? 18.812 13.414 -6.561 1.00 30.78 128 TYR A C 1
ATOM 2386 O O . TYR B 1 129 ? 18.494 13.605 -7.726 1.00 30.52 128 TYR A O 1
ATOM 2395 N N . ILE B 1 130 ? 18.685 14.323 -5.611 1.00 29.90 129 ILE A N 1
ATOM 2396 C CA . ILE B 1 130 ? 18.235 15.689 -5.867 1.00 29.35 129 ILE A CA 1
ATOM 2397 C C . ILE B 1 130 ? 19.108 16.429 -6.853 1.00 30.63 129 ILE A C 1
ATOM 2398 O O . ILE B 1 130 ? 18.610 17.146 -7.727 1.00 33.89 129 ILE A O 1
ATOM 2403 N N . THR B 1 131 ? 20.408 16.250 -6.762 1.00 32.02 130 THR A N 1
ATOM 2404 C CA . THR B 1 131 ? 21.303 16.897 -7.745 1.00 33.49 130 THR A CA 1
ATOM 2405 C C . THR B 1 131 ? 21.053 16.342 -9.134 1.00 32.84 130 THR A C 1
ATOM 2406 O O . THR B 1 131 ? 21.116 17.064 -10.110 1.00 33.52 130 THR A O 1
ATOM 2410 N N . GLU B 1 132 ? 20.782 15.047 -9.216 1.00 34.40 131 GLU A N 1
ATOM 2411 C CA . GLU B 1 132 ? 20.637 14.351 -10.496 1.00 38.03 131 GLU A CA 1
ATOM 2412 C C . GLU B 1 132 ? 19.311 14.666 -11.175 1.00 37.40 131 GLU A C 1
ATOM 2413 O O . GLU B 1 132 ? 19.301 14.872 -12.371 1.00 37.60 131 GLU A O 1
ATOM 2419 N N . LYS B 1 133 ? 18.228 14.702 -10.392 1.00 33.89 132 LYS A N 1
ATOM 2420 C CA . LYS B 1 133 ? 16.863 14.757 -10.890 1.00 35.41 132 LYS A CA 1
ATOM 2421 C C . LYS B 1 133 ? 16.140 16.087 -10.637 1.00 32.30 132 LYS A C 1
ATOM 2422 O O . LYS B 1 133 ? 15.203 16.385 -11.315 1.00 36.48 132 LYS A O 1
ATOM 2426 N N . GLY B 1 134 ? 16.524 16.859 -9.627 1.00 31.17 133 GLY A N 1
ATOM 2427 C CA . GLY B 1 134 ? 15.786 18.079 -9.239 1.00 29.45 133 GLY A CA 1
ATOM 2428 C C . GLY B 1 134 ? 14.851 17.826 -8.077 1.00 28.61 133 GLY A C 1
ATOM 2429 O O . GLY B 1 134 ? 14.943 16.764 -7.438 1.00 26.88 133 GLY A O 1
ATOM 2430 N N . PRO B 1 135 ? 13.961 18.796 -7.760 1.00 28.58 134 PRO A N 1
ATOM 2431 C CA . PRO B 1 135 ? 12.967 18.465 -6.720 1.00 29.63 134 PRO A CA 1
ATOM 2432 C C . PRO B 1 135 ? 12.332 17.068 -6.975 1.00 29.89 134 PRO A C 1
ATOM 2433 O O . PRO B 1 135 ? 12.155 16.677 -8.129 1.00 28.57 134 PRO A O 1
ATOM 2437 N N . LEU B 1 136 ? 11.984 16.352 -5.912 1.00 30.30 135 LEU A N 1
ATOM 2438 C CA . LEU B 1 136 ? 11.442 14.997 -6.032 1.00 31.59 135 LEU A CA 1
ATOM 2439 C C . LEU B 1 136 ? 9.970 14.928 -6.462 1.00 30.73 135 LEU A C 1
ATOM 2440 O O . LEU B 1 136 ? 9.548 13.912 -7.044 1.00 31.49 135 LEU A O 1
ATOM 2445 N N . GLY B 1 137 ? 9.191 15.979 -6.216 1.00 28.45 136 GLY A N 1
ATOM 2446 C CA . GLY B 1 137 ? 7.737 15.831 -6.329 1.00 28.82 136 GLY A CA 1
ATOM 2447 C C . GLY B 1 137 ? 7.147 15.315 -5.008 1.00 29.44 136 GLY A C 1
ATOM 2448 O O . GLY B 1 137 ? 7.779 14.526 -4.265 1.00 28.56 136 GLY A O 1
ATOM 2449 N N . GLU B 1 138 ? 5.940 15.758 -4.704 1.00 29.22 137 GLU A N 1
ATOM 2450 C CA . GLU B 1 138 ? 5.310 15.402 -3.471 1.00 30.19 137 GLU A CA 1
ATOM 2451 C C . GLU B 1 138 ? 5.013 13.900 -3.346 1.00 31.05 137 GLU A C 1
ATOM 2452 O O . GLU B 1 138 ? 5.137 13.349 -2.260 1.00 30.66 137 GLU A O 1
ATOM 2458 N N . GLY B 1 139 ? 4.709 13.219 -4.448 1.00 31.98 138 GLY A N 1
ATOM 2459 C CA . GLY B 1 139 ? 4.520 11.785 -4.420 1.00 33.16 138 GLY A CA 1
ATOM 2460 C C . GLY B 1 139 ? 5.699 11.078 -3.786 1.00 34.51 138 GLY A C 1
ATOM 2461 O O . GLY B 1 139 ? 5.622 10.557 -2.664 1.00 38.44 138 GLY A O 1
ATOM 2462 N N . PRO B 1 140 ? 6.822 11.067 -4.482 1.00 33.06 139 PRO A N 1
ATOM 2463 C CA . PRO B 1 140 ? 8.004 10.427 -3.874 1.00 30.56 139 PRO A CA 1
ATOM 2464 C C . PRO B 1 140 ? 8.469 11.003 -2.559 1.00 29.66 139 PRO A C 1
ATOM 2465 O O . PRO B 1 140 ? 9.068 10.269 -1.758 1.00 30.19 139 PRO A O 1
ATOM 2469 N N . SER B 1 141 ? 8.266 12.292 -2.331 1.00 28.96 140 SER A N 1
ATOM 2470 C CA . SER B 1 141 ? 8.735 12.887 -1.071 1.00 29.29 140 SER A CA 1
ATOM 2471 C C . SER B 1 141 ? 7.954 12.393 0.123 1.00 30.46 140 SER A C 1
ATOM 2472 O O . SER B 1 141 ? 8.513 12.235 1.157 1.00 28.92 140 SER A O 1
ATOM 2475 N N . ARG B 1 142 ? 6.649 12.210 -0.049 1.00 34.22 141 ARG A N 1
ATOM 2476 C CA . ARG B 1 142 ? 5.747 11.598 0.945 1.00 38.18 141 ARG A CA 1
ATOM 2477 C C . ARG B 1 142 ? 6.276 10.195 1.265 1.00 38.00 141 ARG A C 1
ATOM 2478 O O . ARG B 1 142 ? 6.475 9.828 2.411 1.00 34.30 141 ARG A O 1
ATOM 2486 N N . CYS B 1 143 ? 6.550 9.432 0.219 1.00 37.84 142 CYS A N 1
ATOM 2487 C CA . CYS B 1 143 ? 7.135 8.144 0.426 1.00 39.29 142 CYS A CA 1
ATOM 2488 C C . CYS B 1 143 ? 8.432 8.224 1.255 1.00 36.73 142 CYS A C 1
ATOM 2489 O O . CYS B 1 143 ? 8.512 7.624 2.339 1.00 37.84 142 CYS A O 1
ATOM 2492 N N . PHE B 1 144 ? 9.426 8.975 0.784 1.00 34.86 143 PHE A N 1
ATOM 2493 C CA . PHE B 1 144 ? 10.742 9.013 1.440 1.00 33.50 143 PHE A CA 1
ATOM 2494 C C . PHE B 1 144 ? 10.701 9.663 2.815 1.00 32.89 143 PHE A C 1
ATOM 2495 O O . PHE B 1 144 ? 11.344 9.178 3.738 1.00 34.18 143 PHE A O 1
ATOM 2503 N N . PHE B 1 145 ? 9.941 10.734 2.947 1.00 30.72 144 PHE A N 1
ATOM 2504 C CA . PHE B 1 145 ? 9.764 11.388 4.223 1.00 29.89 144 PHE A CA 1
ATOM 2505 C C . PHE B 1 145 ? 9.112 10.477 5.268 1.00 30.63 144 PHE A C 1
ATOM 2506 O O . PHE B 1 145 ? 9.581 10.448 6.409 1.00 30.09 144 PHE A O 1
ATOM 2514 N N . GLY B 1 146 ? 8.034 9.772 4.885 1.00 30.40 145 GLY A N 1
ATOM 2515 C CA . GLY B 1 146 ? 7.328 8.844 5.763 1.00 31.14 145 GLY A CA 1
ATOM 2516 C C . GLY B 1 146 ? 8.298 7.844 6.359 1.00 31.80 145 GLY A C 1
ATOM 2517 O O . GLY B 1 146 ? 8.293 7.583 7.557 1.00 31.55 145 GLY A O 1
ATOM 2518 N N . GLN B 1 147 ? 9.187 7.344 5.516 1.00 32.04 146 GLN A N 1
ATOM 2519 C CA . GLN B 1 147 ? 10.185 6.384 5.928 1.00 32.76 146 GLN A CA 1
ATOM 2520 C C . GLN B 1 147 ? 11.255 6.956 6.793 1.00 31.67 146 GLN A C 1
ATOM 2521 O O . GLN B 1 147 ? 11.751 6.267 7.691 1.00 33.29 146 GLN A O 1
ATOM 2527 N N . VAL B 1 148 ? 11.651 8.190 6.533 1.00 29.77 147 VAL A N 1
ATOM 2528 C CA . VAL B 1 148 ? 12.701 8.782 7.333 1.00 29.07 147 VAL A CA 1
ATOM 2529 C C . VAL B 1 148 ? 12.132 9.088 8.734 1.00 29.42 147 VAL A C 1
ATOM 2530 O O . VAL B 1 148 ? 12.787 8.875 9.746 1.00 28.84 147 VAL A O 1
ATOM 2534 N N . VAL B 1 149 ? 10.904 9.566 8.784 1.00 29.20 148 VAL A N 1
ATOM 2535 C CA . VAL B 1 149 ? 10.294 9.864 10.063 1.00 31.99 148 VAL A CA 1
ATOM 2536 C C . VAL B 1 149 ? 10.126 8.584 10.903 1.00 33.84 148 VAL A C 1
ATOM 2537 O O . VAL B 1 149 ? 10.404 8.594 12.078 1.00 33.74 148 VAL A O 1
ATOM 2541 N N . ALA B 1 150 ? 9.689 7.487 10.286 1.00 37.14 149 ALA A N 1
ATOM 2542 C CA . ALA B 1 150 ? 9.584 6.194 10.999 1.00 40.49 149 ALA A CA 1
ATOM 2543 C C . ALA B 1 150 ? 10.934 5.692 11.495 1.00 40.84 149 ALA A C 1
ATOM 2544 O O . ALA B 1 150 ? 11.014 5.077 12.556 1.00 44.65 149 ALA A O 1
ATOM 2546 N N . ALA B 1 151 ? 11.996 5.957 10.746 1.00 39.45 150 ALA A N 1
ATOM 2547 C CA . ALA B 1 151 ? 13.315 5.551 11.173 1.00 39.16 150 ALA A CA 1
ATOM 2548 C C . ALA B 1 151 ? 13.771 6.365 12.363 1.00 39.65 150 ALA A C 1
ATOM 2549 O O . ALA B 1 151 ? 14.375 5.838 13.278 1.00 41.01 150 ALA A O 1
ATOM 2551 N N . ILE B 1 152 ? 13.482 7.652 12.360 1.00 39.65 151 ILE A N 1
ATOM 2552 C CA . ILE B 1 152 ? 13.827 8.479 13.492 1.00 41.10 151 ILE A CA 1
ATOM 2553 C C . ILE B 1 152 ? 13.048 8.041 14.719 1.00 42.00 151 ILE A C 1
ATOM 2554 O O . ILE B 1 152 ? 13.572 8.037 15.818 1.00 42.24 151 ILE A O 1
ATOM 2559 N N . GLN B 1 153 ? 11.803 7.652 14.518 1.00 43.86 152 GLN A N 1
ATOM 2560 C CA . GLN B 1 153 ? 10.955 7.172 15.606 1.00 48.18 152 GLN A CA 1
ATOM 2561 C C . GLN B 1 153 ? 11.503 5.860 16.153 1.00 46.38 152 GLN A C 1
ATOM 2562 O O . GLN B 1 153 ? 11.661 5.721 17.370 1.00 43.24 152 GLN A O 1
ATOM 2568 N N . HIS B 1 154 ? 11.804 4.924 15.245 1.00 46.02 153 HIS A N 1
ATOM 2569 C CA . HIS B 1 154 ? 12.465 3.658 15.593 1.00 47.78 153 HIS A CA 1
ATOM 2570 C C . HIS B 1 154 ? 13.696 3.954 16.386 1.00 46.62 153 HIS A C 1
ATOM 2571 O O . HIS B 1 154 ? 13.891 3.388 17.459 1.00 50.35 153 HIS A O 1
ATOM 2578 N N . CYS B 1 155 ? 14.522 4.853 15.871 1.00 44.55 154 CYS A N 1
ATOM 2579 C CA . CYS B 1 155 ? 15.770 5.158 16.540 1.00 45.16 154 CYS A CA 1
ATOM 2580 C C . CYS B 1 155 ? 15.513 5.610 17.945 1.00 43.31 154 CYS A C 1
ATOM 2581 O O . CYS B 1 155 ? 16.061 5.044 18.855 1.00 43.57 154 CYS A O 1
ATOM 2584 N N . HIS B 1 156 ? 14.670 6.618 18.093 1.00 45.23 155 HIS A N 1
ATOM 2585 C CA . HIS B 1 156 ? 14.375 7.251 19.382 1.00 47.50 155 HIS A CA 1
ATOM 2586 C C . HIS B 1 156 ? 13.768 6.249 20.335 1.00 47.43 155 HIS A C 1
ATOM 2587 O O . HIS B 1 156 ? 14.018 6.298 21.508 1.00 46.38 155 HIS A O 1
ATOM 2594 N N . SER B 1 157 ? 12.984 5.332 19.789 1.00 51.49 156 SER A N 1
ATOM 2595 C CA . SER B 1 157 ? 12.423 4.204 20.529 1.00 54.34 156 SER A CA 1
ATOM 2596 C C . SER B 1 157 ? 13.480 3.171 20.922 1.00 56.38 156 SER A C 1
ATOM 2597 O O . SER B 1 157 ? 13.142 2.126 21.474 1.00 61.56 156 SER A O 1
ATOM 2600 N N . ARG B 1 158 ? 14.748 3.453 20.628 1.00 54.97 157 ARG A N 1
ATOM 2601 C CA . ARG B 1 158 ? 15.874 2.655 21.082 1.00 55.13 157 ARG A CA 1
ATOM 2602 C C . ARG B 1 158 ? 16.896 3.560 21.740 1.00 52.85 157 ARG A C 1
ATOM 2603 O O . ARG B 1 158 ? 18.055 3.200 21.818 1.00 52.72 157 ARG A O 1
ATOM 2611 N N . GLY B 1 159 ? 16.479 4.737 22.201 1.00 51.00 158 GLY A N 1
ATOM 2612 C CA . GLY B 1 159 ? 17.364 5.627 22.948 1.00 49.79 158 GLY A CA 1
ATOM 2613 C C . GLY B 1 159 ? 18.503 6.235 22.159 1.00 49.99 158 GLY A C 1
ATOM 2614 O O . GLY B 1 159 ? 19.443 6.769 22.738 1.00 47.99 158 GLY A O 1
ATOM 2615 N N . VAL B 1 160 ? 18.386 6.200 20.830 1.00 51.71 159 VAL A N 1
ATOM 2616 C CA . VAL B 1 160 ? 19.382 6.766 19.920 1.00 52.12 159 VAL A CA 1
ATOM 2617 C C . VAL B 1 160 ? 18.831 7.925 19.085 1.00 51.34 159 VAL A C 1
ATOM 2618 O O . VAL B 1 160 ? 17.769 7.828 18.468 1.00 49.43 159 VAL A O 1
ATOM 2622 N N . VAL B 1 161 ? 19.619 8.992 19.047 1.00 53.09 160 VAL A N 1
ATOM 2623 C CA . VAL B 1 161 ? 19.296 10.240 18.381 1.00 51.76 160 VAL A CA 1
ATOM 2624 C C . VAL B 1 161 ? 20.375 10.550 17.348 1.00 49.36 160 VAL A C 1
ATOM 2625 O O . VAL B 1 161 ? 21.552 10.602 17.692 1.00 44.99 160 VAL A O 1
ATOM 2629 N N . HIS B 1 162 ? 19.958 10.816 16.106 1.00 48.41 161 HIS A N 1
ATOM 2630 C CA . HIS B 1 162 ? 20.888 11.011 14.991 1.00 46.43 161 HIS A CA 1
ATOM 2631 C C . HIS B 1 162 ? 21.602 12.371 14.979 1.00 46.12 161 HIS A C 1
ATOM 2632 O O . HIS B 1 162 ? 22.809 12.427 14.737 1.00 47.62 161 HIS A O 1
ATOM 2639 N N . ARG B 1 163 ? 20.866 13.459 15.186 1.00 46.28 162 ARG A N 1
ATOM 2640 C CA . ARG B 1 163 ? 21.437 14.840 15.245 1.00 46.88 162 ARG A CA 1
ATOM 2641 C C . ARG B 1 163 ? 21.983 15.470 13.975 1.00 43.27 162 ARG A C 1
ATOM 2642 O O . ARG B 1 163 ? 22.368 16.637 13.987 1.00 41.63 162 ARG A O 1
ATOM 2650 N N . ASP B 1 164 ? 22.010 14.740 12.880 1.00 43.42 163 ASP A N 1
ATOM 2651 C CA . ASP B 1 164 ? 22.540 15.302 11.618 1.00 43.98 163 ASP A CA 1
ATOM 2652 C C . ASP B 1 164 ? 21.710 14.781 10.431 1.00 41.26 163 ASP A C 1
ATOM 2653 O O . ASP B 1 164 ? 22.219 14.173 9.482 1.00 42.56 163 ASP A O 1
ATOM 2658 N N . ILE B 1 165 ? 20.409 14.993 10.546 1.00 40.29 164 ILE A N 1
ATOM 2659 C CA . ILE B 1 165 ? 19.456 14.618 9.544 1.00 40.57 164 ILE A CA 1
ATOM 2660 C C . ILE B 1 165 ? 19.616 15.672 8.455 1.00 40.59 164 ILE A C 1
ATOM 2661 O O . ILE B 1 165 ? 19.472 16.856 8.717 1.00 41.12 164 ILE A O 1
ATOM 2666 N N . LYS B 1 166 ? 19.987 15.219 7.258 1.00 39.72 165 LYS A N 1
ATOM 2667 C CA . LYS B 1 166 ? 20.083 16.077 6.085 1.00 38.01 165 LYS A CA 1
ATOM 2668 C C . LYS B 1 166 ? 20.106 15.202 4.855 1.00 34.26 165 LYS A C 1
ATOM 2669 O O . LYS B 1 166 ? 20.297 14.007 4.949 1.00 30.55 165 LYS A O 1
ATOM 2675 N N . ASP B 1 167 ? 19.977 15.824 3.697 1.00 35.58 166 ASP A N 1
ATOM 2676 C CA . ASP B 1 167 ? 19.972 15.071 2.430 1.00 36.73 166 ASP A CA 1
ATOM 2677 C C . ASP B 1 167 ? 21.142 14.089 2.259 1.00 33.28 166 ASP A C 1
ATOM 2678 O O . ASP B 1 167 ? 20.923 12.956 1.838 1.00 28.53 166 ASP A O 1
ATOM 2683 N N . GLU B 1 168 ? 22.370 14.481 2.593 1.00 33.42 167 GLU A N 1
ATOM 2684 C CA . GLU B 1 168 ? 23.492 13.518 2.400 1.00 36.16 167 GLU A CA 1
ATOM 2685 C C . GLU B 1 168 ? 23.450 12.321 3.315 1.00 34.05 167 GLU A C 1
ATOM 2686 O O . GLU B 1 168 ? 24.068 11.321 3.005 1.00 34.09 167 GLU A O 1
ATOM 2692 N N . ASN B 1 169 ? 22.722 12.410 4.423 1.00 31.39 168 ASN A N 1
ATOM 2693 C CA . ASN B 1 169 ? 22.614 11.295 5.359 1.00 32.51 168 ASN A CA 1
ATOM 2694 C C . ASN B 1 169 ? 21.341 10.445 5.207 1.00 31.50 168 ASN A C 1
ATOM 2695 O O . ASN B 1 169 ? 20.987 9.665 6.100 1.00 30.14 168 ASN A O 1
ATOM 2700 N N . ILE B 1 170 ? 20.654 10.619 4.088 1.00 30.03 169 ILE A N 1
ATOM 2701 C CA . ILE B 1 170 ? 19.543 9.773 3.761 1.00 30.86 169 ILE A CA 1
ATOM 2702 C C . ILE B 1 170 ? 19.905 9.046 2.491 1.00 30.51 169 ILE A C 1
ATOM 2703 O O . ILE B 1 170 ? 20.029 9.645 1.442 1.00 31.27 169 ILE A O 1
ATOM 2708 N N . LEU B 1 171 ? 20.056 7.741 2.592 1.00 31.78 170 LEU A N 1
ATOM 2709 C CA . LEU B 1 171 ? 20.387 6.917 1.455 1.00 30.87 170 LEU A CA 1
ATOM 2710 C C . LEU B 1 171 ? 19.118 6.432 0.774 1.00 31.85 170 LEU A C 1
ATOM 2711 O O . LEU B 1 171 ? 18.186 6.009 1.437 1.00 31.89 170 LEU A O 1
ATOM 2716 N N . ILE B 1 172 ? 19.053 6.501 -0.549 1.00 33.69 171 ILE A N 1
ATOM 2717 C CA . ILE B 1 172 ? 17.924 5.873 -1.272 1.00 34.83 171 ILE A CA 1
ATOM 2718 C C . ILE B 1 172 ? 18.310 4.565 -1.920 1.00 36.08 171 ILE A C 1
ATOM 2719 O O . ILE B 1 172 ? 19.236 4.540 -2.702 1.00 34.97 171 ILE A O 1
ATOM 2724 N N . ASP B 1 173 ? 17.611 3.475 -1.589 1.00 41.03 172 ASP A N 1
ATOM 2725 C CA . ASP B 1 173 ? 17.720 2.243 -2.391 1.00 43.46 172 ASP A CA 1
ATOM 2726 C C . ASP B 1 173 ? 16.812 2.402 -3.572 1.00 42.77 172 ASP A C 1
ATOM 2727 O O . ASP B 1 173 ? 15.607 2.488 -3.394 1.00 40.88 172 ASP A O 1
ATOM 2732 N N . LEU B 1 174 ? 17.390 2.407 -4.768 1.00 43.33 173 LEU A N 1
ATOM 2733 C CA . LEU B 1 174 ? 16.656 2.798 -5.973 1.00 45.59 173 LEU A CA 1
ATOM 2734 C C . LEU B 1 174 ? 15.908 1.632 -6.586 1.00 49.34 173 LEU A C 1
ATOM 2735 O O . LEU B 1 174 ? 14.988 1.839 -7.368 1.00 53.15 173 LEU A O 1
ATOM 2740 N N . ARG B 1 175 ? 16.313 0.409 -6.253 1.00 50.57 174 ARG A N 1
ATOM 2741 C CA . ARG B 1 175 ? 15.562 -0.753 -6.666 1.00 52.60 174 ARG A CA 1
ATOM 2742 C C . ARG B 1 175 ? 14.262 -0.781 -5.851 1.00 55.27 174 ARG A C 1
ATOM 2743 O O . ARG B 1 175 ? 13.193 -0.674 -6.410 1.00 55.55 174 ARG A O 1
ATOM 2745 N N . ARG B 1 176 ? 14.348 -0.865 -4.526 1.00 59.19 175 ARG A N 1
ATOM 2746 C CA . ARG B 1 176 ? 13.136 -1.006 -3.710 1.00 60.17 175 ARG A CA 1
ATOM 2747 C C . ARG B 1 176 ? 12.456 0.314 -3.356 1.00 57.23 175 ARG A C 1
ATOM 2748 O O . ARG B 1 176 ? 11.337 0.322 -2.851 1.00 58.14 175 ARG A O 1
ATOM 2756 N N . GLY B 1 177 ? 13.113 1.435 -3.618 1.00 54.38 176 GLY A N 1
ATOM 2757 C CA . GLY B 1 177 ? 12.511 2.742 -3.379 1.00 48.94 176 GLY A CA 1
ATOM 2758 C C . GLY B 1 177 ? 12.363 3.122 -1.919 1.00 48.54 176 GLY A C 1
ATOM 2759 O O . GLY B 1 177 ? 11.405 3.765 -1.563 1.00 51.48 176 GLY A O 1
ATOM 2760 N N . CYS B 1 178 ? 13.291 2.735 -1.054 1.00 47.52 177 CYS A N 1
ATOM 2761 C CA . CYS B 1 178 ? 13.199 3.140 0.344 1.00 47.42 177 CYS A CA 1
ATOM 2762 C C . CYS B 1 178 ? 14.380 3.996 0.850 1.00 43.10 177 CYS A C 1
ATOM 2763 O O . CYS B 1 178 ? 15.450 4.054 0.267 1.00 38.55 177 CYS A O 1
ATOM 2766 N N . ALA B 1 179 ? 14.133 4.685 1.949 1.00 41.86 178 ALA A N 1
ATOM 2767 C CA . ALA B 1 179 ? 15.040 5.676 2.446 1.00 41.16 178 ALA A CA 1
ATOM 2768 C C . ALA B 1 179 ? 15.618 5.143 3.723 1.00 39.86 178 ALA A C 1
ATOM 2769 O O . ALA B 1 179 ? 14.884 4.699 4.567 1.00 42.67 178 ALA A O 1
ATOM 2771 N N . LYS B 1 180 ? 16.940 5.175 3.843 1.00 38.67 179 LYS A N 1
ATOM 2772 C CA . LYS B 1 180 ? 17.629 4.664 5.007 1.00 40.53 179 LYS A CA 1
ATOM 2773 C C . LYS B 1 180 ? 18.460 5.782 5.605 1.00 38.45 179 LYS A C 1
ATOM 2774 O O . LYS B 1 180 ? 19.079 6.535 4.877 1.00 38.66 179 LYS A O 1
ATOM 2780 N N . LEU B 1 181 ? 18.449 5.900 6.925 1.00 37.18 180 LEU A N 1
ATOM 2781 C CA . LEU B 1 181 ? 19.381 6.762 7.615 1.00 36.77 180 LEU A CA 1
ATOM 2782 C C . LEU B 1 181 ? 20.779 6.171 7.578 1.00 37.75 180 LEU A C 1
ATOM 2783 O O . LEU B 1 181 ? 20.976 4.982 7.813 1.00 38.77 180 LEU A O 1
ATOM 2788 N N . ILE B 1 182 ? 21.744 7.026 7.272 1.00 36.75 181 ILE A N 1
ATOM 2789 C CA . ILE B 1 182 ? 23.158 6.675 7.345 1.00 37.06 181 ILE A CA 1
ATOM 2790 C C . ILE B 1 182 ? 23.890 7.702 8.223 1.00 37.57 181 ILE A C 1
ATOM 2791 O O . ILE B 1 182 ? 23.367 8.786 8.515 1.00 37.83 181 ILE A O 1
ATOM 2796 N N . ASP B 1 183 ? 25.102 7.352 8.609 1.00 39.12 182 ASP A N 1
ATOM 2797 C CA . ASP B 1 183 ? 26.025 8.224 9.368 1.00 42.71 182 ASP A CA 1
ATOM 2798 C C . ASP B 1 183 ? 25.596 8.608 10.766 1.00 42.70 182 ASP A C 1
ATOM 2799 O O . ASP B 1 183 ? 25.168 9.729 11.020 1.00 39.19 182 ASP A O 1
ATOM 2804 N N . PHE B 1 184 ? 25.812 7.676 11.682 1.00 48.50 183 PHE A N 1
ATOM 2805 C CA . PHE B 1 184 ? 25.503 7.893 13.079 1.00 51.02 183 PHE A CA 1
ATOM 2806 C C . PHE B 1 184 ? 26.695 8.358 13.884 1.00 56.32 183 PHE A C 1
ATOM 2807 O O . PHE B 1 184 ? 26.600 8.497 15.107 1.00 60.11 183 PHE A O 1
ATOM 2815 N N . GLY B 1 185 ? 27.806 8.633 13.203 1.00 58.10 184 GLY A N 1
ATOM 2816 C CA . GLY B 1 185 ? 28.990 9.152 13.854 1.00 57.38 184 GLY A CA 1
ATOM 2817 C C . GLY B 1 185 ? 28.895 10.602 14.299 1.00 58.54 184 GLY A C 1
ATOM 2818 O O . GLY B 1 185 ? 29.913 11.228 14.524 1.00 66.29 184 GLY A O 1
ATOM 2819 N N . SER B 1 186 ? 27.711 11.182 14.396 1.00 56.18 185 SER A N 1
ATOM 2820 C CA . SER B 1 186 ? 27.609 12.449 15.115 1.00 59.36 185 SER A CA 1
ATOM 2821 C C . SER B 1 186 ? 26.359 12.548 16.016 1.00 56.97 185 SER A C 1
ATOM 2822 O O . SER B 1 186 ? 26.039 13.627 16.528 1.00 54.00 185 SER A O 1
ATOM 2825 N N . GLY B 1 187 ? 25.704 11.406 16.254 1.00 54.65 186 GLY A N 1
ATOM 2826 C CA . GLY B 1 187 ? 24.518 11.344 17.104 1.00 55.93 186 GLY A CA 1
ATOM 2827 C C . GLY B 1 187 ? 24.811 10.807 18.500 1.00 55.42 186 GLY A C 1
ATOM 2828 O O . GLY B 1 187 ? 25.811 10.131 18.688 1.00 52.06 186 GLY A O 1
ATOM 2829 N N . ALA B 1 188 ? 23.936 11.124 19.460 1.00 53.99 187 ALA A N 1
ATOM 2830 C CA . ALA B 1 188 ? 23.931 10.507 20.804 1.00 55.27 187 ALA A CA 1
ATOM 2831 C C . ALA B 1 188 ? 22.691 9.613 20.994 1.00 57.77 187 ALA A C 1
ATOM 2832 O O . ALA B 1 188 ? 22.764 8.528 21.595 1.00 61.53 187 ALA A O 1
ATOM 2834 N N . ASP B 1 199 ? 26.824 20.370 17.424 1.00 63.03 198 ASP A N 1
ATOM 2835 C CA . ASP B 1 199 ? 27.620 19.692 16.416 1.00 69.73 198 ASP A CA 1
ATOM 2836 C C . ASP B 1 199 ? 26.868 19.401 15.092 1.00 64.85 198 ASP A C 1
ATOM 2837 O O . ASP B 1 199 ? 27.264 18.513 14.323 1.00 61.60 198 ASP A O 1
ATOM 2842 N N . GLY B 1 200 ? 25.795 20.137 14.813 1.00 57.85 199 GLY A N 1
ATOM 2843 C CA . GLY B 1 200 ? 24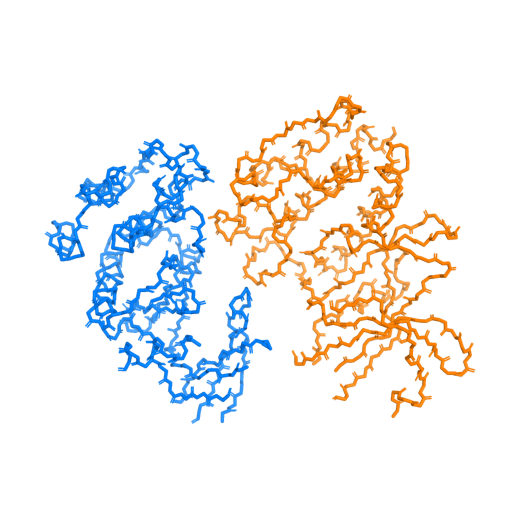.986 19.850 13.628 1.00 52.14 199 GLY A CA 1
ATOM 2844 C C . GLY B 1 200 ? 25.494 20.560 12.407 1.00 45.09 199 GLY A C 1
ATOM 2845 O O . GLY B 1 200 ? 26.453 21.319 12.479 1.00 51.87 199 GLY A O 1
ATOM 2846 N N . THR B 1 201 ? 24.867 20.309 11.270 1.00 41.29 200 THR A N 1
ATOM 2847 C CA . THR B 1 201 ? 25.020 21.192 10.112 1.00 36.50 200 THR A CA 1
ATOM 2848 C C . THR B 1 201 ? 24.162 22.402 10.350 1.00 34.27 200 THR A C 1
ATOM 2849 O O . THR B 1 201 ? 22.972 22.281 10.654 1.00 33.85 200 THR A O 1
ATOM 2853 N N . ARG B 1 202 ? 24.746 23.577 10.193 1.00 32.81 201 ARG A N 1
ATOM 2854 C CA . ARG B 1 202 ? 24.092 24.805 10.692 1.00 33.37 201 ARG A CA 1
ATOM 2855 C C . ARG B 1 202 ? 22.793 25.249 9.981 1.00 31.41 201 ARG A C 1
ATOM 2856 O O . ARG B 1 202 ? 21.864 25.768 10.637 1.00 28.11 201 ARG A O 1
ATOM 2864 N N . VAL B 1 203 ? 22.731 25.058 8.661 1.00 29.94 202 VAL A N 1
ATOM 2865 C CA . VAL B 1 203 ? 21.485 25.394 7.937 1.00 30.23 202 VAL A CA 1
ATOM 2866 C C . VAL B 1 203 ? 20.317 24.423 8.243 1.00 30.01 202 VAL A C 1
ATOM 2867 O O . VAL B 1 203 ? 19.168 24.669 7.833 1.00 29.90 202 VAL A O 1
ATOM 2871 N N . TYR B 1 204 ? 20.623 23.358 8.972 1.00 30.83 203 TYR A N 1
ATOM 2872 C CA . TYR B 1 204 ? 19.634 22.381 9.413 1.00 33.52 203 TYR A CA 1
ATOM 2873 C C . TYR B 1 204 ? 19.242 22.530 10.880 1.00 33.22 203 TYR A C 1
ATOM 2874 O O . TYR B 1 204 ? 18.401 21.793 11.356 1.00 33.68 203 TYR A O 1
ATOM 2883 N N . SER B 1 205 ? 19.844 23.474 11.590 1.00 34.20 204 SER A N 1
ATOM 2884 C CA . SER B 1 205 ? 19.688 23.565 13.039 1.00 33.12 204 SER A CA 1
ATOM 2885 C C . SER B 1 205 ? 18.682 24.642 13.400 1.00 32.32 204 SER A C 1
ATOM 2886 O O . SER B 1 205 ? 18.553 25.642 12.712 1.00 30.49 204 SER A O 1
ATOM 2889 N N . PRO B 1 206 ? 17.930 24.434 14.499 1.00 32.49 205 PRO A N 1
ATOM 2890 C CA . PRO B 1 206 ? 16.790 25.287 14.807 1.00 32.21 205 PRO A CA 1
ATOM 2891 C C . PRO B 1 206 ? 17.194 26.634 15.414 1.00 31.88 205 PRO A C 1
ATOM 2892 O O . PRO B 1 206 ? 18.336 26.800 15.782 1.00 32.36 205 PRO A O 1
ATOM 2896 N N . PRO B 1 207 ? 16.283 27.608 15.422 1.00 32.29 206 PRO A N 1
ATOM 2897 C CA . PRO B 1 207 ? 16.598 28.951 15.861 1.00 33.95 206 PRO A CA 1
ATOM 2898 C C . PRO B 1 207 ? 17.119 29.016 17.292 1.00 36.07 206 PRO A C 1
ATOM 2899 O O . PRO B 1 207 ? 17.928 29.895 17.603 1.00 35.85 206 PRO A O 1
ATOM 2903 N N . GLU B 1 208 ? 16.651 28.106 18.146 1.00 36.78 207 GLU A N 1
ATOM 2904 C CA . GLU B 1 208 ? 17.073 28.085 19.536 1.00 38.96 207 GLU A CA 1
ATOM 2905 C C . GLU B 1 208 ? 18.551 27.671 19.659 1.00 39.73 207 GLU A C 1
ATOM 2906 O O . GLU B 1 208 ? 19.215 28.025 20.635 1.00 37.47 207 GLU A O 1
ATOM 2912 N N . TRP B 1 209 ? 19.068 26.957 18.653 1.00 40.13 208 TRP A N 1
ATOM 2913 C CA . TRP B 1 209 ? 20.513 26.688 18.591 1.00 40.33 208 TRP A CA 1
ATOM 2914 C C . TRP B 1 209 ? 21.278 27.917 18.081 1.00 41.93 208 TRP A C 1
ATOM 2915 O O . TRP B 1 209 ? 22.140 28.426 18.791 1.00 41.45 208 TRP A O 1
ATOM 2926 N N . ILE B 1 210 ? 20.919 28.416 16.895 1.00 43.28 209 ILE A N 1
ATOM 2927 C CA . ILE B 1 210 ? 21.489 29.673 16.359 1.00 45.59 209 ILE A CA 1
ATOM 2928 C C . ILE B 1 210 ? 21.545 30.794 17.429 1.00 47.86 209 ILE A C 1
ATOM 2929 O O . ILE B 1 210 ? 22.589 31.412 17.628 1.00 52.54 209 ILE A O 1
ATOM 2934 N N . SER B 1 211 ? 20.441 31.034 18.123 1.00 49.11 210 SER A N 1
ATOM 2935 C CA . SER B 1 211 ? 20.321 32.186 18.994 1.00 51.03 210 SER A CA 1
ATOM 2936 C C . SER B 1 211 ? 20.898 31.968 20.397 1.00 54.30 210 SER A C 1
ATOM 2937 O O . SER B 1 211 ? 21.514 32.876 20.931 1.00 57.75 210 SER A O 1
ATOM 2940 N N . ARG B 1 212 ? 20.715 30.790 20.998 1.00 54.00 211 ARG A N 1
ATOM 2941 C CA . ARG B 1 212 ? 21.149 30.586 22.393 1.00 55.71 211 ARG A CA 1
ATOM 2942 C C . ARG B 1 212 ? 21.836 29.246 22.650 1.00 55.55 211 ARG A C 1
ATOM 2943 O O . ARG B 1 212 ? 21.914 28.803 23.798 1.00 52.96 211 ARG A O 1
ATOM 2951 N N . HIS B 1 213 ? 22.345 28.604 21.600 1.00 55.45 212 HIS A N 1
ATOM 2952 C CA . HIS B 1 213 ? 23.027 27.313 21.757 1.00 57.15 212 HIS A CA 1
ATOM 2953 C C . HIS B 1 213 ? 22.223 26.366 22.644 1.00 52.67 212 HIS A C 1
ATOM 2954 O O . HIS B 1 213 ? 22.769 25.617 23.434 1.00 51.94 212 HIS A O 1
ATOM 2961 N N . GLN B 1 214 ? 20.906 26.414 22.497 1.00 50.93 213 GLN A N 1
ATOM 2962 C CA . GLN B 1 214 ? 20.024 25.526 23.198 1.00 48.78 213 GLN A CA 1
ATOM 2963 C C . GLN B 1 214 ? 19.615 24.406 22.256 1.00 47.33 213 GLN A C 1
ATOM 2964 O O . GLN B 1 214 ? 19.339 24.641 21.108 1.00 46.38 213 GLN A O 1
ATOM 2970 N N . TYR B 1 215 ? 19.578 23.192 22.778 1.00 49.41 214 TYR A N 1
ATOM 2971 C CA . TYR B 1 215 ? 19.345 21.990 22.015 1.00 50.68 214 TYR A CA 1
ATOM 2972 C C . TYR B 1 215 ? 18.575 20.923 22.792 1.00 51.38 214 TYR A C 1
ATOM 2973 O O . TYR B 1 215 ? 19.084 20.360 23.760 1.00 53.60 214 TYR A O 1
ATOM 2982 N N . HIS B 1 216 ? 17.347 20.652 22.362 1.00 52.55 215 HIS A N 1
ATOM 2983 C CA . HIS B 1 216 ? 16.614 19.461 22.780 1.00 51.42 215 HIS A CA 1
ATOM 2984 C C . HIS B 1 216 ? 16.373 18.595 21.522 1.00 45.53 215 HIS A C 1
ATOM 2985 O O . HIS B 1 216 ? 15.868 19.081 20.509 1.00 39.63 215 HIS A O 1
ATOM 2992 N N . ALA B 1 217 ? 16.751 17.324 21.620 1.00 42.78 216 ALA A N 1
ATOM 2993 C CA . ALA B 1 217 ? 16.914 16.442 20.477 1.00 43.74 216 ALA A CA 1
ATOM 2994 C C . ALA B 1 217 ? 15.640 16.272 19.681 1.00 44.08 216 ALA A C 1
ATOM 2995 O O . ALA B 1 217 ? 15.680 16.281 18.455 1.00 41.58 216 ALA A O 1
ATOM 2997 N N . LEU B 1 218 ? 14.519 16.134 20.387 1.00 43.15 217 LEU A N 1
ATOM 2998 C CA . LEU B 1 218 ? 13.237 15.915 19.746 1.00 42.15 217 LEU A CA 1
ATOM 2999 C C . LEU B 1 218 ? 12.795 17.124 18.927 1.00 40.05 217 LEU A C 1
ATOM 3000 O O . LEU B 1 218 ? 12.612 16.990 17.731 1.00 39.82 217 LEU A O 1
ATOM 3002 N N . PRO B 1 219 ? 12.602 18.294 19.562 1.00 39.36 218 PRO A N 1
ATOM 3003 C CA . PRO B 1 219 ? 12.301 19.453 18.716 1.00 37.22 218 PRO A CA 1
ATOM 3004 C C . PRO B 1 219 ? 13.380 19.812 17.682 1.00 35.29 218 PRO A C 1
ATOM 3005 O O . PRO B 1 219 ? 13.024 20.358 16.598 1.00 34.84 218 PRO A O 1
ATOM 3009 N N . ALA B 1 220 ? 14.652 19.509 17.970 1.00 32.40 219 ALA A N 1
ATOM 3010 C CA . ALA B 1 220 ? 15.721 19.800 17.012 1.00 31.38 219 ALA A CA 1
ATOM 3011 C C . ALA B 1 220 ? 15.530 18.923 15.811 1.00 29.93 219 ALA A C 1
ATOM 3012 O O . ALA B 1 220 ? 15.636 19.360 14.711 1.00 28.13 219 ALA A O 1
ATOM 3014 N N . THR B 1 221 ? 15.245 17.660 16.046 1.00 30.94 220 THR A N 1
ATOM 3015 C CA . THR B 1 221 ? 15.071 16.744 14.959 1.00 31.35 220 THR A CA 1
ATOM 3016 C C . THR B 1 221 ? 13.893 17.136 14.063 1.00 29.97 220 THR A C 1
ATOM 3017 O O . THR B 1 221 ? 14.000 17.163 12.837 1.00 29.26 220 THR A O 1
ATOM 3021 N N . VAL B 1 222 ? 12.785 17.495 14.688 1.00 28.59 221 VAL A N 1
ATOM 3022 C CA . VAL B 1 222 ? 11.605 17.855 13.921 1.00 27.26 221 VAL A CA 1
ATOM 3023 C C . VAL B 1 222 ? 11.924 19.059 13.049 1.00 25.91 221 VAL A C 1
ATOM 3024 O O . VAL B 1 222 ? 11.534 19.129 11.872 1.00 26.18 221 VAL A O 1
ATOM 3028 N N . TRP B 1 223 ? 12.654 20.013 13.601 1.00 25.43 222 TRP A N 1
ATOM 3029 C CA . TRP B 1 223 ? 13.051 21.166 12.822 1.00 24.57 222 TRP A CA 1
ATOM 3030 C C . TRP B 1 223 ? 13.851 20.728 11.581 1.00 24.02 222 TRP A C 1
ATOM 3031 O O . TRP B 1 223 ? 13.565 21.171 10.493 1.00 23.15 222 TRP A O 1
ATOM 3042 N N . SER B 1 224 ? 14.835 19.871 11.747 1.00 24.44 223 SER A N 1
ATOM 3043 C CA . SER B 1 224 ? 15.680 19.490 10.633 1.00 25.88 223 SER A CA 1
ATOM 3044 C C . SER B 1 224 ? 14.937 18.551 9.614 1.00 26.64 223 SER A C 1
ATOM 3045 O O . SER B 1 224 ? 15.296 18.498 8.396 1.00 24.97 223 SER A O 1
ATOM 3048 N N . LEU B 1 225 ? 13.877 17.890 10.103 1.00 26.80 224 LEU A N 1
ATOM 3049 C CA . LEU B 1 225 ? 12.926 17.208 9.216 1.00 27.48 224 LEU A CA 1
ATOM 3050 C C . LEU B 1 225 ? 12.173 18.190 8.376 1.00 26.19 224 LEU A C 1
ATOM 3051 O O . LEU B 1 225 ? 11.906 17.934 7.197 1.00 24.98 224 LEU A O 1
ATOM 3056 N N . GLY B 1 226 ? 11.793 19.299 8.988 1.00 26.60 225 GLY A N 1
ATOM 3057 C CA . GLY B 1 226 ? 11.193 20.431 8.248 1.00 25.56 225 GLY A CA 1
ATOM 3058 C C . GLY B 1 226 ? 12.119 20.890 7.107 1.00 25.15 225 GLY A C 1
ATOM 3059 O O . GLY B 1 226 ? 11.670 21.085 5.959 1.00 22.71 225 GLY A O 1
ATOM 3060 N N . ILE B 1 227 ? 13.414 21.045 7.430 1.00 24.47 226 ILE A N 1
ATOM 3061 C CA . ILE B 1 227 ? 14.396 21.526 6.446 1.00 23.37 226 ILE A CA 1
ATOM 3062 C C . ILE B 1 227 ? 14.540 20.488 5.330 1.00 22.46 226 ILE A C 1
ATOM 3063 O O . ILE B 1 227 ? 14.555 20.803 4.163 1.00 22.81 226 ILE A O 1
ATOM 3068 N N . LEU B 1 228 ? 14.654 19.243 5.723 1.00 22.22 227 LEU A N 1
ATOM 3069 C CA . LEU B 1 228 ? 14.820 18.169 4.811 1.00 22.36 227 LEU A CA 1
ATOM 3070 C C . LEU B 1 228 ? 13.647 18.044 3.843 1.00 22.32 227 LEU A C 1
ATOM 3071 O O . LEU B 1 228 ? 13.849 17.811 2.669 1.00 22.27 227 LEU A O 1
ATOM 3076 N N . LEU B 1 229 ? 12.429 18.169 4.361 1.00 22.76 228 LEU A N 1
ATOM 3077 C CA . LEU B 1 229 ? 11.224 18.000 3.569 1.00 23.91 228 LEU A CA 1
ATOM 3078 C C . LEU B 1 229 ? 11.142 19.109 2.585 1.00 22.64 228 LEU A C 1
ATOM 3079 O O . LEU B 1 229 ? 10.855 18.882 1.423 1.00 21.41 228 LEU A O 1
ATOM 3084 N N . TYR B 1 230 ? 11.388 20.319 3.052 1.00 22.36 229 TYR A N 1
ATOM 3085 C CA . TYR B 1 230 ? 11.488 21.459 2.118 1.00 24.13 229 TYR A CA 1
ATOM 3086 C C . TYR B 1 230 ? 12.536 21.234 1.064 1.00 24.44 229 TYR A C 1
ATOM 3087 O O . TYR B 1 230 ? 12.341 21.656 -0.051 1.00 26.06 229 TYR A O 1
ATOM 3096 N N . ASP B 1 231 ? 13.642 20.568 1.396 1.00 25.98 230 ASP A N 1
ATOM 3097 C CA . ASP B 1 231 ? 14.699 20.339 0.428 1.00 28.27 230 ASP A CA 1
ATOM 3098 C C . ASP B 1 231 ? 14.257 19.314 -0.632 1.00 28.33 230 ASP A C 1
ATOM 3099 O O . ASP B 1 231 ? 14.498 19.478 -1.835 1.00 26.91 230 ASP A O 1
ATOM 3104 N N . MET B 1 232 ? 13.598 18.260 -0.185 1.00 28.57 231 MET A N 1
ATOM 3105 C CA . MET B 1 232 ? 13.100 17.270 -1.131 1.00 29.60 231 MET A CA 1
ATOM 3106 C C . MET B 1 232 ? 12.126 17.909 -2.108 1.00 29.26 231 MET A C 1
ATOM 3107 O O . MET B 1 232 ? 12.264 17.716 -3.305 1.00 28.49 231 MET A O 1
ATOM 3112 N N . VAL B 1 233 ? 11.169 18.691 -1.625 1.00 28.95 232 VAL A N 1
ATOM 3113 C CA . VAL B 1 233 ? 10.151 19.180 -2.539 1.00 30.53 232 VAL A CA 1
ATOM 3114 C C . VAL B 1 233 ? 10.545 20.420 -3.267 1.00 30.72 232 VAL A C 1
ATOM 3115 O O . VAL B 1 233 ? 10.016 20.638 -4.354 1.00 32.10 232 VAL A O 1
ATOM 3119 N N . CYS B 1 234 ? 11.481 21.215 -2.743 1.00 30.97 233 CYS A N 1
ATOM 3120 C CA . CYS B 1 234 ? 11.945 22.392 -3.511 1.00 31.90 233 CYS A CA 1
ATOM 3121 C C . CYS B 1 234 ? 13.256 22.221 -4.238 1.00 31.23 233 CYS A C 1
ATOM 3122 O O . CYS B 1 234 ? 13.609 23.044 -5.050 1.00 32.78 233 CYS A O 1
ATOM 3125 N N . GLY B 1 235 ? 13.999 21.176 -3.951 1.00 31.85 234 GLY A N 1
ATOM 3126 C CA . GLY B 1 235 ? 15.321 21.010 -4.550 1.00 32.54 234 GLY A CA 1
ATOM 3127 C C . GLY B 1 235 ? 16.407 21.857 -3.900 1.00 34.62 234 GLY A C 1
ATOM 3128 O O . GLY B 1 235 ? 17.542 21.869 -4.386 1.00 34.53 234 GLY A O 1
ATOM 3129 N N . ASP B 1 236 ? 16.068 22.545 -2.801 1.00 36.00 235 ASP A N 1
ATOM 3130 C CA . ASP B 1 236 ? 16.957 23.510 -2.170 1.00 39.47 235 ASP A CA 1
ATOM 3131 C C . ASP B 1 236 ? 16.601 23.747 -0.693 1.00 36.75 235 ASP A C 1
ATOM 3132 O O . ASP B 1 236 ? 15.513 23.437 -0.256 1.00 39.85 235 ASP A O 1
ATOM 3137 N N . ILE B 1 237 ? 17.534 24.282 0.079 1.00 36.19 236 ILE A N 1
ATOM 3138 C CA . ILE B 1 237 ? 17.287 24.613 1.499 1.00 34.45 236 ILE A CA 1
ATOM 3139 C C . ILE B 1 237 ? 16.546 25.925 1.604 1.00 31.24 236 ILE A C 1
ATOM 3140 O O . ILE B 1 237 ? 16.679 26.762 0.740 1.00 30.51 236 ILE A O 1
ATOM 3145 N N . PRO B 1 238 ? 15.758 26.106 2.676 1.00 29.74 237 PRO A N 1
ATOM 3146 C CA . PRO B 1 238 ? 14.978 27.304 2.831 1.00 29.13 237 PRO A CA 1
ATOM 3147 C C . PRO B 1 238 ? 15.746 28.464 3.396 1.00 29.70 237 PRO A C 1
ATOM 3148 O O . PRO B 1 238 ? 15.429 29.614 3.098 1.00 30.56 237 PRO A O 1
ATOM 3152 N N . PHE B 1 239 ? 16.702 28.176 4.254 1.00 30.18 238 PHE A N 1
ATOM 3153 C CA . PHE B 1 239 ? 17.424 29.229 4.960 1.00 32.62 238 PHE A CA 1
ATOM 3154 C C . PHE B 1 239 ? 18.898 29.075 4.705 1.00 32.60 238 PHE A C 1
ATOM 3155 O O . PHE B 1 239 ? 19.465 27.985 4.867 1.00 31.18 238 PHE A O 1
ATOM 3163 N N . GLU B 1 240 ? 19.522 30.175 4.367 1.00 34.07 239 GLU A N 1
ATOM 3164 C CA . GLU B 1 240 ? 20.893 30.121 3.952 1.00 37.81 239 GLU A CA 1
ATOM 3165 C C . GLU B 1 240 ? 21.865 30.744 4.939 1.00 36.88 239 GLU A C 1
ATOM 3166 O O . GLU B 1 240 ? 23.071 30.574 4.782 1.00 37.31 239 GLU A O 1
ATOM 3172 N N . ARG B 1 241 ? 21.349 31.500 5.892 1.00 36.99 240 ARG A N 1
ATOM 3173 C CA . ARG B 1 241 ? 22.159 32.112 6.939 1.00 39.39 240 ARG A CA 1
ATOM 3174 C C . ARG B 1 241 ? 21.358 32.228 8.255 1.00 39.17 240 ARG A C 1
ATOM 3175 O O . ARG B 1 241 ? 20.169 31.900 8.300 1.00 35.71 240 ARG A O 1
ATOM 3183 N N . ASP B 1 242 ? 22.029 32.685 9.312 1.00 39.45 241 ASP A N 1
ATOM 3184 C CA . ASP B 1 242 ? 21.469 32.715 10.640 1.00 40.77 241 ASP A CA 1
ATOM 3185 C C . ASP B 1 242 ? 20.197 33.542 10.736 1.00 42.20 241 ASP A C 1
ATOM 3186 O O . ASP B 1 242 ? 19.195 33.061 11.242 1.00 40.16 241 ASP A O 1
ATOM 3191 N N . GLN B 1 243 ? 20.273 34.776 10.240 1.00 45.27 242 GLN A N 1
ATOM 3192 C CA . GLN B 1 243 ? 19.175 35.728 10.237 1.00 48.62 242 GLN A CA 1
ATOM 3193 C C . GLN B 1 243 ? 17.933 35.120 9.585 1.00 46.09 242 GLN A C 1
ATOM 3194 O O . GLN B 1 243 ? 16.817 35.372 10.036 1.00 47.84 242 GLN A O 1
ATOM 3200 N N . GLU B 1 244 ? 18.120 34.313 8.542 1.00 41.33 243 GLU A N 1
ATOM 3201 C CA . GLU B 1 244 ? 16.983 33.700 7.854 1.00 40.43 243 GLU A CA 1
ATOM 3202 C C . GLU B 1 244 ? 16.354 32.645 8.724 1.00 37.56 243 GLU A C 1
ATOM 3203 O O . GLU B 1 244 ? 15.136 32.525 8.744 1.00 36.43 243 GLU A O 1
ATOM 3209 N N . ILE B 1 245 ? 17.199 31.894 9.432 1.00 36.32 244 ILE A N 1
ATOM 3210 C CA . ILE B 1 245 ? 16.751 30.872 10.352 1.00 35.73 244 ILE A CA 1
ATOM 3211 C C . ILE B 1 245 ? 15.975 31.419 11.516 1.00 37.52 244 ILE A C 1
ATOM 3212 O O . ILE B 1 245 ? 14.978 30.853 11.895 1.00 35.88 244 ILE A O 1
ATOM 3217 N N . LEU B 1 246 ? 16.439 32.512 12.095 1.00 43.63 245 LEU A N 1
ATOM 3218 C CA . LEU B 1 246 ? 15.796 33.026 13.321 1.00 48.95 245 LEU A CA 1
ATOM 3219 C C . LEU B 1 246 ? 14.464 33.780 13.058 1.00 50.92 245 LEU A C 1
ATOM 3220 O O . LEU B 1 246 ? 13.564 33.676 13.876 1.00 51.23 245 LEU A O 1
ATOM 3225 N N . GLU B 1 247 ? 14.331 34.470 11.916 1.00 54.38 246 GLU A N 1
ATOM 3226 C CA . GLU B 1 247 ? 13.013 34.921 11.385 1.00 59.78 246 GLU A CA 1
ATOM 3227 C C . GLU B 1 247 ? 12.069 33.787 10.950 1.00 59.41 246 GLU A C 1
ATOM 3228 O O . GLU B 1 247 ? 10.842 33.903 11.040 1.00 55.05 246 GLU A O 1
ATOM 3234 N N . ALA B 1 248 ? 12.649 32.720 10.412 1.00 59.91 247 ALA A N 1
ATOM 3235 C CA . ALA B 1 248 ? 11.881 31.680 9.747 1.00 61.21 247 ALA A CA 1
ATOM 3236 C C . ALA B 1 248 ? 10.918 32.301 8.722 1.00 61.85 247 ALA A C 1
ATOM 3237 O O . ALA B 1 248 ? 9.763 31.896 8.616 1.00 61.98 247 ALA A O 1
ATOM 3239 N N . GLU B 1 249 ? 11.411 33.285 7.972 1.00 63.44 248 GLU A N 1
ATOM 3240 C CA . GLU B 1 249 ? 10.757 33.714 6.737 1.00 63.25 248 GLU A CA 1
ATOM 3241 C C . GLU B 1 249 ? 10.820 32.570 5.697 1.00 57.79 248 GLU A C 1
ATOM 3242 O O . GLU B 1 249 ? 11.887 32.267 5.157 1.00 53.08 248 GLU A O 1
ATOM 3244 N N . LEU B 1 250 ? 9.674 31.925 5.469 1.00 52.91 249 LEU A N 1
ATOM 3245 C CA . LEU B 1 250 ? 9.528 30.852 4.493 1.00 51.51 249 LEU A CA 1
ATOM 3246 C C . LEU B 1 250 ? 8.905 31.411 3.232 1.00 53.66 249 LEU A C 1
ATOM 3247 O O . LEU B 1 250 ? 7.839 32.036 3.275 1.00 57.65 249 LEU A O 1
ATOM 3252 N N . HIS B 1 251 ? 9.566 31.198 2.105 1.00 54.46 250 HIS A N 1
ATOM 3253 C CA . HIS B 1 251 ? 9.068 31.687 0.829 1.00 55.23 250 HIS A CA 1
ATOM 3254 C C . HIS B 1 251 ? 8.987 30.475 -0.059 1.00 49.53 250 HIS A C 1
ATOM 3255 O O . HIS B 1 251 ? 10.000 30.024 -0.599 1.00 55.05 250 HIS A O 1
ATOM 3262 N N . PHE B 1 252 ? 7.783 29.932 -0.179 1.00 41.97 251 PHE A N 1
ATOM 3263 C CA . PHE B 1 252 ? 7.578 28.655 -0.855 1.00 38.98 251 PHE A CA 1
ATOM 3264 C C . PHE B 1 252 ? 7.476 28.860 -2.344 1.00 38.77 251 PHE A C 1
ATOM 3265 O O . PHE B 1 252 ? 6.662 29.656 -2.798 1.00 39.13 251 PHE A O 1
ATOM 3273 N N . PRO B 1 253 ? 8.293 28.129 -3.109 1.00 36.89 252 PRO A N 1
ATOM 3274 C CA . PRO B 1 253 ? 8.130 28.200 -4.566 1.00 38.21 252 PRO A CA 1
ATOM 3275 C C . PRO B 1 253 ? 6.733 27.789 -4.988 1.00 37.80 252 PRO A C 1
ATOM 3276 O O . PRO B 1 253 ? 6.043 27.087 -4.275 1.00 34.48 252 PRO A O 1
ATOM 3280 N N . ALA B 1 254 ? 6.338 28.212 -6.172 1.00 41.77 253 ALA A N 1
ATOM 3281 C CA . ALA B 1 254 ? 4.980 27.995 -6.640 1.00 43.12 253 ALA A CA 1
ATOM 3282 C C . ALA B 1 254 ? 4.468 26.555 -6.476 1.00 42.13 253 ALA A C 1
ATOM 3283 O O . ALA B 1 254 ? 3.390 26.347 -5.928 1.00 41.81 253 ALA A O 1
ATOM 3285 N N . HIS B 1 255 ? 5.248 25.558 -6.880 1.00 41.68 254 HIS A N 1
ATOM 3286 C CA . HIS B 1 255 ? 4.725 24.168 -6.939 1.00 42.82 254 HIS A CA 1
ATOM 3287 C C . HIS B 1 255 ? 4.505 23.427 -5.595 1.00 43.40 254 HIS A C 1
ATOM 3288 O O . HIS B 1 255 ? 4.031 22.286 -5.567 1.00 48.00 254 HIS A O 1
ATOM 3295 N N . VAL B 1 256 ? 4.791 24.050 -4.472 1.00 38.94 255 VAL A N 1
ATOM 3296 C CA . VAL B 1 256 ? 4.570 23.326 -3.238 1.00 37.30 255 VAL A CA 1
ATOM 3297 C C . VAL B 1 256 ? 3.075 23.423 -2.908 1.00 38.39 255 VAL A C 1
ATOM 3298 O O . VAL B 1 256 ? 2.517 24.495 -2.932 1.00 38.73 255 VAL A O 1
ATOM 3302 N N . SER B 1 257 ? 2.427 22.298 -2.631 1.00 39.79 256 SER A N 1
ATOM 3303 C CA . SER B 1 257 ? 0.996 22.309 -2.337 1.00 42.58 256 SER A CA 1
ATOM 3304 C C . SER B 1 257 ? 0.761 22.898 -0.957 1.00 43.35 256 SER A C 1
ATOM 3305 O O . SER B 1 257 ? 1.684 22.934 -0.135 1.00 39.57 256 SER A O 1
ATOM 3308 N N . PRO B 1 258 ? -0.476 23.343 -0.703 1.00 44.22 257 PRO A N 1
ATOM 3309 C CA . PRO B 1 258 ? -0.903 23.870 0.587 1.00 44.01 257 PRO A CA 1
ATOM 3310 C C . PRO B 1 258 ? -0.752 22.920 1.736 1.00 42.29 257 PRO A C 1
ATOM 3311 O O . PRO B 1 258 ? -0.361 23.349 2.818 1.00 42.75 257 PRO A O 1
ATOM 3315 N N . ASP B 1 259 ? -1.078 21.651 1.522 1.00 41.64 258 ASP A N 1
ATOM 3316 C CA . ASP B 1 259 ? -0.877 20.630 2.547 1.00 41.53 258 ASP A CA 1
ATOM 3317 C C . ASP B 1 259 ? 0.619 20.440 2.866 1.00 39.27 258 ASP A C 1
ATOM 3318 O O . ASP B 1 259 ? 0.997 20.147 4.006 1.00 37.05 258 ASP A O 1
ATOM 3323 N N . CYS B 1 260 ? 1.459 20.543 1.838 1.00 36.68 259 CYS A N 1
ATOM 3324 C CA . CYS B 1 260 ? 2.890 20.375 2.013 1.00 34.30 259 CYS A CA 1
ATOM 3325 C C . CYS B 1 260 ? 3.484 21.568 2.760 1.00 31.24 259 CYS A C 1
ATOM 3326 O O . CYS B 1 260 ? 4.186 21.391 3.719 1.00 30.73 259 CYS A O 1
ATOM 3329 N N . CYS B 1 261 ? 3.161 22.764 2.330 1.00 31.76 260 CYS A N 1
ATOM 3330 C CA . CYS B 1 261 ? 3.507 23.981 3.027 1.00 35.27 260 CYS A CA 1
ATOM 3331 C C . CYS B 1 261 ? 3.070 23.969 4.515 1.00 34.83 260 CYS A C 1
ATOM 3332 O O . CYS B 1 261 ? 3.817 24.422 5.374 1.00 37.53 260 CYS A O 1
ATOM 3335 N N . ALA B 1 262 ? 1.861 23.480 4.788 1.00 32.73 261 ALA A N 1
ATOM 3336 C CA . ALA B 1 262 ? 1.299 23.480 6.120 1.00 31.34 261 ALA A CA 1
ATOM 3337 C C . ALA B 1 262 ? 2.153 22.614 6.981 1.00 29.16 261 ALA A C 1
ATOM 3338 O O . ALA B 1 262 ? 2.600 23.085 8.002 1.00 29.21 261 ALA A O 1
ATOM 3340 N N . LEU B 1 263 ? 2.407 21.371 6.561 1.00 26.91 262 LEU A N 1
ATOM 3341 C CA . LEU B 1 263 ? 3.294 20.500 7.307 1.00 26.86 262 LEU A CA 1
ATOM 3342 C C . LEU B 1 263 ? 4.730 21.066 7.520 1.00 27.75 262 LEU A C 1
ATOM 3343 O O . LEU B 1 263 ? 5.339 20.858 8.589 1.00 26.47 262 LEU A O 1
ATOM 3348 N N . ILE B 1 264 ? 5.274 21.729 6.501 1.00 28.42 263 ILE A N 1
ATOM 3349 C CA . ILE B 1 264 ? 6.629 22.252 6.582 1.00 29.23 263 ILE A CA 1
ATOM 3350 C C . ILE B 1 264 ? 6.629 23.400 7.587 1.00 30.04 263 ILE A C 1
ATOM 3351 O O . ILE B 1 264 ? 7.522 23.444 8.416 1.00 28.76 263 ILE A O 1
ATOM 3356 N N . ARG B 1 265 ? 5.641 24.299 7.506 1.00 31.80 264 ARG A N 1
ATOM 3357 C CA . ARG B 1 265 ? 5.525 25.421 8.458 1.00 35.37 264 ARG A CA 1
ATOM 3358 C C . ARG B 1 265 ? 5.439 24.945 9.892 1.00 34.65 264 ARG A C 1
ATOM 3359 O O . ARG B 1 265 ? 5.946 25.613 10.783 1.00 35.28 264 ARG A O 1
ATOM 3367 N N . ARG B 1 266 ? 4.791 23.806 10.109 1.00 34.88 265 ARG A N 1
ATOM 3368 C CA . ARG B 1 266 ? 4.622 23.284 11.450 1.00 37.68 265 ARG A CA 1
ATOM 3369 C C . ARG B 1 266 ? 5.913 22.737 11.967 1.00 33.58 265 ARG A C 1
ATOM 3370 O O . ARG B 1 266 ? 6.271 22.992 13.082 1.00 33.54 265 ARG A O 1
ATOM 3378 N N . CYS B 1 267 ? 6.632 21.997 11.147 1.00 33.37 266 CYS A N 1
ATOM 3379 C CA . CYS B 1 267 ? 7.981 21.533 11.516 1.00 33.04 266 CYS A CA 1
ATOM 3380 C C . CYS B 1 267 ? 8.961 22.713 11.762 1.00 32.64 266 CYS A C 1
ATOM 3381 O O . CYS B 1 267 ? 9.784 22.632 12.689 1.00 33.61 266 CYS A O 1
ATOM 3384 N N . LEU B 1 268 ? 8.812 23.815 11.019 1.00 29.66 267 LEU A N 1
ATOM 3385 C CA . LEU B 1 268 ? 9.697 24.965 11.174 1.00 30.00 267 LEU A CA 1
ATOM 3386 C C . LEU B 1 268 ? 9.098 26.056 12.023 1.00 31.06 267 LEU A C 1
ATOM 3387 O O . LEU B 1 268 ? 9.327 27.238 11.768 1.00 32.62 267 LEU A O 1
ATOM 3392 N N . ALA B 1 269 ? 8.294 25.687 13.005 1.00 32.49 268 ALA A N 1
ATOM 3393 C CA . ALA B 1 269 ? 7.716 26.689 13.903 1.00 34.38 268 ALA A CA 1
ATOM 3394 C C . ALA B 1 269 ? 8.866 27.211 14.759 1.00 35.33 268 ALA A C 1
ATOM 3395 O O . ALA B 1 269 ? 9.615 26.414 15.279 1.00 34.36 268 ALA A O 1
ATOM 3397 N N . PRO B 1 270 ? 9.035 28.539 14.863 1.00 39.21 269 PRO A N 1
ATOM 3398 C CA . PRO B 1 270 ? 10.113 29.122 15.700 1.00 42.41 269 PRO A CA 1
ATOM 3399 C C . PRO B 1 270 ? 10.061 28.647 17.156 1.00 42.54 269 PRO A C 1
ATOM 3400 O O . PRO B 1 270 ? 11.080 28.341 17.756 1.00 43.97 269 PRO A O 1
ATOM 3404 N N . LYS B 1 271 ? 8.865 28.574 17.706 1.00 42.80 270 LYS A N 1
ATOM 3405 C CA . LYS B 1 271 ? 8.697 28.109 19.070 1.00 45.10 270 LYS A CA 1
ATOM 3406 C C . LYS B 1 271 ? 8.842 26.573 19.059 1.00 42.78 270 LYS A C 1
ATOM 3407 O O . LYS B 1 271 ? 8.086 25.885 18.421 1.00 41.38 270 LYS A O 1
ATOM 3409 N N . PRO B 1 272 ? 9.828 26.043 19.773 1.00 45.54 271 PRO A N 1
ATOM 3410 C CA . PRO B 1 272 ? 10.055 24.589 19.866 1.00 46.51 271 PRO A CA 1
ATOM 3411 C C . PRO B 1 272 ? 8.898 23.741 20.419 1.00 49.81 271 PRO A C 1
ATOM 3412 O O . PRO B 1 272 ? 8.700 22.600 19.968 1.00 50.63 271 PRO A O 1
ATOM 3416 N N . SER B 1 273 ? 8.152 24.279 21.386 1.00 48.98 272 SER A N 1
ATOM 3417 C CA . SER B 1 273 ? 7.083 23.522 22.049 1.00 51.15 272 SER A CA 1
ATOM 3418 C C . SER B 1 273 ? 5.897 23.365 21.113 1.00 50.46 272 SER A C 1
ATOM 3419 O O . SER B 1 273 ? 5.064 22.486 21.278 1.00 50.93 272 SER A O 1
ATOM 3422 N N . SER B 1 274 ? 5.861 24.220 20.106 1.00 49.75 273 SER A N 1
ATOM 3423 C CA . SER B 1 274 ? 4.801 24.263 19.147 1.00 47.58 273 SER A CA 1
ATOM 3424 C C . SER B 1 274 ? 5.021 23.265 17.969 1.00 45.93 273 SER A C 1
ATOM 3425 O O . SER B 1 274 ? 4.199 23.200 17.045 1.00 50.04 273 SER A O 1
ATOM 3428 N N . ARG B 1 275 ? 6.110 22.489 17.994 1.00 42.12 274 ARG A N 1
ATOM 3429 C CA . ARG B 1 275 ? 6.419 21.555 16.901 1.00 38.44 274 ARG A CA 1
ATOM 3430 C C . ARG B 1 275 ? 5.708 20.242 17.135 1.00 37.57 274 ARG A C 1
ATOM 3431 O O . ARG B 1 275 ? 5.639 19.776 18.262 1.00 39.23 274 ARG A O 1
ATOM 3439 N N . PRO B 1 276 ? 5.225 19.619 16.058 1.00 36.19 275 PRO A N 1
ATOM 3440 C CA . PRO B 1 276 ? 4.623 18.333 16.224 1.00 35.76 275 PRO A CA 1
ATOM 3441 C C . PRO B 1 276 ? 5.656 17.330 16.692 1.00 36.49 275 PRO A C 1
ATOM 3442 O O . PRO B 1 276 ? 6.834 17.442 16.377 1.00 39.01 275 PRO A O 1
ATOM 3446 N N . SER B 1 277 ? 5.226 16.353 17.450 1.00 37.21 276 SER A N 1
ATOM 3447 C CA . SER B 1 277 ? 6.006 15.138 17.585 1.00 38.40 276 SER A CA 1
ATOM 3448 C C . SER B 1 277 ? 6.051 14.424 16.241 1.00 38.25 276 SER A C 1
ATOM 3449 O O . SER B 1 277 ? 5.365 14.819 15.260 1.00 36.62 276 SER A O 1
ATOM 3452 N N . LEU B 1 278 ? 6.842 13.354 16.221 1.00 38.21 277 LEU A N 1
ATOM 3453 C CA . LEU B 1 278 ? 7.000 12.503 15.058 1.00 38.71 277 LEU A CA 1
ATOM 3454 C C . LEU B 1 278 ? 5.695 11.808 14.738 1.00 41.62 277 LEU A C 1
ATOM 3455 O O . LEU B 1 278 ? 5.235 11.790 13.591 1.00 40.99 277 LEU A O 1
ATOM 3460 N N . GLU B 1 279 ? 5.071 11.281 15.781 1.00 46.40 278 GLU A N 1
ATOM 3461 C CA . GLU B 1 279 ? 3.747 10.689 15.683 1.00 48.87 278 GLU A CA 1
ATOM 3462 C C . GLU B 1 279 ? 2.803 11.649 14.936 1.00 47.19 278 GLU A C 1
ATOM 3463 O O . GLU B 1 279 ? 2.126 11.235 13.966 1.00 46.36 278 GLU A O 1
ATOM 3469 N N . GLU B 1 280 ? 2.771 12.918 15.358 1.00 43.22 279 GLU A N 1
ATOM 3470 C CA . GLU B 1 280 ? 1.869 13.905 14.737 1.00 41.62 279 GLU A CA 1
ATOM 3471 C C . GLU B 1 280 ? 2.245 14.273 13.307 1.00 39.90 279 GLU A C 1
ATOM 3472 O O . GLU B 1 280 ? 1.395 14.662 12.533 1.00 40.22 279 GLU A O 1
ATOM 3478 N N . ILE B 1 281 ? 3.516 14.143 12.948 1.00 37.23 280 ILE A N 1
ATOM 3479 C CA . ILE B 1 281 ? 3.912 14.341 11.570 1.00 34.85 280 ILE A CA 1
ATOM 3480 C C . ILE B 1 281 ? 3.314 13.249 10.688 1.00 34.90 280 ILE A C 1
ATOM 3481 O O . ILE B 1 281 ? 2.807 13.538 9.577 1.00 33.36 280 ILE A O 1
ATOM 3486 N N . LEU B 1 282 ? 3.401 12.003 11.156 1.00 35.23 281 LEU A N 1
ATOM 3487 C CA . LEU B 1 282 ? 2.870 10.873 10.393 1.00 37.82 281 LEU A CA 1
ATOM 3488 C C . LEU B 1 282 ? 1.317 10.915 10.268 1.00 38.97 281 LEU A C 1
ATOM 3489 O O . LEU B 1 282 ? 0.768 10.300 9.373 1.00 39.41 281 LEU A O 1
ATOM 3494 N N . LEU B 1 283 ? 0.642 11.705 11.096 1.00 40.70 282 LEU A N 1
ATOM 3495 C CA . LEU B 1 283 ? -0.786 11.962 10.930 1.00 43.45 282 LEU A CA 1
ATOM 3496 C C . LEU B 1 283 ? -1.158 13.202 10.142 1.00 43.21 282 LEU A C 1
ATOM 3497 O O . LEU B 1 283 ? -2.364 13.475 9.978 1.00 43.45 282 LEU A O 1
ATOM 3502 N N . ASP B 1 284 ? -0.180 13.967 9.649 1.00 40.03 283 ASP A N 1
ATOM 3503 C CA . ASP B 1 284 ? -0.537 15.168 8.890 1.00 39.24 283 ASP A CA 1
ATOM 3504 C C . ASP B 1 284 ? -1.345 14.701 7.670 1.00 39.52 283 ASP A C 1
ATOM 3505 O O . ASP B 1 284 ? -1.067 13.638 7.107 1.00 36.79 283 ASP A O 1
ATOM 3510 N N . PRO B 1 285 ? -2.363 15.476 7.278 1.00 40.69 284 PRO A N 1
ATOM 3511 C CA . PRO B 1 285 ? -3.088 15.103 6.091 1.00 41.75 284 PRO A CA 1
ATOM 3512 C C . PRO B 1 285 ? -2.186 14.894 4.878 1.00 43.91 284 PRO A C 1
ATOM 3513 O O . PRO B 1 285 ? -2.492 14.058 4.030 1.00 46.61 284 PRO A O 1
ATOM 3517 N N . TRP B 1 286 ? -1.074 15.619 4.803 1.00 43.12 285 TRP A N 1
ATOM 3518 C CA . TRP B 1 286 ? -0.210 15.519 3.653 1.00 41.50 285 TRP A CA 1
ATOM 3519 C C . TRP B 1 286 ? 0.331 14.133 3.447 1.00 40.21 285 TRP A C 1
ATOM 3520 O O . TRP B 1 286 ? 0.524 13.732 2.309 1.00 40.55 285 TRP A O 1
ATOM 3531 N N . MET B 1 287 ? 0.561 13.394 4.521 1.00 40.69 286 MET A N 1
ATOM 3532 C CA . MET B 1 287 ? 1.271 12.095 4.440 1.00 43.67 286 MET A CA 1
ATOM 3533 C C . MET B 1 287 ? 0.427 10.891 4.006 1.00 44.32 286 MET A C 1
ATOM 3538 N N . GLN B 1 288 ? -0.891 11.079 4.054 1.00 48.74 287 GLN A N 1
ATOM 3539 C CA . GLN B 1 288 ? -1.847 10.077 3.596 1.00 51.84 287 GLN A CA 1
ATOM 3540 C C . GLN B 1 288 ? -1.730 9.884 2.105 1.00 54.45 287 GLN A C 1
ATOM 3541 O O . GLN B 1 288 ? -1.860 10.849 1.336 1.00 53.28 287 GLN A O 1
#

InterPro domains:
  IPR000719 Protein kinase domain [PF00069] (32-286)
  IPR000719 Protein kinase domain [PS50011] (32-286)
  IPR000719 Protein kinase domain [SM00220] (32-286)
  IPR008271 Serine/threonine-protein kinase, active site [PS00108] (159-171)
  IPR011009 Protein kinase-like domain superfamily [SSF56112] (31-290)
  IPR017348 Serine/threonine-protein kinase pim-1/2/3 [PIRSF037993] (21-288)
  IPR017441 Protein kinase, ATP binding site [PS00107] (38-61)
  IPR051138 PIM Serine/Threonine Kinase [PTHR22984] (24-291)

Secondary structure (P-SEA, 3-state):
cccccccccccccbbbbbcccbbbbbbbcccaaaaaaaaccccbbbbcccccbbbbbbccccccaaaaaaacccccaaaaaaaaaaaaaaaaaaaaaccccccccccccccccccbbbbbcccccccccccccccccccccccccaaaaaaaaaaaaaaaaaacccccccaaaaaaccccccccccaaaaaaaaaaacccccccccaaaaaaccccc/cccccccccccccccccbbbbbbccccccbbbbbbbccccaaaaaaaaaaccccccccccccccccccbbbbbbccccccaaaaaacccccccaaaaaaaaaaaaaaaaaaaacccccccccccccccccccbbbbcccccccccccccccccccccccccccccccccccaaaaaaaaaaaaaaaaaccccccccaaaaaabbbbbcccccaaaaaaaaaaacccccccccaaaaaaccccc

Radius of gyration: 24.19 Å; Cα contacts (8 Å, |Δi|>4): 900; chains: 2; bounding box: 77×61×41 Å

Sequence (460 aa):
AFEAEYRLGPLLGKGFGTVFAGHRLTDRLQVAIKVIPRCPLEVALLWKVGAGGGHPGVIRLLDWFETFMLVLERPLPAQDLFDYITEKGPLGEGPSRCFFGQVVAAIQHCHSRGVVHRDIKDENILIDLRRGCAKLIDFGSGALLHDEPYTDFDGTRVYSPPEWISRHQYHALPATVWSLGILLYDMVCGDIPFERDQEILEAELHFPAHVSPDCCALIRRCLAPKPSSRPSLEEILLDPWMQYRLGPLLGKGGFGTVFAGHRLQVAIKVIPRLEVALLWKVGHPGVIRLLDWFFMLVLERPLPAQDLFDYITEKGPLGEGPSRCFFGQVVAAIQHCHSRGVVHRDIKDENILIDLRRGCAKLIDFGSGADGTRVYSPPEWISRHQYHALPATVWSLGILLYDMVCGDIPFERDQEILEAELHFPAHVSPDCCALIRRCLAPKPSSRPSLEEILLDPWMQ